Protein AF-A0A955WZU4-F1 (afdb_monomer_lite)

Secondary structure (DSSP, 8-state):
-THHHHHHHHHS-SHHHHHHHHHHHHHHHHSTT--HHHHHHHHHTS---HHHHHHHHHHHHHHHT-TT--TTHHHHS----S--HHHHHHHHHHTT---TTHHHHHHH-HHHHHHHHHHHHHHHHTTT-HHHHHHHHTT---------HHHHHHHHHHT-TT--S-HHHHHHHHHHHSSSHHHHHHHHHHHHHH---S-HHHHHHHHHHHHTT--HHHHHHHHHHHHHHHHT---TT--HHHHHHHHHHTTSTT-S-HHHHHHHHHHHGGGG-SSHHHHHHHHHHHSHHHHHHHHHHHHHHTT----HHHHHHHHHHTTT-HHHHHHHHHHHHHTT-HHHHHH-PPPPPP-HHHHHHHHHHTT-S-TTHHHHHHHHTT-

Sequence (379 aa):
VRGHAVDVCLSAPEVGGRACLGACRLANACQDEADVIDCLDACGDGRLGTGPTVAYLAGQTCFASDPNGACAALGDCPPAGPADCAAWCDAQVACGLPRPDCEARCAADPLATLRAHTQGACLADADGDCGAVRACVTGGVDDRVDTSQANFCRLYQRCGARLELPCEDFYNIARQEGGDGDAVVACMIRSLEAGCPEFEWDLFEQCIEQGRGVDPRRARCDALCDLRGLCEGLGPDADLRACKTRCALDFGPNGAPEAQARRAEAALACDDAWTCVELNTCVAESAPETQCQRFCDARLACGADLDRAECLAACGARFDYDRATAWRGCVRQAGEDCAAVAACRPPPAPDCSDWCATGRRCGLVGDDCERACDDADFA

pLDDT: mean 72.43, std 17.33, range [35.25, 97.62]

Foldseek 3Di:
DLVPQLCCLVVPPAPLSVLQLVVLVLCCVLPVPRDSSVSSSCSSVCVDDLQVLLLSVLVVLLCVLEVPSDSVSVVVLPSLDQLPQVVLVVLCVLLVNDDPPSSVQLNVFSLLRSLSSNLVVQSVVCVSVSVSSVCSLQVNPVLPPVLDLVLQQVLLCVLPDLEPDRSNVLLVCCLPLFPHSSQLSSQLSSNSVNHRDNYSVVSNCVSRVCRRFVDPQLVLQLLLLSLCCSQPNPPPPDHSCNSSVLLSLCPHPNHDDLQSVQLSVLLSVLSSPNGSVSSVVSNVCSHQQNLQQLLLVLCVLLPNPDDSVVSSVVCSVCVSAPLSVVLSVQSVVCPNVSVSNVVRDRDDFDPQVVVVVVCVVVVNDDPCSSRCRRNVVVD

Radius of gyration: 24.68 Å; chains: 1; bounding box: 60×54×73 Å

Structure (mmCIF, N/CA/C/O backbone):
data_AF-A0A955WZU4-F1
#
_entry.id   AF-A0A955WZU4-F1
#
loop_
_atom_site.group_PDB
_atom_site.id
_atom_site.type_symbol
_atom_site.label_atom_id
_atom_site.label_alt_id
_atom_site.label_comp_id
_atom_site.label_asym_id
_atom_site.label_entity_id
_atom_site.label_seq_id
_atom_site.pdbx_PDB_ins_code
_atom_site.Cartn_x
_atom_site.Cartn_y
_atom_site.Cartn_z
_atom_site.occupancy
_atom_site.B_iso_or_equiv
_atom_site.auth_seq_id
_atom_site.auth_comp_id
_atom_site.auth_asym_id
_atom_site.auth_atom_id
_atom_site.pdbx_PDB_model_num
ATOM 1 N N . VAL A 1 1 ? -7.962 13.607 -42.234 1.00 47.38 1 VAL A N 1
ATOM 2 C CA . VAL A 1 1 ? -8.382 12.743 -41.106 1.00 47.38 1 VAL A CA 1
ATOM 3 C C . VAL A 1 1 ? -7.192 12.342 -40.231 1.00 47.38 1 VAL A C 1
ATOM 5 O O . VAL A 1 1 ? -7.315 12.518 -39.036 1.00 47.38 1 VAL A O 1
ATOM 8 N N . ARG A 1 2 ? -6.020 11.982 -40.787 1.00 38.72 2 ARG A N 1
ATOM 9 C CA . ARG A 1 2 ? -4.783 11.658 -40.026 1.00 38.72 2 ARG A CA 1
ATOM 10 C C . ARG A 1 2 ? -4.241 12.738 -39.064 1.00 38.72 2 ARG A C 1
ATOM 12 O O . ARG A 1 2 ? -3.599 12.424 -38.085 1.00 38.72 2 ARG A O 1
ATOM 19 N N . GLY A 1 3 ? -4.511 14.024 -39.303 1.00 35.25 3 GLY A N 1
ATOM 20 C CA . GLY A 1 3 ? -4.029 15.090 -38.407 1.00 35.25 3 GLY A CA 1
ATOM 21 C C . GLY A 1 3 ? -4.782 15.205 -37.074 1.00 35.25 3 GLY A C 1
ATOM 22 O O . GLY A 1 3 ? -4.263 15.797 -36.141 1.00 35.25 3 GLY A O 1
ATOM 23 N N . HIS A 1 4 ? -5.997 14.652 -36.965 1.00 45.59 4 HIS A N 1
ATOM 24 C CA . HIS A 1 4 ? -6.843 14.883 -35.789 1.00 45.59 4 HIS A CA 1
ATOM 25 C C . HIS A 1 4 ? -6.533 13.955 -34.605 1.00 45.59 4 HIS A C 1
ATOM 27 O O . HIS A 1 4 ? -6.748 14.373 -33.474 1.00 45.59 4 HIS A O 1
ATOM 33 N N . ALA A 1 5 ? -6.023 12.740 -34.831 1.00 42.94 5 ALA A N 1
ATOM 34 C CA . ALA A 1 5 ? -5.736 11.779 -33.761 1.00 42.94 5 ALA A CA 1
ATOM 35 C C . ALA A 1 5 ? -4.397 12.065 -33.056 1.00 42.94 5 ALA A C 1
ATOM 37 O O . ALA A 1 5 ? -4.342 12.042 -31.828 1.00 42.94 5 ALA A O 1
ATOM 38 N N . VAL A 1 6 ? -3.358 12.471 -33.797 1.00 39.84 6 VAL A N 1
ATOM 39 C CA . VAL A 1 6 ? -2.096 12.983 -33.225 1.00 39.84 6 VAL A CA 1
ATOM 40 C C . VAL A 1 6 ? -2.332 14.220 -32.359 1.00 39.84 6 VAL A C 1
ATOM 42 O O . VAL A 1 6 ? -1.837 14.286 -31.235 1.00 39.84 6 VAL A O 1
ATOM 45 N N . ASP A 1 7 ? -3.135 15.173 -32.840 1.00 40.09 7 ASP A N 1
ATOM 46 C CA . ASP A 1 7 ? -3.482 16.356 -32.053 1.00 40.09 7 ASP A CA 1
ATOM 47 C C . ASP A 1 7 ? -4.287 15.973 -30.807 1.00 40.09 7 ASP A C 1
ATOM 49 O O . ASP A 1 7 ? -4.042 16.544 -29.754 1.00 40.09 7 ASP A O 1
ATOM 53 N N . VAL A 1 8 ? -5.173 14.971 -30.858 1.00 44.44 8 VAL A N 1
ATOM 54 C CA . VAL A 1 8 ? -5.883 14.447 -29.674 1.00 44.44 8 VAL A CA 1
ATOM 55 C C . VAL A 1 8 ? -4.930 13.749 -28.696 1.00 44.44 8 VAL A C 1
ATOM 57 O O . VAL A 1 8 ? -5.011 14.022 -27.507 1.00 44.44 8 VAL A O 1
ATOM 60 N N . CYS A 1 9 ? -3.970 12.937 -29.148 1.00 39.75 9 CYS A N 1
ATOM 61 C CA . CYS A 1 9 ? -2.959 12.320 -28.275 1.00 39.75 9 CYS A CA 1
ATOM 62 C C . CYS A 1 9 ? -2.016 13.346 -27.622 1.00 39.75 9 CYS A C 1
ATOM 64 O O . CYS A 1 9 ? -1.623 13.176 -26.468 1.00 39.75 9 CYS A O 1
ATOM 66 N N . LEU A 1 10 ? -1.641 14.403 -28.349 1.00 39.88 10 LEU A N 1
ATOM 67 C CA . LEU A 1 10 ? -0.729 15.448 -27.870 1.00 39.88 10 LEU A CA 1
ATOM 68 C C . LEU A 1 10 ? -1.436 16.546 -27.059 1.00 39.88 10 LEU A C 1
ATOM 70 O O . LEU A 1 10 ? -0.788 17.196 -26.236 1.00 39.88 10 LEU A O 1
ATOM 74 N N . SER A 1 11 ? -2.738 16.760 -27.278 1.00 38.56 11 SER A N 1
ATOM 75 C CA . SER A 1 11 ? -3.565 17.733 -26.544 1.00 38.56 11 SER A CA 1
ATOM 76 C C . SER A 1 11 ? -4.417 17.117 -25.433 1.00 38.56 11 SER A C 1
ATOM 78 O O . SER A 1 11 ? -4.929 17.861 -24.594 1.00 38.56 11 SER A O 1
ATOM 80 N N . ALA A 1 12 ? -4.536 15.785 -25.368 1.00 41.06 12 ALA A N 1
ATOM 81 C CA . ALA A 1 12 ? -5.152 15.102 -24.240 1.00 41.06 12 ALA A CA 1
ATOM 82 C C . ALA A 1 12 ? -4.330 15.369 -22.962 1.00 41.06 12 ALA A C 1
ATOM 84 O O . ALA A 1 12 ? -3.115 15.152 -22.943 1.00 41.06 12 ALA A O 1
ATOM 85 N N . PRO A 1 13 ? -4.961 15.809 -21.860 1.00 36.00 13 PRO A N 1
ATOM 86 C CA . PRO A 1 13 ? -4.275 16.109 -20.596 1.00 36.00 13 PRO A CA 1
ATOM 87 C C . PRO A 1 13 ? -3.675 14.878 -19.870 1.00 36.00 13 PRO A C 1
ATOM 89 O O . PRO A 1 13 ? -3.070 15.016 -18.798 1.00 36.00 13 PRO A O 1
ATOM 92 N N . GLU A 1 14 ? -3.791 13.683 -20.450 1.00 43.59 14 GLU A N 1
ATOM 93 C CA . GLU A 1 14 ? -3.620 12.397 -19.778 1.00 43.59 14 GLU A CA 1
ATOM 94 C C . GLU A 1 14 ? -2.227 11.765 -19.914 1.00 43.59 14 GLU A C 1
ATOM 96 O O . GLU A 1 14 ? -1.478 11.972 -20.872 1.00 43.59 14 GLU A O 1
ATOM 101 N N . VAL A 1 15 ? -1.917 10.905 -18.939 1.00 43.25 15 VAL A N 1
ATOM 102 C CA . VAL A 1 15 ? -0.773 9.984 -18.948 1.00 43.25 15 VAL A CA 1
ATOM 103 C C . VAL A 1 15 ? -0.801 9.098 -20.196 1.00 43.25 15 VAL A C 1
ATOM 105 O O . VAL A 1 15 ? 0.259 8.901 -20.770 1.00 43.25 15 VAL A O 1
ATOM 108 N N . GLY A 1 16 ? -1.977 8.684 -20.692 1.00 41.25 16 GLY A N 1
ATOM 109 C CA . GLY A 1 16 ? -2.137 7.849 -21.894 1.00 41.25 16 GLY A CA 1
ATOM 110 C C . GLY A 1 16 ? -1.573 8.452 -23.191 1.00 41.25 16 GLY A C 1
ATOM 111 O O . GLY A 1 16 ? -0.964 7.740 -23.988 1.00 41.25 16 GLY A O 1
ATOM 112 N N . GLY A 1 17 ? -1.685 9.771 -23.386 1.00 44.00 17 GLY A N 1
ATOM 113 C CA . GLY A 1 17 ? -1.134 10.455 -24.564 1.00 44.00 17 GLY A CA 1
ATOM 114 C C . GLY A 1 17 ? 0.396 10.539 -24.547 1.00 44.00 17 GLY A C 1
ATOM 115 O O . GLY A 1 17 ? 1.053 10.270 -25.552 1.00 44.00 17 GLY A O 1
ATOM 116 N N . ARG A 1 18 ? 0.992 10.837 -23.380 1.00 48.78 18 ARG A N 1
ATOM 117 C CA . ARG A 1 18 ? 2.462 10.864 -23.205 1.00 48.78 18 ARG A CA 1
ATOM 118 C C . ARG A 1 18 ? 3.074 9.466 -23.150 1.00 48.78 18 ARG A C 1
ATOM 120 O O . ARG A 1 18 ? 4.168 9.276 -23.664 1.00 48.78 18 ARG A O 1
ATOM 127 N N . ALA A 1 19 ? 2.358 8.523 -22.550 1.00 48.31 19 ALA A N 1
ATOM 128 C CA . ALA A 1 19 ? 2.629 7.092 -22.527 1.00 48.31 19 ALA A CA 1
ATOM 129 C C . ALA A 1 19 ? 2.738 6.527 -23.940 1.00 48.31 19 ALA A C 1
ATOM 131 O O . ALA A 1 19 ? 3.768 5.967 -24.310 1.00 48.31 19 ALA A O 1
ATOM 132 N N . CYS A 1 20 ? 1.699 6.751 -24.747 1.00 52.41 20 CYS A N 1
ATOM 133 C CA . CYS A 1 20 ? 1.694 6.318 -26.129 1.00 52.41 20 CYS A CA 1
ATOM 134 C C . CYS A 1 20 ? 2.768 7.043 -26.949 1.00 52.41 20 CYS A C 1
ATOM 136 O O . CYS A 1 20 ? 3.497 6.408 -27.700 1.00 52.41 20 CYS A O 1
ATOM 138 N N . LEU A 1 21 ? 2.962 8.351 -26.752 1.00 53.09 21 LEU A N 1
ATOM 139 C CA . LEU A 1 21 ? 4.059 9.087 -27.386 1.00 53.09 21 LEU A CA 1
ATOM 140 C C . LEU A 1 21 ? 5.440 8.532 -27.021 1.00 53.09 21 LEU A C 1
ATOM 142 O O . LEU A 1 21 ? 6.296 8.441 -27.896 1.00 53.09 21 LEU A O 1
ATOM 146 N N . GLY A 1 22 ? 5.660 8.159 -25.760 1.00 53.34 22 GLY A N 1
ATOM 147 C CA . GLY A 1 22 ? 6.886 7.512 -25.301 1.00 53.34 22 GLY A CA 1
ATOM 148 C C . GLY A 1 22 ? 7.089 6.156 -25.971 1.00 53.34 22 GLY A C 1
ATOM 149 O O . GLY A 1 22 ? 8.120 5.950 -26.602 1.00 53.34 22 GLY A O 1
ATOM 150 N N . ALA A 1 23 ? 6.081 5.281 -25.917 1.00 56.09 23 ALA A N 1
ATOM 151 C CA . ALA A 1 23 ? 6.114 3.956 -26.532 1.00 56.09 23 ALA A CA 1
ATOM 152 C C . ALA A 1 23 ? 6.319 4.020 -28.054 1.00 56.09 23 ALA A C 1
ATOM 154 O O . ALA A 1 23 ? 7.177 3.324 -28.583 1.00 56.09 23 ALA A O 1
ATOM 155 N N . CYS A 1 24 ? 5.604 4.900 -28.758 1.00 58.44 24 CYS A N 1
ATOM 156 C CA . CYS A 1 24 ? 5.739 5.072 -30.203 1.00 58.44 24 CYS A CA 1
ATOM 157 C C . CYS A 1 24 ? 7.095 5.658 -30.602 1.00 58.44 24 CYS A C 1
ATOM 159 O O . CYS A 1 24 ? 7.670 5.237 -31.602 1.00 58.44 24 CYS A O 1
ATOM 161 N N . ARG A 1 25 ? 7.642 6.601 -29.821 1.00 59.06 25 ARG A N 1
ATOM 162 C CA . ARG A 1 25 ? 8.999 7.124 -30.047 1.00 59.06 25 ARG A CA 1
ATOM 163 C C . ARG A 1 25 ? 10.065 6.068 -29.795 1.00 59.06 25 ARG A C 1
ATOM 165 O O . ARG A 1 25 ? 11.023 6.011 -30.552 1.00 59.06 25 ARG A O 1
ATOM 172 N N . LEU A 1 26 ? 9.898 5.247 -28.763 1.00 52.38 26 LEU A N 1
ATOM 173 C CA . LEU A 1 26 ? 10.838 4.185 -28.421 1.00 52.38 26 LEU A CA 1
ATOM 174 C C . LEU A 1 26 ? 10.787 3.045 -29.452 1.00 52.38 26 LEU A C 1
ATOM 176 O O . LEU A 1 26 ? 11.825 2.609 -29.935 1.00 52.38 26 LEU A O 1
ATOM 180 N N . ALA A 1 27 ? 9.586 2.633 -29.866 1.00 54.50 27 ALA A N 1
ATOM 181 C CA . ALA A 1 27 ? 9.382 1.659 -30.936 1.00 54.50 27 ALA A CA 1
ATOM 182 C C . ALA A 1 27 ? 9.996 2.138 -32.260 1.00 54.50 27 ALA A C 1
ATOM 184 O O . ALA A 1 27 ? 10.684 1.368 -32.917 1.00 54.50 27 ALA A O 1
ATOM 185 N N . ASN A 1 28 ? 9.820 3.415 -32.614 1.00 61.25 28 ASN A N 1
ATOM 186 C CA . ASN A 1 28 ? 10.456 4.018 -33.788 1.00 61.25 28 ASN A CA 1
ATOM 187 C C . ASN A 1 28 ? 11.983 4.128 -33.655 1.00 61.25 28 ASN A C 1
ATOM 189 O O . ASN A 1 28 ? 12.692 3.889 -34.623 1.00 61.25 28 ASN A O 1
ATOM 193 N N . ALA A 1 29 ? 12.496 4.459 -32.467 1.00 56.09 29 ALA A N 1
ATOM 194 C CA . ALA A 1 29 ? 13.935 4.543 -32.222 1.00 56.09 29 ALA A CA 1
ATOM 195 C C . ALA A 1 29 ? 14.633 3.171 -32.274 1.00 56.09 29 ALA A C 1
ATOM 197 O O . ALA A 1 29 ? 15.828 3.108 -32.549 1.00 56.09 29 ALA A O 1
ATOM 198 N N . CYS A 1 30 ? 13.899 2.087 -32.007 1.00 51.97 30 CYS A N 1
ATOM 199 C CA . CYS A 1 30 ? 14.441 0.731 -31.932 1.00 51.97 30 CYS A CA 1
ATOM 200 C C . CYS A 1 30 ? 14.108 -0.159 -33.136 1.00 51.97 30 CYS A C 1
ATOM 202 O O . CYS A 1 30 ? 14.818 -1.131 -33.389 1.00 51.97 30 CYS A O 1
ATOM 204 N N . GLN A 1 31 ? 13.050 0.150 -33.882 1.00 52.47 31 GLN A N 1
ATOM 205 C CA . GLN A 1 31 ? 12.671 -0.524 -35.118 1.00 52.47 31 GLN A CA 1
ATOM 206 C C . GLN A 1 31 ? 12.577 0.549 -36.203 1.00 52.47 31 GLN A C 1
ATOM 208 O O . GLN A 1 31 ? 11.582 1.269 -36.266 1.00 52.47 31 GLN A O 1
ATOM 213 N N . ASP A 1 32 ? 13.608 0.643 -37.049 1.00 53.41 32 ASP A N 1
ATOM 214 C CA . ASP A 1 32 ? 13.825 1.640 -38.123 1.00 53.41 32 ASP A CA 1
ATOM 215 C C . ASP A 1 32 ? 12.675 1.777 -39.168 1.00 53.41 32 ASP A C 1
ATOM 217 O O . ASP A 1 32 ? 12.842 2.418 -40.205 1.00 53.41 32 ASP A O 1
ATOM 221 N N . GLU A 1 33 ? 11.495 1.189 -38.939 1.00 44.03 33 GLU A N 1
ATOM 222 C CA . GLU A 1 33 ? 10.384 1.097 -39.895 1.00 44.03 33 GLU A CA 1
ATOM 223 C C . GLU A 1 33 ? 8.992 1.482 -39.345 1.00 44.03 33 GLU A C 1
ATOM 225 O O . GLU A 1 33 ? 8.051 1.597 -40.133 1.00 44.03 33 GLU A O 1
ATOM 230 N N . ALA A 1 34 ? 8.807 1.724 -38.041 1.00 54.03 34 ALA A N 1
ATOM 231 C CA . ALA A 1 34 ? 7.482 2.074 -37.505 1.00 54.03 34 ALA A CA 1
ATOM 232 C C . ALA A 1 34 ? 7.241 3.594 -37.526 1.00 54.03 34 ALA A C 1
ATOM 234 O O . ALA A 1 34 ? 7.832 4.315 -36.727 1.00 54.03 34 ALA A O 1
ATOM 235 N N . ASP A 1 35 ? 6.367 4.107 -38.402 1.00 68.62 35 ASP A N 1
ATOM 236 C CA . ASP A 1 35 ? 5.980 5.529 -38.396 1.00 68.62 35 ASP A CA 1
ATOM 237 C C . ASP A 1 35 ? 5.327 5.888 -37.044 1.00 68.62 35 ASP A C 1
ATOM 239 O O . ASP A 1 35 ? 4.272 5.360 -36.681 1.00 68.62 35 ASP A O 1
ATOM 243 N N . VAL A 1 36 ? 5.962 6.795 -36.287 1.00 59.16 36 VAL A N 1
ATOM 244 C CA . VAL A 1 36 ? 5.459 7.307 -34.997 1.00 59.16 36 VAL A CA 1
ATOM 245 C C . VAL A 1 36 ? 4.023 7.808 -35.132 1.00 59.16 36 VAL A C 1
ATOM 247 O O . VAL A 1 36 ? 3.245 7.673 -34.192 1.00 59.16 36 VAL A O 1
ATOM 250 N N . ILE A 1 37 ? 3.659 8.365 -36.289 1.00 57.41 37 ILE A N 1
ATOM 251 C CA . ILE A 1 37 ? 2.313 8.869 -36.558 1.00 57.41 37 ILE A CA 1
ATOM 252 C C . ILE A 1 37 ? 1.309 7.721 -36.688 1.00 57.41 37 ILE A C 1
ATOM 254 O O . ILE A 1 37 ? 0.249 7.805 -36.079 1.00 57.41 37 ILE A O 1
ATOM 258 N N . ASP A 1 38 ? 1.638 6.629 -37.383 1.00 60.47 38 ASP A N 1
ATOM 259 C CA . ASP A 1 38 ? 0.744 5.465 -37.496 1.00 60.47 38 ASP A CA 1
ATOM 260 C C . ASP A 1 38 ? 0.575 4.749 -36.142 1.00 60.47 38 ASP A C 1
ATOM 262 O O . ASP A 1 38 ? -0.515 4.279 -35.807 1.00 60.47 38 ASP A O 1
ATOM 266 N N . CYS A 1 39 ? 1.632 4.720 -35.324 1.00 60.50 39 CYS A N 1
ATOM 267 C CA . CYS A 1 39 ? 1.577 4.217 -33.951 1.00 60.50 39 CYS A CA 1
ATOM 268 C C . CYS A 1 39 ? 0.687 5.094 -33.049 1.00 60.50 39 CYS A C 1
ATOM 270 O O . CYS A 1 39 ? -0.144 4.583 -32.294 1.00 60.50 39 CYS A O 1
ATOM 272 N N . LEU A 1 40 ? 0.808 6.421 -33.158 1.00 56.91 40 LEU A N 1
ATOM 273 C CA . LEU A 1 40 ? -0.023 7.360 -32.403 1.00 56.91 40 LEU A CA 1
ATOM 274 C C . LEU A 1 40 ? -1.481 7.359 -32.865 1.00 56.91 40 LEU A C 1
ATOM 276 O O . LEU A 1 40 ? -2.367 7.442 -32.020 1.00 56.91 40 LEU A O 1
ATOM 280 N N . ASP A 1 41 ? -1.746 7.216 -34.165 1.00 56.19 41 ASP A N 1
ATOM 281 C CA . ASP A 1 41 ? -3.100 7.071 -34.712 1.00 56.19 41 ASP A CA 1
ATOM 282 C C . ASP A 1 41 ? -3.757 5.778 -34.191 1.00 56.19 41 ASP A C 1
ATOM 284 O O . ASP A 1 41 ? -4.919 5.795 -33.780 1.00 56.19 41 ASP A O 1
ATOM 288 N N . ALA A 1 42 ? -3.006 4.670 -34.102 1.00 53.25 42 ALA A N 1
ATOM 289 C CA . ALA A 1 42 ? -3.492 3.422 -33.510 1.00 53.25 42 ALA A CA 1
ATOM 290 C C . ALA A 1 42 ? -3.854 3.565 -32.018 1.00 53.25 42 ALA A C 1
ATOM 292 O O . ALA A 1 42 ? -4.833 2.961 -31.573 1.00 53.25 42 ALA A O 1
ATOM 293 N N . CYS A 1 43 ? -3.118 4.388 -31.266 1.00 52.78 43 CYS A N 1
ATOM 294 C CA . CYS A 1 43 ? -3.471 4.754 -29.893 1.00 52.78 43 CYS A CA 1
ATOM 295 C C . CYS A 1 43 ? -4.669 5.701 -29.787 1.00 52.78 43 CYS A C 1
ATOM 297 O O . CYS A 1 43 ? -5.543 5.489 -28.947 1.00 52.78 43 CYS A O 1
ATOM 299 N N . GLY A 1 44 ? -4.688 6.766 -30.592 1.00 45.03 44 GLY A N 1
ATOM 300 C CA . GLY A 1 44 ? -5.653 7.861 -30.498 1.00 45.03 44 GLY A CA 1
ATOM 301 C C . GLY A 1 44 ? -7.064 7.489 -30.955 1.00 45.03 44 GLY A C 1
ATOM 302 O O . GLY A 1 44 ? -8.035 8.048 -30.450 1.00 45.03 44 GLY A O 1
ATOM 303 N N . ASP A 1 45 ? -7.207 6.505 -31.847 1.00 45.88 45 ASP A N 1
ATOM 304 C CA . ASP A 1 45 ? -8.503 6.068 -32.387 1.00 45.88 45 ASP A CA 1
ATOM 305 C C . ASP A 1 45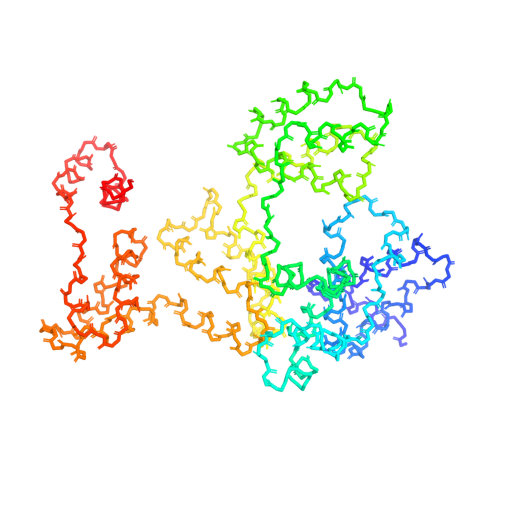 ? -9.386 5.285 -31.388 1.00 45.88 45 ASP A C 1
ATOM 307 O O . ASP A 1 45 ? -10.442 4.772 -31.767 1.00 45.88 45 ASP A O 1
ATOM 311 N N . GLY A 1 46 ? -8.984 5.131 -30.118 1.00 37.66 46 GLY A N 1
ATOM 312 C CA . GLY A 1 46 ? -9.773 4.406 -29.108 1.00 37.66 46 GLY A CA 1
ATOM 313 C C . GLY A 1 46 ? -10.008 2.925 -29.444 1.00 37.66 46 GLY A C 1
ATOM 314 O O . GLY A 1 46 ? -10.765 2.235 -28.765 1.00 37.66 46 GLY A O 1
ATOM 315 N N . ARG A 1 47 ? -9.331 2.400 -30.476 1.00 39.28 47 ARG A N 1
ATOM 316 C CA . ARG A 1 47 ? -9.241 0.960 -30.774 1.00 39.28 47 ARG A CA 1
ATOM 317 C C . ARG A 1 47 ? -8.489 0.195 -29.697 1.00 39.28 47 ARG A C 1
ATOM 319 O O . ARG A 1 47 ? -8.521 -1.034 -29.668 1.00 39.28 47 ARG A O 1
ATOM 326 N N . LEU A 1 48 ? -7.839 0.931 -28.811 1.00 39.69 48 LEU A N 1
ATOM 327 C CA . LEU A 1 48 ? -7.181 0.407 -27.654 1.00 39.69 48 LEU A CA 1
ATOM 328 C C . LEU A 1 48 ? -8.171 0.340 -26.474 1.00 39.69 48 LEU A C 1
ATOM 330 O O . LEU A 1 48 ? -8.291 1.278 -25.697 1.00 39.69 48 LEU A O 1
ATOM 334 N N . GLY A 1 49 ? -8.908 -0.772 -26.369 1.00 42.81 49 GLY A N 1
ATOM 335 C CA . GLY A 1 49 ? -9.704 -1.115 -25.180 1.00 42.81 49 GLY A CA 1
ATOM 336 C C . GLY A 1 49 ? -8.838 -1.380 -23.936 1.00 42.81 49 GLY A C 1
ATOM 337 O O . GLY A 1 49 ? -7.659 -1.047 -23.898 1.00 42.81 49 GLY A O 1
ATOM 338 N N . THR A 1 50 ? -9.390 -2.038 -22.915 1.00 49.50 50 THR A N 1
ATOM 339 C CA . THR A 1 50 ? -8.664 -2.410 -21.679 1.00 49.50 50 THR A CA 1
ATOM 340 C C . THR A 1 50 ? -7.324 -3.120 -21.929 1.00 49.50 50 THR A C 1
ATOM 342 O O . THR A 1 50 ? -6.361 -2.874 -21.210 1.00 49.50 50 THR A O 1
ATOM 345 N N . GLY A 1 51 ? -7.228 -3.955 -22.969 1.00 47.78 51 GLY A N 1
ATOM 346 C CA . GLY A 1 51 ? -6.015 -4.718 -23.301 1.00 47.78 51 GLY A CA 1
ATOM 347 C C . GLY A 1 51 ? -4.752 -3.864 -23.520 1.00 47.78 51 GLY A C 1
ATOM 348 O O . GLY A 1 51 ? -3.717 -4.159 -22.946 1.00 47.78 51 GLY A O 1
ATOM 349 N N . PRO A 1 52 ? -4.789 -2.800 -24.321 1.00 45.56 52 PRO A N 1
ATOM 350 C CA . PRO A 1 52 ? -3.627 -1.924 -24.516 1.00 45.56 52 PRO A CA 1
ATOM 351 C C . PRO A 1 52 ? -3.266 -0.985 -23.357 1.00 45.56 52 PRO A C 1
ATOM 353 O O . PRO A 1 52 ? -2.091 -0.656 -23.213 1.00 45.56 52 PRO A O 1
ATOM 356 N N . THR A 1 53 ? -4.207 -0.590 -22.492 1.00 52.53 53 THR A N 1
ATOM 357 C CA . THR A 1 53 ? -3.847 0.038 -21.202 1.00 52.53 53 THR A CA 1
ATOM 358 C C . THR A 1 53 ? -3.091 -0.956 -20.322 1.00 52.53 53 THR A C 1
ATOM 360 O O . THR A 1 53 ? -2.083 -0.606 -19.713 1.00 52.53 53 THR A O 1
ATOM 363 N N . VAL A 1 54 ? -3.537 -2.214 -20.313 1.00 52.56 54 VAL A N 1
ATOM 364 C CA . VAL A 1 54 ? -2.845 -3.324 -19.654 1.00 52.56 54 VAL A CA 1
ATOM 365 C C . VAL A 1 54 ? -1.463 -3.569 -20.271 1.00 52.56 54 VAL A C 1
ATOM 367 O O . VAL A 1 54 ? -0.483 -3.660 -19.539 1.00 52.56 54 VAL A O 1
ATOM 370 N N . ALA A 1 55 ? -1.356 -3.596 -21.600 1.00 50.44 55 ALA A N 1
ATOM 371 C CA . ALA A 1 55 ? -0.090 -3.740 -22.313 1.00 50.44 55 ALA A CA 1
ATOM 372 C C . ALA A 1 55 ? 0.891 -2.611 -21.980 1.00 50.44 55 ALA A C 1
ATOM 374 O O . ALA A 1 55 ? 2.081 -2.856 -21.801 1.00 50.44 55 ALA A O 1
ATOM 375 N N . TYR A 1 56 ? 0.387 -1.379 -21.866 1.00 56.09 56 TYR A N 1
ATOM 376 C CA . TYR A 1 56 ? 1.185 -0.226 -21.476 1.00 56.09 56 TYR A CA 1
ATOM 377 C C . TYR A 1 56 ? 1.678 -0.324 -20.033 1.00 56.09 56 TYR A C 1
ATOM 379 O O . TYR A 1 56 ? 2.865 -0.123 -19.800 1.00 56.09 56 TYR A O 1
ATOM 387 N N . LEU A 1 57 ? 0.800 -0.632 -19.072 1.00 55.31 57 LEU A N 1
ATOM 388 C CA . LEU A 1 57 ? 1.195 -0.782 -17.669 1.00 55.31 57 LEU A CA 1
ATOM 389 C C . LEU A 1 57 ? 2.191 -1.937 -17.503 1.00 55.31 57 LEU A C 1
ATOM 391 O O . LEU A 1 57 ? 3.201 -1.764 -16.830 1.00 55.31 57 LEU A O 1
ATOM 395 N N . ALA A 1 58 ? 1.973 -3.062 -18.191 1.00 54.25 58 ALA A N 1
ATOM 396 C CA . ALA A 1 58 ? 2.916 -4.178 -18.220 1.00 54.25 58 ALA A CA 1
ATOM 397 C C . ALA A 1 58 ? 4.270 -3.769 -18.820 1.00 54.25 58 ALA A C 1
ATOM 399 O O . ALA A 1 58 ? 5.317 -4.086 -18.258 1.00 54.25 58 ALA A O 1
ATOM 400 N N . GLY A 1 59 ? 4.249 -3.004 -19.915 1.00 51.12 59 GLY A N 1
ATOM 401 C CA . GLY A 1 59 ? 5.442 -2.413 -20.510 1.00 51.12 59 GLY A CA 1
ATOM 402 C C . GLY A 1 59 ? 6.152 -1.462 -19.549 1.00 51.12 59 GLY A C 1
ATOM 403 O O . GLY A 1 59 ? 7.354 -1.580 -19.370 1.00 51.12 59 GLY A O 1
ATOM 404 N N . GLN A 1 60 ? 5.431 -0.566 -18.869 1.00 54.75 60 GLN A N 1
ATOM 405 C CA . GLN A 1 60 ? 6.000 0.345 -17.871 1.00 54.75 60 GLN A CA 1
ATOM 406 C C . GLN A 1 60 ? 6.662 -0.402 -16.715 1.00 54.75 60 GLN A C 1
ATOM 408 O O . GLN A 1 60 ? 7.748 -0.008 -16.306 1.00 54.75 60 GLN A O 1
ATOM 413 N N . THR A 1 61 ? 6.039 -1.467 -16.204 1.00 53.28 61 THR A N 1
ATOM 414 C CA . THR A 1 61 ? 6.646 -2.321 -15.175 1.00 53.28 61 THR A CA 1
ATOM 415 C C . THR A 1 61 ? 7.923 -2.977 -15.701 1.00 53.28 61 THR A C 1
ATOM 417 O O . THR A 1 61 ? 8.937 -2.933 -15.015 1.00 53.28 61 THR A O 1
ATOM 420 N N . CYS A 1 62 ? 7.904 -3.489 -16.937 1.00 50.66 62 CYS A N 1
ATOM 421 C CA . CYS A 1 62 ? 9.075 -4.081 -17.594 1.00 50.66 62 CYS A CA 1
ATOM 422 C C . CYS A 1 62 ? 10.208 -3.056 -17.837 1.00 50.66 62 CYS A C 1
ATOM 424 O O . CYS A 1 62 ? 11.383 -3.366 -17.666 1.00 50.66 62 CYS A O 1
ATOM 426 N N . PHE A 1 63 ? 9.872 -1.803 -18.162 1.00 49.38 63 PHE A N 1
ATOM 427 C CA . PHE A 1 63 ? 10.843 -0.714 -18.331 1.00 49.38 63 PHE A CA 1
ATOM 428 C C . PHE A 1 63 ? 11.359 -0.145 -17.012 1.00 49.38 63 PHE A C 1
ATOM 430 O O . PHE A 1 63 ? 12.509 0.267 -16.934 1.00 49.38 63 PHE A O 1
ATOM 437 N N . ALA A 1 64 ? 10.535 -0.099 -15.965 1.00 47.81 64 ALA A N 1
ATOM 438 C CA . ALA A 1 64 ? 10.985 0.321 -14.641 1.00 47.81 64 ALA A CA 1
ATOM 439 C C . ALA A 1 64 ? 12.063 -0.629 -14.094 1.00 47.81 64 ALA A C 1
ATOM 441 O O . ALA A 1 64 ? 12.923 -0.197 -13.330 1.00 47.81 64 ALA A O 1
ATOM 442 N N . SER A 1 65 ? 12.043 -1.893 -14.530 1.00 44.25 65 SER A N 1
ATOM 443 C CA . SER A 1 65 ? 13.110 -2.860 -14.286 1.00 44.25 65 SER A CA 1
ATOM 444 C C . SER A 1 65 ? 14.321 -2.746 -15.220 1.00 44.25 65 SER A C 1
ATOM 446 O O . SER A 1 65 ? 15.275 -3.457 -14.959 1.00 44.25 65 SER A O 1
ATOM 448 N N . ASP A 1 66 ? 14.337 -1.878 -16.245 1.00 43.75 66 ASP A N 1
ATOM 449 C CA . ASP A 1 66 ? 15.529 -1.565 -17.063 1.00 43.75 66 ASP A CA 1
ATOM 450 C C . ASP A 1 66 ? 15.599 -0.068 -17.454 1.00 43.75 66 ASP A C 1
ATOM 452 O O . ASP A 1 66 ? 15.143 0.340 -18.531 1.00 43.75 66 ASP A O 1
ATOM 456 N N . PRO A 1 67 ? 16.191 0.785 -16.593 1.00 44.62 67 PRO A N 1
ATOM 457 C CA . PRO A 1 67 ? 16.249 2.230 -16.809 1.00 44.62 67 PRO A CA 1
ATOM 458 C C . PRO A 1 67 ? 17.202 2.662 -17.936 1.00 44.62 67 PRO A C 1
ATOM 460 O O . PRO A 1 67 ? 17.166 3.829 -18.328 1.00 44.62 67 PRO A O 1
ATOM 463 N N . ASN A 1 68 ? 18.033 1.759 -18.473 1.00 45.94 68 ASN A N 1
ATOM 464 C CA . ASN A 1 68 ? 19.028 2.091 -19.497 1.00 45.94 68 ASN A CA 1
ATOM 465 C C . ASN A 1 68 ? 18.501 1.952 -20.933 1.00 45.94 68 ASN A C 1
ATOM 467 O O . ASN A 1 68 ? 19.218 2.285 -21.878 1.00 45.94 68 ASN A O 1
ATOM 471 N N . GLY A 1 69 ? 17.250 1.512 -21.118 1.00 45.06 69 GLY A N 1
ATOM 472 C CA . GLY A 1 69 ? 16.533 1.647 -22.388 1.00 45.06 69 GLY A CA 1
ATOM 473 C C . GLY A 1 69 ? 17.247 1.025 -23.590 1.00 45.06 69 GLY A C 1
ATOM 474 O O . GLY A 1 69 ? 17.173 1.563 -24.698 1.00 45.06 69 GLY A O 1
ATOM 475 N N . ALA A 1 70 ? 17.961 -0.089 -23.405 1.00 47.53 70 ALA A N 1
ATOM 476 C CA . ALA A 1 70 ? 18.560 -0.784 -24.531 1.00 47.53 70 ALA A CA 1
ATOM 477 C C . ALA A 1 70 ? 17.439 -1.341 -25.421 1.00 47.53 70 ALA A C 1
ATOM 479 O O . ALA A 1 70 ? 16.579 -2.083 -24.958 1.00 47.53 70 ALA A O 1
ATOM 480 N N . CYS A 1 71 ? 17.465 -1.053 -26.725 1.00 43.69 71 CYS A N 1
ATOM 481 C CA . CYS A 1 71 ? 16.508 -1.608 -27.693 1.00 43.69 71 CYS A CA 1
ATOM 482 C C . CYS A 1 71 ? 16.421 -3.152 -27.683 1.00 43.69 71 CYS A C 1
ATOM 484 O O . CYS A 1 71 ? 15.464 -3.709 -28.212 1.00 43.69 71 CYS A O 1
ATOM 486 N N . ALA A 1 72 ? 17.395 -3.840 -27.075 1.00 45.50 72 ALA A N 1
ATOM 487 C CA . ALA A 1 72 ? 17.350 -5.274 -26.800 1.00 45.50 72 ALA A CA 1
ATOM 488 C C . ALA A 1 72 ? 16.268 -5.650 -25.765 1.00 45.50 72 ALA A C 1
ATOM 490 O O . ALA A 1 72 ? 15.510 -6.583 -26.008 1.00 45.50 72 ALA A O 1
ATOM 491 N N . ALA A 1 73 ? 16.108 -4.869 -24.690 1.00 42.94 73 ALA A N 1
ATOM 492 C CA . ALA A 1 73 ? 15.082 -5.085 -23.669 1.00 42.94 73 ALA A CA 1
ATOM 493 C C . ALA A 1 73 ? 13.658 -4.888 -24.212 1.00 42.94 73 ALA A C 1
ATOM 495 O O . ALA A 1 73 ? 12.716 -5.483 -23.716 1.00 42.94 73 ALA A O 1
ATOM 496 N N . LEU A 1 74 ? 13.488 -4.123 -25.294 1.00 40.66 74 LEU A N 1
ATOM 497 C CA . LEU A 1 74 ? 12.220 -4.027 -26.030 1.00 40.66 74 LEU A CA 1
ATOM 498 C C . LEU A 1 74 ? 11.843 -5.318 -26.776 1.00 40.66 74 LEU A C 1
ATOM 500 O O . LEU A 1 74 ? 10.669 -5.528 -27.063 1.00 40.66 74 LEU A O 1
ATOM 504 N N . GLY A 1 75 ? 12.828 -6.147 -27.135 1.00 41.12 75 GLY A N 1
ATOM 505 C CA . GLY A 1 75 ? 12.599 -7.478 -27.699 1.00 41.12 75 GLY A CA 1
ATOM 506 C C . GLY A 1 75 ? 12.284 -8.524 -26.627 1.00 41.12 75 GLY A C 1
ATOM 507 O O . GLY A 1 75 ? 11.512 -9.444 -26.898 1.00 41.12 75 GLY A O 1
ATOM 508 N N . ASP A 1 76 ? 12.847 -8.344 -25.427 1.00 41.75 76 ASP A N 1
ATOM 509 C CA . ASP A 1 76 ? 12.688 -9.240 -24.274 1.00 41.75 76 ASP A CA 1
ATOM 510 C C . ASP A 1 76 ? 11.498 -8.879 -23.374 1.00 41.75 76 ASP A C 1
ATOM 512 O O . ASP A 1 76 ? 10.962 -9.753 -22.701 1.00 41.75 76 ASP A O 1
ATOM 516 N N . CYS A 1 77 ? 11.037 -7.626 -23.384 1.00 40.50 77 CYS A N 1
ATOM 517 C CA . CYS A 1 77 ? 9.713 -7.242 -22.912 1.00 40.50 77 CYS A CA 1
ATOM 518 C C . CYS A 1 77 ? 8.738 -7.685 -24.005 1.00 40.50 77 CYS A C 1
ATOM 520 O O . CYS A 1 77 ? 8.596 -6.964 -25.000 1.00 40.50 77 CYS A O 1
ATOM 522 N N . PRO A 1 78 ? 8.094 -8.864 -23.890 1.00 41.97 78 PRO A N 1
ATOM 523 C CA . PRO A 1 78 ? 7.234 -9.344 -24.953 1.00 41.97 78 PRO A CA 1
ATOM 524 C C . PRO A 1 78 ? 6.207 -8.247 -25.250 1.00 41.97 78 PRO A C 1
ATOM 526 O O . PRO A 1 78 ? 5.636 -7.700 -24.296 1.00 41.97 78 PRO A O 1
ATOM 529 N N . PRO A 1 79 ? 5.959 -7.894 -26.531 1.00 40.84 79 PRO A N 1
ATOM 530 C CA . PRO A 1 79 ? 4.812 -7.059 -26.854 1.00 40.84 79 PRO A CA 1
ATOM 531 C C . PRO A 1 79 ? 3.646 -7.753 -26.181 1.00 40.84 79 PRO A C 1
ATOM 533 O O . PRO A 1 79 ? 3.456 -8.935 -26.466 1.00 40.84 79 PRO A O 1
ATOM 536 N N . ALA A 1 80 ? 3.000 -7.090 -25.214 1.00 42.91 80 ALA A N 1
ATOM 537 C CA . ALA A 1 80 ? 2.041 -7.748 -24.342 1.00 42.91 80 ALA A CA 1
ATOM 538 C C . ALA A 1 80 ? 1.098 -8.551 -25.232 1.00 42.91 80 ALA A C 1
ATOM 540 O O . ALA A 1 80 ? 0.308 -7.985 -25.995 1.00 42.91 80 ALA A O 1
ATOM 541 N N . GLY A 1 81 ? 1.295 -9.872 -25.244 1.00 45.81 81 GLY A N 1
ATOM 542 C CA . GLY A 1 81 ? 0.477 -10.752 -26.052 1.00 45.81 81 GLY A CA 1
ATOM 543 C C . GLY A 1 81 ? -0.956 -10.660 -25.538 1.00 45.81 81 GLY A C 1
ATOM 544 O O . GLY A 1 81 ? -1.262 -9.891 -24.630 1.00 45.81 81 GLY A O 1
ATOM 545 N N . PRO A 1 82 ? -1.887 -11.473 -26.021 1.00 51.66 82 PRO A N 1
ATOM 546 C CA . PRO A 1 82 ? -2.966 -11.841 -25.115 1.00 51.66 82 PRO A CA 1
ATOM 547 C C . PRO A 1 82 ? -2.323 -12.405 -23.833 1.00 51.66 82 PRO A C 1
ATOM 549 O O . PRO A 1 82 ? -1.407 -13.224 -23.932 1.00 51.66 82 PRO A O 1
ATOM 552 N N . ALA A 1 83 ? -2.738 -11.942 -22.649 1.00 59.97 83 ALA A N 1
ATOM 553 C CA . ALA A 1 83 ? -2.322 -12.569 -21.398 1.00 59.97 83 ALA A CA 1
ATOM 554 C C . ALA A 1 83 ? -2.562 -14.073 -21.532 1.00 59.97 83 ALA A C 1
ATOM 556 O O . ALA A 1 83 ? -3.687 -14.484 -21.836 1.00 59.97 83 ALA A O 1
ATOM 557 N N . ASP A 1 84 ? -1.526 -14.893 -21.336 1.00 71.62 84 ASP A N 1
ATOM 558 C CA . ASP A 1 84 ? -1.693 -16.345 -21.321 1.00 71.62 84 ASP A CA 1
ATOM 559 C C . ASP A 1 84 ? -2.258 -16.757 -19.960 1.00 71.62 84 ASP A C 1
ATOM 561 O O . ASP A 1 84 ? -1.607 -17.366 -19.110 1.00 71.62 84 ASP A O 1
ATOM 565 N N . CYS A 1 85 ? -3.499 -16.324 -19.732 1.00 73.25 85 CYS A N 1
ATOM 566 C CA . CYS A 1 85 ? -4.270 -16.637 -18.546 1.00 73.25 85 CYS A CA 1
ATOM 567 C C . CYS A 1 85 ? -4.338 -18.153 -18.332 1.00 73.25 85 CYS A C 1
ATOM 569 O O . CYS A 1 85 ? -4.340 -18.584 -17.185 1.00 73.25 85 CYS A O 1
ATOM 571 N N . ALA A 1 86 ? -4.349 -18.945 -19.410 1.00 79.38 86 ALA A N 1
ATOM 572 C CA . ALA A 1 86 ? -4.325 -20.400 -19.337 1.00 79.38 86 ALA A CA 1
ATOM 573 C C . ALA A 1 86 ? -3.002 -20.903 -18.749 1.00 79.38 86 ALA A C 1
ATOM 575 O O . ALA A 1 86 ? -3.015 -21.534 -17.695 1.00 79.38 86 ALA A O 1
ATOM 576 N N . ALA A 1 87 ? -1.856 -20.526 -19.328 1.00 74.31 87 ALA A N 1
ATOM 577 C CA . ALA A 1 87 ? -0.549 -20.935 -18.808 1.00 74.31 87 ALA A CA 1
ATOM 578 C C . ALA A 1 87 ? -0.312 -20.478 -17.356 1.00 74.31 87 ALA A C 1
ATOM 580 O O . ALA A 1 87 ? 0.207 -21.238 -16.536 1.00 74.31 87 ALA A O 1
ATOM 581 N N . TRP A 1 88 ? -0.734 -19.258 -17.004 1.00 76.00 88 TRP A N 1
ATOM 582 C CA . TRP A 1 88 ? -0.617 -18.739 -15.636 1.00 76.00 88 TRP A CA 1
ATOM 583 C C . TRP A 1 88 ? -1.504 -19.506 -14.636 1.00 76.00 88 TRP A C 1
ATOM 585 O O . TRP A 1 88 ? -1.091 -19.797 -13.505 1.00 76.00 88 TRP A O 1
ATOM 595 N N . CYS A 1 89 ? -2.728 -19.853 -15.036 1.00 79.69 89 CYS A N 1
ATOM 596 C CA . CYS A 1 89 ? -3.639 -20.643 -14.213 1.00 79.69 89 CYS A CA 1
ATOM 597 C C . CYS A 1 89 ? -3.168 -22.096 -14.070 1.00 79.69 89 CYS A C 1
ATOM 599 O O . CYS A 1 89 ? -3.188 -22.631 -12.959 1.00 79.69 89 CYS A O 1
ATOM 601 N N . ASP A 1 90 ? -2.668 -22.702 -15.146 1.00 81.19 90 ASP A N 1
ATOM 602 C CA . ASP A 1 90 ? -2.104 -24.051 -15.143 1.00 81.19 90 ASP A CA 1
ATOM 603 C C . ASP A 1 90 ? -0.893 -24.158 -14.209 1.00 81.19 90 ASP A C 1
ATOM 605 O O . ASP A 1 90 ? -0.816 -25.099 -13.416 1.00 81.19 90 ASP A O 1
ATOM 609 N N . ALA A 1 91 ? 0.007 -23.166 -14.213 1.00 77.69 91 ALA A N 1
ATOM 610 C CA . ALA A 1 91 ? 1.161 -23.127 -13.311 1.00 77.69 91 ALA A CA 1
ATOM 611 C C . ALA A 1 91 ? 0.747 -23.115 -11.826 1.00 77.69 91 ALA A C 1
ATOM 613 O O . ALA A 1 91 ? 1.322 -23.821 -10.995 1.00 77.69 91 ALA A O 1
ATOM 614 N N . GLN A 1 92 ? -0.297 -22.363 -11.473 1.00 76.44 92 GLN A N 1
ATOM 615 C CA . GLN A 1 92 ? -0.822 -22.340 -10.106 1.00 76.44 92 GLN A CA 1
ATOM 616 C C . GLN A 1 92 ? -1.498 -23.645 -9.702 1.00 76.44 92 GLN A C 1
ATOM 618 O O . GLN A 1 92 ? -1.270 -24.133 -8.591 1.00 76.44 92 GLN A O 1
ATOM 623 N N . VAL A 1 93 ? -2.315 -24.216 -10.591 1.00 82.00 93 VAL A N 1
ATOM 624 C CA . VAL A 1 93 ? -2.981 -25.502 -10.352 1.00 82.00 93 VAL A CA 1
ATOM 625 C C . VAL A 1 93 ? -1.943 -26.608 -10.180 1.00 82.00 93 VAL A C 1
ATOM 627 O O . VAL A 1 93 ? -2.050 -27.393 -9.235 1.00 82.00 93 VAL A O 1
ATOM 630 N N . ALA A 1 94 ? -0.904 -26.629 -11.020 1.00 83.06 94 ALA A N 1
ATOM 631 C CA . ALA A 1 94 ? 0.219 -27.558 -10.906 1.00 83.06 94 ALA A CA 1
ATOM 632 C C . ALA A 1 94 ? 0.915 -27.464 -9.536 1.00 83.06 94 ALA A C 1
ATOM 634 O O . ALA A 1 94 ? 1.356 -28.476 -8.992 1.00 83.06 94 ALA A O 1
ATOM 635 N N . CYS A 1 95 ? 0.924 -26.273 -8.933 1.00 82.31 95 CYS A N 1
ATOM 636 C CA . CYS A 1 95 ? 1.484 -26.013 -7.608 1.00 82.31 95 CYS A CA 1
ATOM 637 C C . CYS A 1 95 ? 0.485 -26.089 -6.446 1.00 82.31 95 CYS A C 1
ATOM 639 O O . CYS A 1 95 ? 0.805 -25.699 -5.317 1.00 82.31 95 CYS A O 1
ATOM 641 N N . GLY A 1 96 ? -0.717 -26.617 -6.698 1.00 81.62 96 GLY A N 1
ATOM 642 C CA . GLY A 1 96 ? -1.746 -26.830 -5.683 1.00 81.62 96 GLY A CA 1
ATOM 643 C C . GLY A 1 96 ? -2.315 -25.536 -5.099 1.00 81.62 96 GLY A C 1
ATOM 644 O O . GLY A 1 96 ? -2.823 -25.557 -3.979 1.00 81.62 96 GLY A O 1
ATOM 645 N N . LEU A 1 97 ? -2.212 -24.415 -5.821 1.00 74.12 97 LEU A N 1
ATOM 646 C CA . LEU A 1 97 ? -2.819 -23.142 -5.445 1.00 74.12 97 LEU A CA 1
ATOM 647 C C . LEU A 1 97 ? -4.278 -23.141 -5.936 1.00 74.12 97 LEU A C 1
ATOM 649 O O . LEU A 1 97 ? -4.522 -23.120 -7.143 1.00 74.12 97 LEU A O 1
ATOM 653 N N . PRO A 1 98 ? -5.275 -23.215 -5.036 1.00 61.94 98 PRO A N 1
ATOM 654 C CA . PRO A 1 98 ? -6.666 -23.329 -5.448 1.00 61.94 98 PRO A CA 1
ATOM 655 C C . PRO A 1 98 ? -7.176 -21.991 -5.994 1.00 61.94 98 PRO A C 1
ATOM 657 O O . PRO A 1 98 ? -7.292 -21.021 -5.247 1.00 61.94 98 PRO A O 1
ATOM 660 N N . ARG A 1 99 ? -7.555 -21.951 -7.277 1.00 64.44 99 ARG A N 1
ATOM 661 C CA . ARG A 1 99 ? -8.336 -20.847 -7.857 1.00 64.44 99 ARG A CA 1
ATOM 662 C C . ARG A 1 99 ? -9.451 -21.379 -8.767 1.00 64.44 99 ARG A C 1
ATOM 664 O O . ARG A 1 99 ? -9.194 -21.639 -9.942 1.00 64.44 99 ARG A O 1
ATOM 671 N N . PRO A 1 100 ? -10.686 -21.560 -8.264 1.00 55.00 100 PRO A N 1
ATOM 672 C CA . PRO A 1 100 ? -11.822 -21.815 -9.146 1.00 55.00 100 PRO A CA 1
ATOM 673 C C . PRO A 1 100 ? -11.986 -20.650 -10.137 1.00 55.00 100 PRO A C 1
ATOM 675 O O . PRO A 1 100 ? -11.807 -19.486 -9.772 1.00 55.00 100 PRO A O 1
ATOM 678 N N . ASP A 1 101 ? -12.297 -20.986 -11.389 1.00 67.44 101 ASP A N 1
ATOM 679 C CA . ASP A 1 101 ? -12.570 -20.047 -12.488 1.00 67.44 101 ASP A CA 1
ATOM 680 C C . ASP A 1 101 ? -11.418 -19.086 -12.838 1.00 67.44 101 ASP A C 1
ATOM 682 O O . ASP A 1 101 ? -11.644 -17.989 -13.347 1.00 67.44 101 ASP A O 1
ATOM 686 N N . CYS A 1 102 ? -10.174 -19.499 -12.576 1.00 73.31 102 CYS A N 1
ATOM 687 C CA . CYS A 1 102 ? -8.971 -18.689 -12.774 1.00 73.31 102 CYS A CA 1
ATOM 688 C C . CYS A 1 102 ? -8.880 -18.064 -14.181 1.00 73.31 102 CYS A C 1
ATOM 690 O O . CYS A 1 102 ? -8.741 -16.846 -14.295 1.00 73.31 102 CYS A O 1
ATOM 692 N N . GLU A 1 103 ? -9.038 -18.859 -15.245 1.00 73.75 103 GLU A N 1
ATOM 693 C CA . GLU A 1 103 ? -8.936 -18.367 -16.628 1.00 73.75 103 GLU A CA 1
ATOM 694 C C . GLU A 1 103 ? -10.041 -17.363 -16.967 1.00 73.75 103 GLU A C 1
ATOM 696 O O . GLU A 1 103 ? -9.777 -16.289 -17.509 1.00 73.75 103 GLU A O 1
ATOM 701 N N . ALA A 1 104 ? -11.285 -17.688 -16.600 1.00 73.06 104 ALA A N 1
ATOM 702 C CA . ALA A 1 104 ? -12.443 -16.846 -16.873 1.00 73.06 104 ALA A CA 1
ATOM 703 C C . ALA A 1 104 ? -12.356 -15.503 -16.131 1.00 73.06 104 ALA A C 1
ATOM 705 O O . ALA A 1 104 ? -12.700 -14.465 -16.695 1.00 73.06 104 ALA A O 1
ATOM 706 N N . ARG A 1 105 ? -11.859 -15.503 -14.886 1.00 69.81 105 ARG A N 1
ATOM 707 C CA . ARG A 1 105 ? -11.632 -14.275 -14.108 1.00 69.81 105 ARG A CA 1
ATOM 708 C C . ARG A 1 105 ? -10.446 -13.478 -14.645 1.00 69.81 105 ARG A C 1
ATOM 710 O O . ARG A 1 105 ? -10.535 -12.260 -14.693 1.00 69.81 105 ARG A O 1
ATOM 717 N N . CYS A 1 106 ? -9.383 -14.145 -15.091 1.00 75.12 106 CYS A N 1
ATOM 718 C CA . CYS A 1 106 ? -8.218 -13.490 -15.680 1.00 75.12 106 CYS A CA 1
ATOM 719 C C . CYS A 1 106 ? -8.564 -12.740 -16.974 1.00 75.12 106 CYS A C 1
ATOM 721 O O . CYS A 1 106 ? -8.195 -11.580 -17.122 1.00 75.12 106 CYS A O 1
ATOM 723 N N . ALA A 1 107 ? -9.338 -13.363 -17.866 1.00 74.44 107 ALA A N 1
ATOM 724 C CA . ALA A 1 107 ? -9.710 -12.764 -19.148 1.00 74.44 107 ALA A CA 1
ATOM 725 C C . ALA A 1 107 ? -10.782 -11.661 -19.039 1.00 74.44 107 ALA A C 1
ATOM 727 O O . ALA A 1 107 ? -10.878 -10.806 -19.919 1.00 74.44 107 ALA A O 1
ATOM 728 N N . ALA A 1 108 ? -11.619 -11.691 -17.997 1.00 78.88 108 ALA A N 1
ATOM 729 C CA . ALA A 1 108 ? -12.708 -10.729 -17.811 1.00 78.88 108 ALA A CA 1
ATOM 730 C C . ALA A 1 108 ? -12.322 -9.507 -16.960 1.00 78.88 108 ALA A C 1
ATOM 732 O O . ALA A 1 108 ? -13.046 -8.511 -16.971 1.00 78.88 108 ALA A O 1
ATOM 733 N N . ASP A 1 109 ? -11.216 -9.580 -16.218 1.00 82.12 109 ASP A N 1
ATOM 734 C CA . ASP A 1 109 ? -10.779 -8.546 -15.285 1.00 82.12 109 ASP A CA 1
ATOM 735 C C . ASP A 1 109 ? -9.462 -7.906 -15.766 1.00 82.12 109 ASP A C 1
ATOM 737 O O . ASP A 1 109 ? -8.457 -8.605 -15.928 1.00 82.12 109 ASP A O 1
ATOM 741 N N . PRO A 1 110 ? -9.434 -6.583 -16.011 1.00 76.81 110 PRO A N 1
ATOM 742 C CA . PRO A 1 110 ? -8.265 -5.935 -16.593 1.00 76.81 110 PRO A CA 1
ATOM 743 C C . PRO A 1 110 ? -7.055 -5.945 -15.650 1.00 76.81 110 PRO A C 1
ATOM 745 O O . PRO A 1 110 ? -5.924 -6.031 -16.125 1.00 76.81 110 PRO A O 1
ATOM 748 N N . LEU A 1 111 ? -7.262 -5.916 -14.328 1.00 79.75 111 LEU A N 1
ATOM 749 C CA . LEU A 1 111 ? -6.167 -6.034 -13.367 1.00 79.75 111 LEU A CA 1
ATOM 750 C C . LEU A 1 111 ? -5.601 -7.452 -13.358 1.00 79.75 111 LEU A C 1
ATOM 752 O O . LEU A 1 111 ? -4.385 -7.622 -13.390 1.00 79.75 111 LEU A O 1
ATOM 756 N N . ALA A 1 112 ? -6.461 -8.466 -13.413 1.00 77.12 112 ALA A N 1
ATOM 757 C CA . ALA A 1 112 ? -6.008 -9.849 -13.503 1.00 77.12 112 ALA A CA 1
ATOM 758 C C . ALA A 1 112 ? -5.223 -10.107 -14.801 1.00 77.12 112 ALA A C 1
ATOM 760 O O . ALA A 1 112 ? -4.200 -10.791 -14.773 1.00 77.12 112 ALA A O 1
ATOM 761 N N . THR A 1 113 ? -5.647 -9.501 -15.918 1.00 73.06 113 THR A N 1
ATOM 762 C CA . THR A 1 113 ? -4.901 -9.522 -17.187 1.00 73.06 113 THR A CA 1
ATOM 763 C C . THR A 1 113 ? -3.532 -8.841 -17.037 1.00 73.06 113 THR A C 1
ATOM 765 O O . THR A 1 113 ? -2.519 -9.403 -17.451 1.00 73.06 113 THR A O 1
ATOM 768 N N . LEU A 1 114 ? -3.472 -7.658 -16.408 1.00 72.88 114 LEU A N 1
ATOM 769 C CA . LEU A 1 114 ? -2.216 -6.943 -16.143 1.00 72.88 114 LEU A CA 1
ATOM 770 C C . LEU A 1 114 ? -1.249 -7.767 -15.304 1.00 72.88 114 LEU A C 1
ATOM 772 O O . LEU A 1 114 ? -0.067 -7.847 -15.625 1.00 72.88 114 LEU A O 1
ATOM 776 N N . ARG A 1 115 ? -1.747 -8.402 -14.249 1.00 75.75 115 ARG A N 1
ATOM 777 C CA . ARG A 1 115 ? -0.917 -9.213 -13.369 1.00 75.75 115 ARG A CA 1
ATOM 778 C C . ARG A 1 115 ? -0.426 -10.490 -14.033 1.00 75.75 115 ARG A C 1
ATOM 780 O O . ARG A 1 115 ? 0.734 -10.847 -13.866 1.00 75.75 115 ARG A O 1
ATOM 787 N N . ALA A 1 116 ? -1.272 -11.151 -14.821 1.00 71.81 116 ALA A N 1
ATOM 788 C CA . ALA A 1 116 ? -0.850 -12.296 -15.622 1.00 71.81 116 ALA A CA 1
ATOM 789 C C . ALA A 1 116 ? 0.262 -11.907 -16.611 1.00 71.81 116 ALA A C 1
ATOM 791 O O . ALA A 1 116 ? 1.200 -12.675 -16.808 1.00 71.81 116 ALA A O 1
ATOM 792 N N . HIS A 1 117 ? 0.212 -10.693 -17.172 1.00 69.38 117 HIS A N 1
ATOM 793 C CA . HIS A 1 117 ? 1.298 -10.162 -17.994 1.00 69.38 117 HIS A CA 1
ATOM 794 C C . HIS A 1 117 ? 2.582 -9.908 -17.213 1.00 69.38 117 HIS A C 1
ATOM 796 O O . HIS A 1 117 ? 3.633 -10.411 -17.603 1.00 69.38 117 HIS A O 1
ATOM 802 N N . THR A 1 118 ? 2.515 -9.136 -16.129 1.00 65.06 118 THR A N 1
ATOM 803 C CA . THR A 1 118 ? 3.716 -8.740 -15.379 1.00 65.06 118 THR A CA 1
ATOM 804 C C . THR A 1 118 ? 4.369 -9.915 -14.660 1.00 65.06 118 THR A C 1
ATOM 806 O O . THR A 1 118 ? 5.585 -9.937 -14.507 1.00 65.06 118 THR A O 1
ATOM 809 N N . GLN A 1 119 ? 3.594 -10.928 -14.272 1.00 71.06 119 GLN A N 1
ATOM 810 C CA . GLN A 1 119 ? 4.112 -12.131 -13.617 1.00 71.06 119 GLN A CA 1
ATOM 811 C C . GLN A 1 119 ? 4.408 -13.283 -14.581 1.00 71.06 119 GLN A C 1
ATOM 813 O O . GLN A 1 119 ? 5.031 -14.260 -14.171 1.00 71.06 119 GLN A O 1
ATOM 818 N N . GLY A 1 120 ? 3.994 -13.194 -15.849 1.00 66.56 120 GLY A N 1
ATOM 819 C CA . GLY A 1 120 ? 4.237 -14.237 -16.847 1.00 66.56 120 GLY A CA 1
ATOM 820 C C . GLY A 1 120 ? 5.726 -14.508 -17.071 1.00 66.56 120 GLY A C 1
ATOM 821 O O . GLY A 1 120 ? 6.123 -15.666 -17.167 1.00 66.56 120 GLY A O 1
ATOM 822 N N . ALA A 1 121 ? 6.558 -13.460 -17.059 1.00 63.88 121 ALA A N 1
ATOM 823 C CA . ALA A 1 121 ? 8.016 -13.594 -17.125 1.00 63.88 121 ALA A CA 1
ATOM 824 C C . ALA A 1 121 ? 8.577 -14.328 -15.893 1.00 63.88 121 ALA A C 1
ATOM 826 O O . ALA A 1 121 ? 9.316 -15.297 -16.033 1.00 63.88 121 ALA A O 1
ATOM 827 N N . CYS A 1 122 ? 8.121 -13.955 -14.692 1.00 67.56 122 CYS A N 1
ATOM 828 C CA . CYS A 1 122 ? 8.501 -14.619 -13.442 1.00 67.56 122 CYS A CA 1
ATOM 829 C C . CYS A 1 122 ? 8.139 -16.117 -13.449 1.00 67.56 122 CYS A C 1
ATOM 831 O O . CYS A 1 122 ? 8.911 -16.956 -12.993 1.00 67.56 122 CYS A O 1
ATOM 833 N N . LEU A 1 123 ? 6.975 -16.478 -14.004 1.00 68.19 123 LEU A N 1
ATOM 834 C CA . LEU A 1 123 ? 6.575 -17.881 -14.142 1.00 68.19 123 LEU A CA 1
ATOM 835 C C . LEU A 1 123 ? 7.388 -18.649 -15.186 1.00 68.19 123 LEU A C 1
ATOM 837 O O . LEU A 1 123 ? 7.618 -19.842 -14.992 1.00 68.19 123 LEU A O 1
ATOM 841 N N . ALA A 1 124 ? 7.807 -17.996 -16.273 1.00 69.75 124 ALA A N 1
ATOM 842 C CA . ALA A 1 124 ? 8.680 -18.615 -17.266 1.00 69.75 124 ALA A CA 1
ATOM 843 C C . ALA A 1 124 ? 10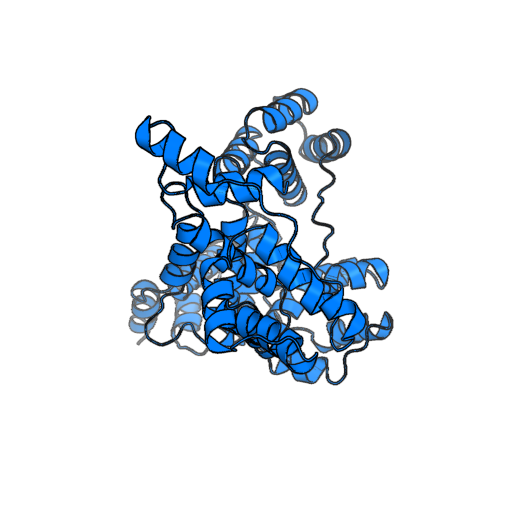.037 -18.988 -16.645 1.00 69.75 124 ALA A C 1
ATOM 845 O O . ALA A 1 124 ? 10.534 -20.088 -16.882 1.00 69.75 124 ALA A O 1
ATOM 846 N N . ASP A 1 125 ? 10.572 -18.122 -15.781 1.00 66.62 125 ASP A N 1
ATOM 847 C CA . ASP A 1 125 ? 11.828 -18.355 -15.060 1.00 66.62 125 ASP A CA 1
ATOM 848 C C . ASP A 1 125 ? 11.700 -19.376 -13.921 1.00 66.62 125 ASP A C 1
ATOM 850 O O . ASP A 1 125 ? 12.683 -20.008 -13.534 1.00 66.62 125 ASP A O 1
ATOM 854 N N . ALA A 1 126 ? 10.491 -19.566 -13.383 1.00 70.69 126 ALA A N 1
ATOM 855 C CA . ALA A 1 126 ? 10.248 -20.514 -12.302 1.00 70.69 126 ALA A CA 1
ATOM 856 C C . ALA A 1 126 ? 10.428 -21.985 -12.725 1.00 70.69 126 ALA A C 1
ATOM 858 O O . ALA A 1 126 ? 10.572 -22.830 -11.846 1.00 70.69 126 ALA A O 1
ATOM 859 N N . ASP A 1 127 ? 10.393 -22.310 -14.026 1.00 78.00 127 ASP A N 1
ATOM 860 C CA . ASP A 1 127 ? 10.595 -23.664 -14.592 1.00 78.00 127 ASP A CA 1
ATOM 861 C C . ASP A 1 127 ? 9.826 -24.784 -13.845 1.00 78.00 127 ASP A C 1
ATOM 863 O O . ASP A 1 127 ? 10.302 -25.901 -13.637 1.00 78.00 127 ASP A O 1
ATOM 867 N N . GLY A 1 128 ? 8.615 -24.468 -13.370 1.00 75.31 128 GLY A N 1
ATOM 868 C CA . GLY A 1 128 ? 7.766 -25.393 -12.610 1.00 75.31 128 GLY A CA 1
ATOM 869 C C . GLY A 1 128 ? 8.140 -25.596 -11.132 1.00 75.31 128 GLY A C 1
ATOM 870 O O . GLY A 1 128 ? 7.505 -26.414 -10.462 1.00 75.31 128 GLY A O 1
ATOM 871 N N . ASP A 1 129 ? 9.115 -24.863 -10.585 1.00 81.06 129 ASP A N 1
ATOM 872 C CA . ASP A 1 129 ? 9.392 -24.831 -9.146 1.00 81.06 129 ASP A CA 1
ATOM 873 C C . ASP A 1 129 ? 8.247 -24.130 -8.407 1.00 81.06 129 ASP A C 1
ATOM 875 O O . ASP A 1 129 ? 8.061 -22.915 -8.469 1.00 81.06 129 ASP A O 1
ATOM 879 N N . CYS A 1 130 ? 7.480 -24.904 -7.644 1.00 78.56 130 CYS A N 1
ATOM 880 C CA . CYS A 1 130 ? 6.328 -24.387 -6.920 1.00 78.56 130 CYS A CA 1
ATOM 881 C C . CYS A 1 130 ? 6.647 -23.418 -5.779 1.00 78.56 130 CYS A C 1
ATOM 883 O O . CYS A 1 130 ? 5.748 -22.699 -5.340 1.00 78.56 130 CYS A O 1
ATOM 885 N N . GLY A 1 131 ? 7.890 -23.374 -5.297 1.00 70.56 131 GLY A N 1
ATOM 886 C CA . GLY A 1 131 ? 8.373 -22.315 -4.416 1.00 70.56 131 GLY A CA 1
ATOM 887 C C . GLY A 1 131 ? 8.511 -20.990 -5.166 1.00 70.56 131 GLY A C 1
ATOM 888 O O . GLY A 1 131 ? 7.983 -19.979 -4.705 1.00 70.56 131 GLY A O 1
ATOM 889 N N . ALA A 1 132 ? 9.130 -21.017 -6.348 1.00 67.19 132 ALA A N 1
ATOM 890 C CA . ALA A 1 132 ? 9.297 -19.847 -7.211 1.00 67.19 132 ALA A CA 1
ATOM 891 C C . ALA A 1 132 ? 7.959 -19.361 -7.795 1.00 67.19 132 ALA A C 1
ATOM 893 O O . ALA A 1 132 ? 7.643 -18.180 -7.698 1.00 67.19 132 ALA A O 1
ATOM 894 N N . VAL A 1 133 ? 7.103 -20.268 -8.280 1.00 66.38 133 VAL A N 1
ATOM 895 C CA . VAL A 1 133 ? 5.734 -19.946 -8.730 1.00 66.38 133 VAL A CA 1
ATOM 896 C C . VAL A 1 133 ? 4.932 -19.296 -7.604 1.00 66.38 133 VAL A C 1
ATOM 898 O O . VAL A 1 133 ? 4.240 -18.305 -7.827 1.00 66.38 133 VAL A O 1
ATOM 901 N N . ARG A 1 134 ? 5.026 -19.818 -6.373 1.00 69.38 134 ARG A N 1
ATOM 902 C CA . ARG A 1 134 ? 4.336 -19.221 -5.225 1.00 69.38 134 ARG A CA 1
ATOM 903 C C . ARG A 1 134 ? 4.868 -17.823 -4.919 1.00 69.38 134 ARG A C 1
ATOM 905 O O . ARG A 1 134 ? 4.043 -16.941 -4.721 1.00 69.38 134 ARG A O 1
ATOM 912 N N . ALA A 1 135 ? 6.186 -17.625 -4.934 1.00 64.19 135 ALA A N 1
ATOM 913 C CA . ALA A 1 135 ? 6.812 -16.314 -4.759 1.00 64.19 135 ALA A CA 1
ATOM 914 C C . ALA A 1 135 ? 6.325 -15.306 -5.819 1.00 64.19 135 ALA A C 1
ATOM 916 O O . ALA A 1 135 ? 5.836 -14.233 -5.465 1.00 64.19 135 ALA A O 1
ATOM 917 N N . CYS A 1 136 ? 6.321 -15.699 -7.099 1.00 66.19 136 CYS A N 1
ATOM 918 C CA . CYS A 1 136 ? 5.788 -14.889 -8.196 1.00 66.19 136 CYS A CA 1
ATOM 919 C C . CYS A 1 136 ? 4.312 -14.512 -7.977 1.00 66.19 136 CYS A C 1
ATOM 921 O O . CYS A 1 136 ? 3.932 -13.354 -8.127 1.00 66.19 136 CYS A O 1
ATOM 923 N N . VAL A 1 137 ? 3.466 -15.483 -7.608 1.00 63.16 137 VAL A N 1
ATOM 924 C CA . VAL A 1 137 ? 2.005 -15.307 -7.524 1.00 63.16 137 VAL A CA 1
ATOM 925 C C . VAL A 1 137 ? 1.572 -14.507 -6.298 1.00 63.16 137 VAL A C 1
ATOM 927 O O . VAL A 1 137 ? 0.609 -13.746 -6.383 1.00 63.16 137 VAL A O 1
ATOM 930 N N . THR A 1 138 ? 2.237 -14.658 -5.151 1.00 57.69 138 THR A N 1
ATOM 931 C CA . THR A 1 138 ? 1.837 -13.948 -3.925 1.00 57.69 138 THR A CA 1
ATOM 932 C C . THR A 1 138 ? 2.308 -12.497 -3.886 1.00 57.69 138 THR A C 1
ATOM 934 O O . THR A 1 138 ? 2.188 -11.874 -2.838 1.00 57.69 138 THR A O 1
ATOM 937 N N . GLY A 1 139 ? 2.894 -11.972 -4.973 1.00 50.47 139 GLY A N 1
ATOM 938 C CA . GLY A 1 139 ? 3.557 -10.659 -4.970 1.00 50.47 139 GLY A CA 1
ATOM 939 C C . GLY A 1 139 ? 4.778 -10.616 -4.047 1.00 50.47 139 GLY A C 1
ATOM 940 O O . GLY A 1 139 ? 5.436 -9.594 -3.921 1.00 50.47 139 GLY A O 1
ATOM 941 N N . GLY A 1 140 ? 5.106 -11.756 -3.437 1.00 41.69 140 GLY A N 1
ATOM 942 C CA . GLY A 1 140 ? 6.286 -11.963 -2.632 1.00 41.69 140 GLY A CA 1
ATOM 943 C C . GLY A 1 140 ? 7.416 -12.382 -3.546 1.00 41.69 140 GLY A C 1
ATOM 944 O O . GLY A 1 140 ? 7.976 -13.462 -3.369 1.00 41.69 140 GLY A O 1
ATOM 945 N N . VAL A 1 141 ? 7.799 -11.508 -4.480 1.00 38.03 141 VAL A N 1
ATOM 946 C CA . VAL A 1 141 ? 9.243 -11.343 -4.617 1.00 38.03 141 VAL A CA 1
ATOM 947 C C . VAL A 1 141 ? 9.661 -11.013 -3.190 1.00 38.03 141 VAL A C 1
ATOM 949 O O . VAL A 1 141 ? 9.097 -10.101 -2.581 1.00 38.03 141 VAL A O 1
ATOM 952 N N . ASP A 1 142 ? 10.496 -11.841 -2.568 1.00 39.62 142 ASP A N 1
ATOM 953 C CA . ASP A 1 142 ? 11.177 -11.404 -1.358 1.00 39.62 142 ASP A CA 1
ATOM 954 C C . ASP A 1 142 ? 12.031 -10.227 -1.843 1.00 39.62 142 ASP A C 1
ATOM 956 O O . ASP A 1 142 ? 13.175 -10.389 -2.249 1.00 39.62 142 ASP A O 1
ATOM 960 N N . ASP A 1 143 ? 11.416 -9.040 -1.908 1.00 46.16 143 ASP A N 1
ATOM 961 C CA . ASP A 1 143 ? 11.974 -7.782 -2.412 1.00 46.16 143 ASP A CA 1
ATOM 962 C C . ASP A 1 143 ? 13.128 -7.313 -1.519 1.00 46.16 143 ASP A C 1
ATOM 964 O O . ASP A 1 143 ? 13.748 -6.270 -1.742 1.00 46.16 143 ASP A O 1
ATOM 968 N N . ARG A 1 144 ? 13.459 -8.129 -0.512 1.00 54.09 144 ARG A N 1
ATOM 969 C CA . ARG A 1 144 ? 14.787 -8.274 0.057 1.00 54.09 144 ARG A CA 1
ATOM 970 C C . ARG A 1 144 ? 15.751 -8.753 -1.019 1.00 54.09 144 ARG A C 1
ATOM 972 O O . ARG A 1 144 ? 16.285 -9.859 -0.992 1.00 54.09 144 ARG A O 1
ATOM 979 N N . VAL A 1 145 ? 16.037 -7.825 -1.918 1.00 66.69 145 VAL A N 1
ATOM 980 C CA . VAL A 1 145 ? 17.308 -7.741 -2.608 1.00 66.69 145 VAL A CA 1
ATOM 981 C C . VAL A 1 145 ? 18.393 -8.053 -1.578 1.00 66.69 145 VAL A C 1
ATOM 983 O O . VAL A 1 145 ? 18.444 -7.409 -0.529 1.00 66.69 145 VAL A O 1
ATOM 986 N N . ASP A 1 146 ? 19.217 -9.073 -1.832 1.00 83.50 146 ASP A N 1
ATOM 987 C CA . ASP A 1 146 ? 20.363 -9.380 -0.978 1.00 83.50 146 ASP A CA 1
ATOM 988 C C . ASP A 1 146 ? 21.306 -8.177 -1.016 1.00 83.50 146 ASP A C 1
ATOM 990 O O . ASP A 1 146 ? 22.144 -8.049 -1.907 1.00 83.50 146 ASP A O 1
ATOM 994 N N . THR A 1 147 ? 21.146 -7.273 -0.053 1.00 88.94 147 THR A N 1
ATOM 995 C CA . THR A 1 147 ? 21.922 -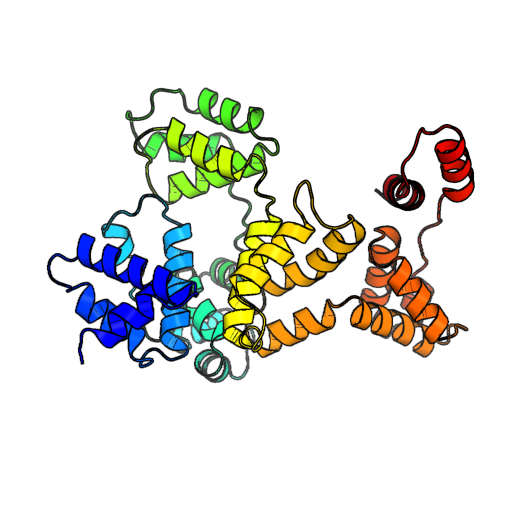6.041 0.058 1.00 88.94 147 THR A CA 1
ATOM 996 C C . THR A 1 147 ? 23.317 -6.299 0.611 1.00 88.94 147 THR A C 1
ATOM 998 O O . THR A 1 147 ? 24.003 -5.352 0.976 1.00 88.94 147 THR A O 1
ATOM 1001 N N . SER A 1 148 ? 23.783 -7.552 0.686 1.00 93.62 148 SER A N 1
ATOM 1002 C CA . SER A 1 148 ? 25.156 -7.837 1.080 1.00 93.62 148 SER A CA 1
ATOM 1003 C C . SER A 1 148 ? 26.161 -7.219 0.104 1.00 93.62 148 SER A C 1
ATOM 1005 O O . SER A 1 148 ? 26.002 -7.239 -1.120 1.00 93.62 148 SER A O 1
ATOM 1007 N N . GLN A 1 149 ? 27.273 -6.734 0.658 1.00 95.25 149 GLN A N 1
ATOM 1008 C CA . GLN A 1 149 ? 28.404 -6.231 -0.123 1.00 95.25 149 GLN A CA 1
ATOM 1009 C C . GLN A 1 149 ? 28.909 -7.271 -1.134 1.00 95.25 149 GLN A C 1
ATOM 1011 O O . GLN A 1 149 ? 29.300 -6.915 -2.241 1.00 95.25 149 GLN A O 1
ATOM 1016 N N . ALA A 1 150 ? 28.857 -8.561 -0.783 1.00 95.25 150 ALA A N 1
ATOM 1017 C CA . ALA A 1 150 ? 29.246 -9.647 -1.675 1.00 95.25 150 ALA A CA 1
ATOM 1018 C C . ALA A 1 150 ? 28.354 -9.718 -2.926 1.00 95.25 150 ALA A C 1
ATOM 1020 O O . ALA A 1 150 ? 28.879 -9.852 -4.034 1.00 95.25 150 ALA A O 1
ATOM 1021 N N . ASN A 1 151 ? 27.029 -9.598 -2.772 1.00 93.56 151 ASN A N 1
ATOM 1022 C CA . ASN A 1 151 ? 26.106 -9.592 -3.904 1.00 93.56 151 ASN A CA 1
ATOM 1023 C C . ASN A 1 151 ? 26.295 -8.348 -4.782 1.00 93.56 151 ASN A C 1
ATOM 1025 O O . ASN A 1 151 ? 26.482 -8.478 -5.995 1.00 93.56 151 ASN A O 1
ATOM 1029 N N . PHE A 1 152 ? 26.343 -7.165 -4.164 1.00 94.38 152 PHE A N 1
ATOM 1030 C CA . PHE A 1 152 ? 26.592 -5.906 -4.865 1.00 94.38 152 PHE A CA 1
ATOM 1031 C C . PHE A 1 152 ? 27.896 -5.955 -5.670 1.00 94.38 152 PHE A C 1
ATOM 1033 O O . PHE A 1 152 ? 27.890 -5.733 -6.877 1.00 94.38 152 PHE A O 1
ATOM 1040 N N . CYS A 1 153 ? 29.011 -6.322 -5.032 1.00 95.50 153 CYS A N 1
ATOM 1041 C CA . CYS A 1 153 ? 30.318 -6.396 -5.681 1.00 95.50 153 CYS A CA 1
ATOM 1042 C C . CYS A 1 153 ? 30.359 -7.427 -6.810 1.00 95.50 153 CYS A C 1
ATOM 1044 O O . CYS A 1 153 ? 30.976 -7.171 -7.841 1.00 95.50 153 CYS A O 1
ATOM 1046 N N . ARG A 1 154 ? 29.682 -8.572 -6.654 1.00 95.19 154 ARG A N 1
ATOM 1047 C CA . ARG A 1 154 ? 29.555 -9.576 -7.718 1.00 95.19 154 ARG A CA 1
ATOM 1048 C C . ARG A 1 154 ? 28.871 -8.993 -8.957 1.00 95.19 154 ARG A C 1
ATOM 1050 O O . ARG A 1 154 ? 29.334 -9.249 -10.065 1.00 95.19 154 ARG A O 1
ATOM 1057 N N . LEU A 1 155 ? 27.780 -8.246 -8.781 1.00 90.00 15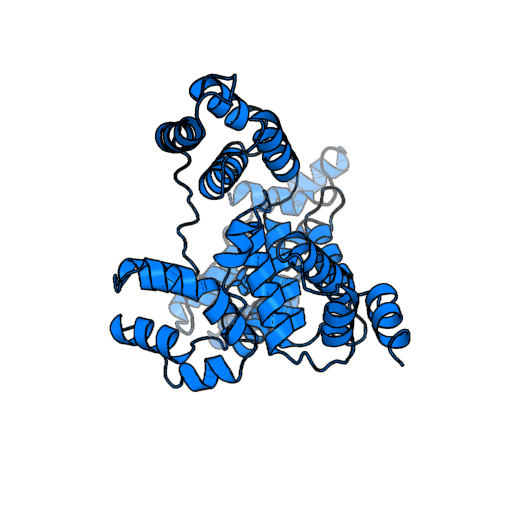5 LEU A N 1
ATOM 1058 C CA . LEU A 1 155 ? 27.038 -7.615 -9.878 1.00 90.00 155 LEU A CA 1
ATOM 1059 C C . LEU A 1 155 ? 27.824 -6.450 -10.489 1.00 90.00 155 LEU A C 1
ATOM 1061 O O . LEU A 1 155 ? 28.023 -6.410 -11.698 1.00 90.00 155 LEU A O 1
ATOM 1065 N N . TYR A 1 156 ? 28.381 -5.582 -9.650 1.00 91.19 156 TYR A N 1
ATOM 1066 C CA . TYR A 1 156 ? 29.225 -4.460 -10.056 1.00 91.19 156 TYR A CA 1
ATOM 1067 C C . TYR A 1 156 ? 30.429 -4.917 -10.898 1.00 91.19 156 TYR A C 1
ATOM 1069 O O . TYR A 1 156 ? 30.712 -4.361 -11.955 1.00 91.19 156 TYR A O 1
ATOM 1077 N N . GLN A 1 157 ? 31.103 -6.001 -10.496 1.00 91.19 157 GLN A N 1
ATOM 1078 C CA . GLN A 1 157 ? 32.237 -6.563 -11.240 1.00 91.19 157 GLN A CA 1
ATOM 1079 C C . GLN A 1 157 ? 31.841 -7.179 -12.591 1.00 91.19 157 GLN A C 1
ATOM 1081 O O . GLN A 1 157 ? 32.675 -7.214 -13.500 1.00 91.19 157 GLN A O 1
ATOM 1086 N N . ARG A 1 158 ? 30.590 -7.639 -12.770 1.00 89.81 158 ARG A N 1
ATOM 1087 C CA . ARG A 1 158 ? 30.105 -8.121 -14.081 1.00 89.81 158 ARG A CA 1
ATOM 1088 C C . ARG A 1 158 ? 30.066 -7.006 -15.123 1.00 89.81 158 ARG A C 1
ATOM 1090 O O . ARG A 1 158 ? 30.251 -7.292 -16.302 1.00 89.81 158 ARG A O 1
ATOM 1097 N N . CYS A 1 159 ? 29.912 -5.759 -14.689 1.00 83.62 159 CYS A N 1
ATOM 1098 C CA . CYS A 1 159 ? 29.940 -4.587 -15.559 1.00 83.62 159 CYS A CA 1
ATOM 1099 C C . CYS A 1 159 ? 31.341 -4.187 -16.038 1.00 83.62 159 CYS A C 1
ATOM 1101 O O . CYS A 1 159 ? 31.484 -3.361 -16.941 1.00 83.62 159 CYS A O 1
ATOM 1103 N N . GLY A 1 160 ? 32.378 -4.857 -15.527 1.00 80.06 160 GLY A N 1
ATOM 1104 C CA . GLY A 1 160 ? 33.745 -4.751 -16.019 1.00 80.06 160 GLY A CA 1
ATOM 1105 C C . GLY A 1 160 ? 34.451 -3.452 -15.625 1.00 80.06 160 GLY A C 1
ATOM 1106 O O . GLY A 1 160 ? 34.013 -2.706 -14.758 1.00 80.06 160 GLY A O 1
ATOM 1107 N N . ALA A 1 161 ? 35.588 -3.190 -16.275 1.00 59.72 161 ALA A N 1
ATOM 1108 C CA . ALA A 1 161 ? 36.535 -2.122 -15.927 1.00 59.72 161 ALA A CA 1
ATOM 1109 C C . ALA A 1 161 ? 36.071 -0.690 -16.270 1.00 59.72 161 ALA A C 1
ATOM 1111 O O . ALA A 1 161 ? 36.903 0.208 -16.361 1.00 59.72 161 ALA A O 1
ATOM 1112 N N . ARG A 1 162 ? 34.775 -0.481 -16.529 1.00 59.28 162 ARG A N 1
ATOM 1113 C CA . ARG A 1 162 ? 34.215 0.852 -16.805 1.00 59.28 162 ARG A CA 1
ATOM 1114 C C . ARG A 1 162 ? 33.994 1.674 -15.545 1.00 59.28 162 ARG A C 1
ATOM 1116 O O . ARG A 1 162 ? 33.802 2.874 -15.665 1.00 59.28 162 ARG A O 1
ATOM 1123 N N . LEU A 1 163 ? 34.032 1.021 -14.386 1.00 68.69 163 LEU A N 1
ATOM 1124 C CA . LEU A 1 163 ? 33.751 1.656 -13.117 1.00 68.69 163 LEU A CA 1
ATOM 1125 C C . LEU A 1 163 ? 35.063 1.903 -12.362 1.00 68.69 163 LEU A C 1
ATOM 1127 O O . LEU A 1 163 ? 35.842 0.969 -12.148 1.00 68.69 163 LEU A O 1
ATOM 1131 N N . GLU A 1 164 ? 35.350 3.165 -12.051 1.00 79.19 164 GLU A N 1
ATOM 1132 C CA . GLU A 1 164 ? 36.658 3.632 -11.570 1.00 79.19 164 GLU A CA 1
ATOM 1133 C C . GLU A 1 164 ? 36.868 3.354 -10.075 1.00 79.19 164 GLU A C 1
ATOM 1135 O O . GLU A 1 164 ? 37.996 3.110 -9.632 1.00 79.19 164 GLU A O 1
ATOM 1140 N N . LEU A 1 165 ? 35.787 3.352 -9.294 1.00 84.94 165 LEU A N 1
ATOM 1141 C CA . LEU A 1 165 ? 35.817 3.099 -7.861 1.00 84.94 165 LEU A CA 1
ATOM 1142 C C . LEU A 1 165 ? 35.873 1.596 -7.540 1.00 84.94 165 LEU A C 1
ATOM 1144 O O . LEU A 1 165 ? 35.098 0.806 -8.100 1.00 84.94 165 LEU A O 1
ATOM 1148 N N . PRO A 1 166 ? 36.723 1.177 -6.579 1.00 92.00 166 PRO A N 1
ATOM 1149 C CA . PRO A 1 166 ? 36.645 -0.159 -6.001 1.00 92.00 166 PRO A CA 1
ATOM 1150 C C . PRO A 1 166 ? 35.232 -0.426 -5.466 1.00 92.00 166 PRO A C 1
ATOM 1152 O O . PRO A 1 166 ? 34.662 0.411 -4.767 1.00 92.00 166 PRO A O 1
ATOM 1155 N N . CYS A 1 167 ? 34.664 -1.602 -5.762 1.00 93.56 167 CYS A N 1
ATOM 1156 C CA . CYS A 1 167 ? 33.266 -1.893 -5.409 1.00 93.56 167 CYS A CA 1
ATOM 1157 C C . CYS A 1 167 ? 32.990 -1.755 -3.904 1.00 93.56 167 CYS A C 1
ATOM 1159 O O . CYS A 1 167 ? 31.898 -1.357 -3.516 1.00 93.56 167 CYS A O 1
ATOM 1161 N N . GLU A 1 168 ? 33.975 -2.078 -3.060 1.00 95.62 168 GLU A N 1
ATOM 1162 C CA . GLU A 1 168 ? 33.861 -2.003 -1.604 1.00 95.62 168 GLU A CA 1
ATOM 1163 C C . GLU A 1 168 ? 33.681 -0.553 -1.147 1.00 95.62 168 GLU A C 1
ATOM 1165 O O . GLU A 1 168 ? 32.799 -0.271 -0.336 1.00 95.62 168 GLU A O 1
ATOM 1170 N N . ASP A 1 169 ? 34.468 0.362 -1.716 1.00 93.00 169 ASP A N 1
ATOM 1171 C CA . ASP A 1 169 ? 34.393 1.794 -1.435 1.00 93.00 169 ASP A CA 1
ATOM 1172 C C . ASP A 1 169 ? 33.067 2.367 -1.931 1.00 93.00 169 ASP A C 1
ATOM 1174 O O . ASP A 1 169 ? 32.371 3.057 -1.187 1.00 93.00 169 ASP A O 1
ATOM 1178 N N . PHE A 1 170 ? 32.666 2.017 -3.153 1.00 91.50 170 PHE A N 1
ATOM 1179 C CA . PHE A 1 170 ? 31.421 2.495 -3.744 1.00 91.50 170 PHE A CA 1
ATOM 1180 C C . PHE A 1 170 ? 30.173 1.988 -2.999 1.00 91.50 170 PHE A C 1
ATOM 1182 O O . PHE A 1 170 ? 29.257 2.761 -2.723 1.00 91.50 170 PHE A O 1
ATOM 1189 N N . TYR A 1 171 ? 30.170 0.724 -2.567 1.00 93.12 171 TYR A N 1
ATOM 1190 C CA . TYR A 1 171 ? 29.134 0.167 -1.692 1.00 93.12 171 TYR A CA 1
ATOM 1191 C C . TYR A 1 171 ? 29.052 0.907 -0.347 1.00 93.12 171 TYR A C 1
ATOM 1193 O O . TYR A 1 171 ? 27.965 1.216 0.143 1.00 93.12 171 TYR A O 1
ATOM 1201 N N . ASN A 1 172 ? 30.203 1.208 0.264 1.00 92.81 172 ASN A N 1
ATOM 1202 C CA . ASN A 1 172 ? 30.246 1.932 1.533 1.00 92.81 172 ASN A CA 1
ATOM 1203 C C . ASN A 1 172 ? 29.734 3.371 1.384 1.00 92.81 172 ASN A C 1
ATOM 1205 O O . ASN A 1 172 ? 29.016 3.846 2.262 1.00 92.81 172 ASN A O 1
ATOM 1209 N N . ILE A 1 173 ? 30.053 4.036 0.269 1.00 87.62 173 ILE A N 1
ATOM 1210 C CA . ILE A 1 173 ? 29.528 5.363 -0.074 1.00 87.62 173 ILE A CA 1
ATOM 1211 C C . ILE A 1 173 ? 27.997 5.306 -0.236 1.00 87.62 173 ILE A C 1
ATOM 1213 O O . ILE A 1 173 ? 27.292 6.086 0.403 1.00 87.62 173 ILE A O 1
ATOM 1217 N N . ALA A 1 174 ? 27.471 4.338 -0.998 1.00 86.62 174 ALA A N 1
ATOM 1218 C CA . ALA A 1 174 ? 26.030 4.102 -1.169 1.00 86.62 174 ALA A CA 1
ATOM 1219 C C . ALA A 1 174 ? 25.280 3.944 0.160 1.00 86.62 174 ALA A C 1
ATOM 1221 O O . ALA A 1 174 ? 24.219 4.539 0.350 1.00 86.62 174 ALA A O 1
ATOM 1222 N N . ARG A 1 175 ? 25.860 3.205 1.113 1.00 89.31 175 ARG A N 1
ATOM 1223 C CA . ARG A 1 175 ? 25.261 3.028 2.441 1.00 89.31 175 ARG A CA 1
ATOM 1224 C C . ARG A 1 175 ? 25.302 4.268 3.334 1.00 89.31 175 ARG A C 1
ATOM 1226 O O . ARG A 1 175 ? 24.486 4.357 4.245 1.00 89.31 175 ARG A O 1
ATOM 1233 N N . GLN A 1 176 ? 26.262 5.173 3.142 1.00 85.12 176 GLN A N 1
ATOM 1234 C CA . GLN A 1 176 ? 26.484 6.314 4.042 1.00 85.12 176 GLN A CA 1
ATOM 1235 C C . GLN A 1 176 ? 25.791 7.604 3.581 1.00 85.12 176 GLN A C 1
ATOM 1237 O O . GLN A 1 176 ? 25.417 8.421 4.418 1.00 85.12 176 GLN A O 1
ATOM 1242 N N . GLU A 1 177 ? 25.619 7.798 2.272 1.00 72.38 177 GLU A N 1
ATOM 1243 C CA . GLU A 1 177 ? 25.192 9.080 1.681 1.00 72.38 177 GLU A CA 1
ATOM 1244 C C . GLU A 1 177 ? 23.673 9.198 1.419 1.00 72.38 177 GLU A C 1
ATOM 1246 O O . GLU A 1 177 ? 23.180 10.278 1.059 1.00 72.38 177 GLU A O 1
ATOM 1251 N N . GLY A 1 178 ? 22.924 8.104 1.608 1.00 58.03 178 GLY A N 1
ATOM 1252 C CA . GLY A 1 178 ? 21.460 8.051 1.554 1.00 58.03 178 GLY A CA 1
ATOM 1253 C C . GLY A 1 178 ? 20.836 8.027 2.951 1.00 58.03 178 GLY A C 1
ATOM 1254 O O . GLY A 1 178 ? 21.352 7.365 3.845 1.00 58.03 178 GLY A O 1
ATOM 1255 N N . GLY A 1 179 ? 19.709 8.723 3.153 1.00 62.91 179 GLY A N 1
ATOM 1256 C CA . GLY A 1 179 ? 18.981 8.690 4.434 1.00 62.91 179 GLY A CA 1
ATOM 1257 C C . GLY A 1 179 ? 18.544 7.275 4.845 1.00 62.91 179 GLY A C 1
ATOM 1258 O O . GLY A 1 179 ? 18.477 6.979 6.034 1.00 62.91 179 GLY A O 1
ATOM 1259 N N . ASP A 1 180 ? 18.331 6.405 3.854 1.00 74.12 180 ASP A N 1
ATOM 1260 C CA . ASP A 1 180 ? 18.184 4.958 3.997 1.00 74.12 180 ASP A CA 1
ATOM 1261 C C . ASP A 1 180 ? 19.197 4.254 3.076 1.00 74.12 180 ASP A C 1
ATOM 1263 O O . ASP A 1 180 ? 18.957 4.036 1.885 1.00 74.12 180 ASP A O 1
ATOM 1267 N N . GLY A 1 181 ? 20.375 3.945 3.623 1.00 80.69 181 GLY A N 1
ATOM 1268 C CA . GLY A 1 181 ? 21.463 3.309 2.879 1.00 80.69 181 GLY A CA 1
ATOM 1269 C C . GLY A 1 181 ? 21.118 1.920 2.332 1.00 80.69 181 GLY A C 1
ATOM 1270 O O . GLY A 1 181 ? 21.667 1.519 1.306 1.00 80.69 181 GLY A O 1
ATOM 1271 N N . ASP A 1 182 ? 20.193 1.196 2.968 1.00 80.88 182 ASP A N 1
ATOM 1272 C CA . ASP A 1 182 ? 19.767 -0.129 2.508 1.00 80.88 182 ASP A CA 1
ATOM 1273 C C . ASP A 1 182 ? 18.841 -0.016 1.296 1.00 80.88 182 ASP A C 1
ATOM 1275 O O . ASP A 1 182 ? 18.987 -0.781 0.339 1.00 80.88 182 ASP A O 1
ATOM 1279 N N . ALA A 1 183 ? 17.958 0.987 1.280 1.00 73.00 183 ALA A N 1
ATOM 1280 C CA . ALA A 1 183 ? 17.130 1.293 0.117 1.00 73.00 183 ALA A CA 1
ATOM 1281 C C . ALA A 1 183 ? 17.966 1.735 -1.097 1.00 73.00 183 ALA A C 1
ATOM 1283 O O . ALA A 1 183 ? 17.700 1.289 -2.219 1.00 73.00 183 ALA A O 1
ATOM 1284 N N . VAL A 1 184 ? 19.004 2.557 -0.885 1.00 81.75 184 VAL A N 1
ATOM 1285 C CA . VAL A 1 184 ? 19.927 2.980 -1.956 1.00 81.75 184 VAL A CA 1
ATOM 1286 C C . VAL A 1 184 ? 20.658 1.773 -2.541 1.00 81.75 184 VAL A C 1
ATOM 1288 O O . VAL A 1 184 ? 20.638 1.572 -3.753 1.00 81.75 184 VAL A O 1
ATOM 1291 N N . VAL A 1 185 ? 21.237 0.914 -1.700 1.00 88.94 185 VAL A N 1
ATOM 1292 C CA . VAL A 1 185 ? 21.935 -0.299 -2.159 1.00 88.94 185 VAL A CA 1
ATOM 1293 C C . VAL A 1 185 ? 20.983 -1.247 -2.890 1.00 88.94 185 VAL A C 1
ATOM 1295 O O . VAL A 1 185 ? 21.345 -1.774 -3.941 1.00 88.94 185 VAL A O 1
ATOM 1298 N N . ALA A 1 186 ? 19.759 -1.438 -2.392 1.00 83.19 186 ALA A N 1
ATOM 1299 C CA . ALA A 1 186 ? 18.758 -2.265 -3.061 1.00 83.19 186 ALA A CA 1
ATOM 1300 C C . ALA A 1 186 ? 18.383 -1.716 -4.451 1.00 83.19 186 ALA A C 1
ATOM 1302 O O . ALA A 1 186 ? 18.266 -2.486 -5.404 1.00 83.19 186 ALA A O 1
ATOM 1303 N N . CYS A 1 187 ? 18.242 -0.392 -4.594 1.00 80.62 187 CYS A N 1
ATOM 1304 C CA . CYS A 1 187 ? 18.047 0.264 -5.892 1.00 80.62 187 CYS A CA 1
ATOM 1305 C C . CYS A 1 187 ? 19.215 -0.002 -6.846 1.00 80.62 187 CYS A C 1
ATOM 1307 O O . CYS A 1 187 ? 19.005 -0.372 -8.005 1.00 80.62 187 CYS A O 1
ATOM 1309 N N . MET A 1 188 ? 20.446 0.143 -6.353 1.00 87.12 188 MET A N 1
ATOM 1310 C CA . MET A 1 188 ? 21.631 -0.014 -7.187 1.00 87.12 188 MET A CA 1
ATOM 1311 C C . MET A 1 188 ? 21.828 -1.462 -7.631 1.00 87.12 188 MET A C 1
ATOM 1313 O O . MET A 1 188 ? 22.201 -1.703 -8.773 1.00 87.12 188 MET A O 1
ATOM 1317 N N . ILE A 1 189 ? 21.535 -2.431 -6.759 1.00 86.50 189 ILE A N 1
ATOM 1318 C CA . ILE A 1 189 ? 21.559 -3.854 -7.112 1.00 86.50 189 ILE A CA 1
ATOM 1319 C C . ILE A 1 189 ? 20.549 -4.151 -8.218 1.00 86.50 189 ILE A C 1
ATOM 1321 O O . ILE A 1 189 ? 20.950 -4.713 -9.231 1.00 86.50 189 ILE A O 1
ATOM 1325 N N . ARG A 1 190 ? 19.290 -3.714 -8.076 1.00 79.31 190 ARG A N 1
ATOM 1326 C CA . ARG A 1 190 ? 18.267 -3.903 -9.121 1.00 79.31 190 ARG A CA 1
ATOM 1327 C C . ARG A 1 190 ? 18.695 -3.290 -10.452 1.00 79.31 190 ARG A C 1
ATOM 1329 O O . ARG A 1 190 ? 18.541 -3.906 -11.498 1.00 79.31 190 ARG A O 1
ATOM 1336 N N . SER A 1 191 ? 19.291 -2.102 -10.406 1.00 76.25 191 SER A N 1
ATOM 1337 C CA . SER A 1 191 ? 19.794 -1.424 -11.602 1.00 76.25 191 SER A CA 1
ATOM 1338 C C . SER A 1 191 ? 20.964 -2.178 -12.246 1.00 76.25 191 SER A C 1
ATOM 1340 O O . SER A 1 191 ? 21.006 -2.290 -13.463 1.00 76.25 191 SER A O 1
ATOM 1342 N N . LEU A 1 192 ? 21.881 -2.749 -11.454 1.00 82.75 192 LEU A N 1
ATOM 1343 C CA . LEU A 1 192 ? 22.986 -3.579 -11.956 1.00 82.75 192 LEU A CA 1
ATOM 1344 C C . LEU A 1 192 ? 22.520 -4.942 -12.495 1.00 82.75 192 LEU A C 1
ATOM 1346 O O . LEU A 1 192 ? 23.158 -5.492 -13.392 1.00 82.75 192 LEU A O 1
ATOM 1350 N N . GLU A 1 193 ? 21.446 -5.508 -11.940 1.00 80.44 193 GLU A N 1
ATOM 1351 C CA . GLU A 1 193 ? 20.794 -6.718 -12.463 1.00 80.44 193 GLU A CA 1
ATOM 1352 C C . GLU A 1 193 ? 20.114 -6.449 -13.806 1.00 80.44 193 GLU A C 1
ATOM 1354 O O . GLU A 1 193 ? 20.186 -7.290 -14.700 1.00 80.44 193 GLU A O 1
ATOM 1359 N N . ALA A 1 194 ? 19.525 -5.262 -13.954 1.00 64.75 194 ALA A N 1
ATOM 1360 C CA . ALA A 1 194 ? 18.902 -4.800 -15.184 1.00 64.75 194 ALA A CA 1
ATOM 1361 C C . ALA A 1 194 ? 19.907 -4.542 -16.310 1.00 64.75 194 ALA A C 1
ATOM 1363 O O . ALA A 1 194 ? 19.670 -4.871 -17.469 1.00 64.75 194 ALA A O 1
ATOM 1364 N N . GLY A 1 195 ? 21.055 -3.959 -15.974 1.00 73.00 195 GLY A N 1
ATOM 1365 C CA . GLY A 1 195 ? 22.072 -3.643 -16.958 1.00 73.00 195 GLY A CA 1
ATOM 1366 C C . GLY A 1 195 ? 23.217 -2.832 -16.381 1.00 73.00 195 GLY A C 1
ATOM 1367 O O . GLY A 1 195 ? 23.150 -2.253 -15.301 1.00 73.00 195 GLY A O 1
ATOM 1368 N N . CYS A 1 196 ? 24.310 -2.777 -17.128 1.00 81.75 196 CYS A N 1
ATOM 1369 C CA . CYS A 1 196 ? 25.487 -2.053 -16.682 1.00 81.75 196 CYS A CA 1
ATOM 1370 C C . CYS A 1 196 ? 25.371 -0.568 -17.032 1.00 81.75 196 CYS A C 1
ATOM 1372 O O . CYS A 1 196 ? 25.272 -0.260 -18.224 1.00 81.75 196 CYS A O 1
ATOM 1374 N N . PRO A 1 197 ? 25.411 0.339 -16.037 1.00 76.44 197 PRO A N 1
ATOM 1375 C CA . PRO A 1 197 ? 25.393 1.770 -16.299 1.00 76.44 197 PRO A CA 1
ATOM 1376 C C . PRO A 1 197 ? 26.651 2.183 -17.071 1.00 76.44 197 PRO A C 1
ATOM 1378 O O . PRO A 1 197 ? 27.674 1.486 -17.054 1.00 76.44 197 PRO A O 1
ATOM 1381 N N . GLU A 1 198 ? 26.582 3.328 -17.748 1.00 75.44 198 GLU A N 1
ATOM 1382 C CA . GLU A 1 198 ? 27.749 3.888 -18.432 1.00 75.44 198 GLU A CA 1
ATOM 1383 C C . GLU A 1 198 ? 28.803 4.375 -17.423 1.00 75.44 198 GLU A C 1
ATOM 1385 O O . GLU A 1 198 ? 29.994 4.141 -17.638 1.00 75.44 198 GLU A O 1
ATOM 1390 N N . PHE A 1 199 ? 28.358 4.945 -16.295 1.00 78.25 199 PHE A N 1
ATOM 1391 C CA . PHE A 1 199 ? 29.197 5.462 -15.210 1.00 78.25 199 PHE A CA 1
ATOM 1392 C C . PHE A 1 199 ? 28.643 5.055 -13.834 1.00 78.25 199 PHE A C 1
ATOM 1394 O O . PHE A 1 199 ? 27.427 5.058 -13.633 1.00 78.25 199 PHE A O 1
ATOM 1401 N N . GLU A 1 200 ? 29.500 4.746 -12.844 1.00 79.06 200 GLU A N 1
ATOM 1402 C CA . GLU A 1 200 ? 29.005 4.412 -11.495 1.00 79.06 200 GLU A CA 1
ATOM 1403 C C . GLU A 1 200 ? 28.284 5.588 -10.827 1.00 79.06 200 GLU A C 1
ATOM 1405 O O . GLU A 1 200 ? 27.388 5.390 -10.011 1.00 79.06 200 GLU A O 1
ATOM 1410 N N . TRP A 1 201 ? 28.638 6.820 -11.185 1.00 78.50 201 TRP A N 1
ATOM 1411 C CA . TRP A 1 201 ? 28.045 7.998 -10.567 1.00 78.50 201 TRP A CA 1
ATOM 1412 C C . TRP A 1 201 ? 26.602 8.237 -11.004 1.00 78.50 201 TRP A C 1
ATOM 1414 O O . TRP A 1 201 ? 25.808 8.658 -10.174 1.00 78.50 201 TRP A O 1
ATOM 1424 N N . ASP A 1 202 ? 26.219 7.843 -12.221 1.00 74.69 202 ASP A N 1
ATOM 1425 C CA . ASP A 1 202 ? 24.821 7.899 -12.671 1.00 74.69 202 ASP A CA 1
ATOM 1426 C C . ASP A 1 202 ? 23.949 6.917 -11.881 1.00 74.69 202 ASP A C 1
ATOM 1428 O O . ASP A 1 202 ? 22.846 7.252 -11.460 1.00 74.69 202 ASP A O 1
ATOM 1432 N N . LEU A 1 203 ? 24.474 5.715 -11.617 1.00 78.50 203 LEU A N 1
ATOM 1433 C CA . LEU A 1 203 ? 23.823 4.709 -10.777 1.00 78.50 203 LEU A CA 1
ATOM 1434 C C . LEU A 1 203 ? 23.621 5.226 -9.347 1.00 78.50 203 LEU A C 1
ATOM 1436 O O . LEU A 1 203 ? 22.564 5.034 -8.744 1.00 78.50 203 LEU A O 1
ATOM 1440 N N . PHE A 1 204 ? 24.644 5.881 -8.801 1.00 80.38 204 PHE A N 1
ATOM 1441 C CA . PHE A 1 204 ? 24.587 6.478 -7.476 1.00 80.38 204 PHE A CA 1
ATOM 1442 C C . PHE A 1 204 ? 23.624 7.659 -7.430 1.00 80.38 204 PHE A C 1
ATOM 1444 O O . PHE A 1 204 ? 22.748 7.655 -6.578 1.00 80.38 204 PHE A O 1
ATOM 1451 N N . GLU A 1 205 ? 23.726 8.629 -8.341 1.00 75.88 205 GLU A N 1
ATOM 1452 C CA . GLU A 1 205 ? 22.845 9.799 -8.402 1.00 75.88 205 GLU A CA 1
ATOM 1453 C C . GLU A 1 205 ? 21.396 9.397 -8.657 1.00 75.88 205 GLU A C 1
ATOM 1455 O O . GLU A 1 205 ? 20.526 9.862 -7.936 1.00 75.88 205 GLU A O 1
ATOM 1460 N N . GLN A 1 206 ? 21.114 8.463 -9.566 1.00 72.94 206 GLN A N 1
ATOM 1461 C CA . GLN A 1 206 ? 19.759 7.956 -9.782 1.00 72.94 206 GLN A CA 1
ATOM 1462 C C . GLN A 1 206 ? 19.180 7.338 -8.503 1.00 72.94 206 GLN A C 1
ATOM 1464 O O . GLN A 1 206 ? 18.065 7.674 -8.097 1.00 72.94 206 GLN A O 1
ATOM 1469 N N . CYS A 1 207 ? 19.934 6.461 -7.836 1.00 77.94 207 CYS A N 1
ATOM 1470 C CA . CYS A 1 207 ? 19.461 5.783 -6.632 1.00 77.94 207 CYS A CA 1
ATOM 1471 C C . CYS A 1 207 ? 19.490 6.668 -5.383 1.00 77.94 207 CYS A C 1
ATOM 1473 O O . CYS A 1 207 ? 18.728 6.425 -4.453 1.00 77.94 207 CYS A O 1
ATOM 1475 N N . ILE A 1 208 ? 20.313 7.715 -5.354 1.00 73.94 208 ILE A N 1
ATOM 1476 C CA . ILE A 1 208 ? 20.329 8.735 -4.309 1.00 73.94 208 ILE A CA 1
ATOM 1477 C C . ILE A 1 208 ? 19.282 9.807 -4.558 1.00 73.94 208 ILE A C 1
ATOM 1479 O O . ILE A 1 208 ? 18.747 10.305 -3.591 1.00 73.94 208 ILE A O 1
ATOM 1483 N N . GLU A 1 209 ? 18.938 10.191 -5.777 1.00 64.88 209 GLU A N 1
ATOM 1484 C CA . GLU A 1 209 ? 17.818 11.103 -6.033 1.00 64.88 209 GLU A CA 1
ATOM 1485 C C . GLU A 1 209 ? 16.488 10.401 -5.767 1.00 64.88 209 GLU A C 1
ATOM 1487 O O . GLU A 1 209 ? 15.559 11.001 -5.227 1.00 64.88 209 GLU A O 1
ATOM 1492 N N . GLN A 1 210 ? 16.427 9.098 -6.045 1.00 56.53 210 GLN A N 1
ATOM 1493 C CA . GLN A 1 210 ? 15.348 8.240 -5.570 1.00 56.53 210 GLN A CA 1
ATOM 1494 C C . GLN A 1 210 ? 15.425 8.028 -4.041 1.00 56.53 210 GLN A C 1
ATOM 1496 O O . GLN A 1 210 ? 14.407 8.089 -3.360 1.00 56.53 210 GLN A O 1
ATOM 1501 N N . GLY A 1 211 ? 16.617 7.859 -3.462 1.00 47.25 211 GLY A N 1
ATOM 1502 C CA . GLY A 1 211 ? 16.823 7.581 -2.030 1.00 47.25 211 GLY A CA 1
ATOM 1503 C C . GLY A 1 211 ? 16.821 8.806 -1.101 1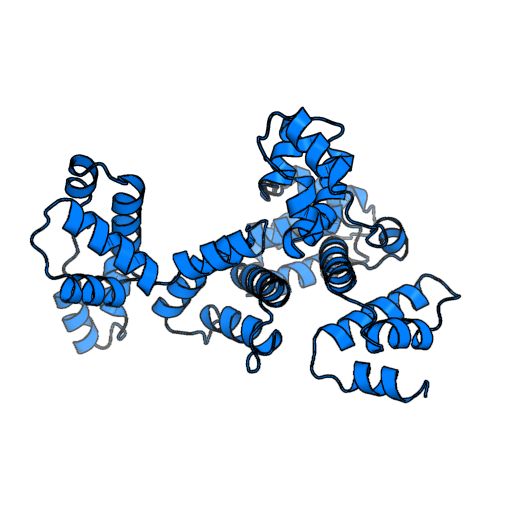.00 47.25 211 GLY A C 1
ATOM 1504 O O . GLY A 1 211 ? 16.528 8.695 0.088 1.00 47.25 211 GLY A O 1
ATOM 1505 N N . ARG A 1 212 ? 17.096 10.007 -1.615 1.00 42.97 212 ARG A N 1
ATOM 1506 C CA . ARG A 1 212 ? 17.025 11.309 -0.931 1.00 42.97 212 ARG A CA 1
ATOM 1507 C C . ARG A 1 212 ? 15.618 11.857 -1.112 1.00 42.97 212 ARG A C 1
ATOM 1509 O O . ARG A 1 212 ? 15.395 12.878 -1.753 1.00 42.97 212 ARG A O 1
ATOM 1516 N N . GLY A 1 213 ? 14.656 11.179 -0.497 1.00 46.00 213 GLY A N 1
ATOM 1517 C CA . GLY A 1 213 ? 13.333 11.752 -0.262 1.00 46.00 213 GLY A CA 1
ATOM 1518 C C . GLY A 1 213 ? 12.239 11.381 -1.259 1.00 46.00 213 GLY A C 1
ATOM 1519 O O . GLY A 1 213 ? 11.170 11.994 -1.202 1.00 46.00 213 GLY A O 1
ATOM 1520 N N . VAL A 1 214 ? 12.420 10.368 -2.115 1.00 53.28 214 VAL A N 1
ATOM 1521 C CA . VAL A 1 214 ? 11.247 9.660 -2.643 1.00 53.28 214 VAL A CA 1
ATOM 1522 C C . VAL A 1 214 ? 10.843 8.650 -1.586 1.00 53.28 214 VAL A C 1
ATOM 1524 O O . VAL A 1 214 ? 11.357 7.542 -1.509 1.00 53.28 214 VAL A O 1
ATOM 1527 N N . ASP A 1 215 ? 9.941 9.090 -0.719 1.00 61.75 215 ASP A N 1
ATOM 1528 C CA . ASP A 1 215 ? 9.226 8.215 0.192 1.00 61.75 215 ASP A CA 1
ATOM 1529 C C . ASP A 1 215 ? 8.806 6.922 -0.542 1.00 61.75 215 ASP A C 1
ATOM 1531 O O . ASP A 1 215 ? 8.119 7.033 -1.564 1.00 61.75 215 ASP A O 1
ATOM 1535 N N . PRO A 1 216 ? 9.188 5.712 -0.085 1.00 64.56 216 PRO A N 1
ATOM 1536 C CA . PRO A 1 216 ? 8.813 4.461 -0.751 1.00 64.56 216 PRO A CA 1
ATOM 1537 C C . PRO A 1 216 ? 7.290 4.314 -0.902 1.00 64.56 216 PRO A C 1
ATOM 1539 O O . PRO A 1 216 ? 6.804 3.671 -1.834 1.00 64.56 216 PRO A O 1
ATOM 1542 N N . ARG A 1 217 ? 6.509 4.993 -0.052 1.00 74.19 217 ARG A N 1
ATOM 1543 C CA . ARG A 1 217 ? 5.047 5.080 -0.150 1.00 74.19 217 ARG A CA 1
ATOM 1544 C C . ARG A 1 217 ? 4.584 5.802 -1.413 1.00 74.19 217 ARG A C 1
ATOM 1546 O O . ARG A 1 217 ? 3.484 5.538 -1.881 1.00 74.19 217 ARG A O 1
ATOM 1553 N N . ARG A 1 218 ? 5.408 6.658 -2.024 1.00 74.06 218 ARG A N 1
ATOM 1554 C CA . ARG A 1 218 ? 5.097 7.335 -3.291 1.00 74.06 218 ARG A CA 1
ATOM 1555 C C . ARG A 1 218 ? 5.030 6.366 -4.468 1.00 74.06 218 ARG A C 1
ATOM 1557 O O . ARG A 1 218 ? 4.111 6.479 -5.270 1.00 74.06 218 ARG A O 1
ATOM 1564 N N . ALA A 1 219 ? 5.938 5.392 -4.543 1.00 71.25 219 ALA A N 1
ATOM 1565 C CA . ALA A 1 219 ? 5.859 4.339 -5.558 1.00 71.25 219 ALA A CA 1
ATOM 1566 C C . ALA A 1 219 ? 4.575 3.508 -5.388 1.00 71.25 219 ALA A C 1
ATOM 1568 O O . ALA A 1 219 ? 3.878 3.223 -6.359 1.00 71.25 219 ALA A O 1
ATOM 1569 N N . ARG A 1 220 ? 4.203 3.212 -4.137 1.00 80.56 220 ARG A N 1
ATOM 1570 C CA . ARG A 1 220 ? 2.949 2.516 -3.808 1.00 80.56 220 ARG A CA 1
ATOM 1571 C C . ARG A 1 220 ? 1.703 3.350 -4.107 1.00 80.56 220 ARG A C 1
ATOM 1573 O O . ARG A 1 220 ? 0.707 2.818 -4.583 1.00 80.56 220 ARG A O 1
ATOM 1580 N N . CYS A 1 221 ? 1.757 4.663 -3.885 1.00 79.31 221 CYS A N 1
ATOM 1581 C CA . CYS A 1 221 ? 0.715 5.601 -4.300 1.00 79.31 221 CYS A CA 1
ATOM 1582 C C . CYS A 1 221 ? 0.511 5.574 -5.813 1.00 79.31 221 CYS A C 1
ATOM 1584 O O . CYS A 1 221 ? -0.628 5.535 -6.282 1.00 79.31 221 CYS A O 1
ATOM 1586 N N . ASP A 1 222 ? 1.611 5.601 -6.568 1.00 75.81 222 ASP A N 1
ATOM 1587 C CA . ASP A 1 222 ? 1.570 5.546 -8.022 1.00 75.81 222 ASP A CA 1
ATOM 1588 C C . ASP A 1 222 ? 0.947 4.232 -8.492 1.00 75.81 222 ASP A C 1
ATOM 1590 O O . ASP A 1 222 ? -0.019 4.276 -9.257 1.00 75.81 222 ASP A O 1
ATOM 1594 N N . ALA A 1 223 ? 1.411 3.103 -7.946 1.00 78.44 223 ALA A N 1
ATOM 1595 C CA . ALA A 1 223 ? 0.859 1.782 -8.218 1.00 78.44 223 ALA A CA 1
ATOM 1596 C C . ALA A 1 223 ? -0.644 1.726 -7.909 1.00 78.44 223 ALA A C 1
ATOM 1598 O O . ALA A 1 223 ? -1.443 1.466 -8.805 1.00 78.44 223 ALA A O 1
ATOM 1599 N N . LEU A 1 224 ? -1.061 2.054 -6.682 1.00 83.50 224 LEU A N 1
ATOM 1600 C CA . LEU A 1 224 ? -2.467 2.018 -6.274 1.00 83.50 224 LEU A CA 1
ATOM 1601 C C . LEU A 1 224 ? -3.354 2.891 -7.176 1.00 83.50 224 LEU A C 1
ATOM 1603 O O . LEU A 1 224 ? -4.427 2.456 -7.594 1.00 83.50 224 LEU A O 1
ATOM 1607 N N . CYS A 1 225 ? -2.924 4.114 -7.495 1.00 81.12 225 CYS A N 1
ATOM 1608 C CA . CYS A 1 225 ? -3.676 5.013 -8.369 1.00 81.12 225 CYS A CA 1
ATOM 1609 C C . CYS A 1 225 ? -3.771 4.492 -9.811 1.00 81.12 225 CYS A C 1
ATOM 1611 O O . CYS A 1 225 ? -4.830 4.637 -10.424 1.00 81.12 225 CYS A O 1
ATOM 1613 N N . ASP A 1 226 ? -2.714 3.865 -10.338 1.00 78.44 226 ASP A N 1
ATOM 1614 C CA . ASP A 1 226 ? -2.736 3.223 -11.657 1.00 78.44 226 ASP A CA 1
ATOM 1615 C C . ASP A 1 226 ? -3.721 2.047 -11.684 1.00 78.44 226 ASP A C 1
ATOM 1617 O O . ASP A 1 226 ? -4.555 1.966 -12.590 1.00 78.44 226 ASP A O 1
ATOM 1621 N N . LEU A 1 227 ? -3.710 1.191 -10.652 1.00 83.38 227 LEU A N 1
ATOM 1622 C CA . LEU A 1 227 ? -4.657 0.077 -10.544 1.00 83.38 227 LEU A CA 1
ATOM 1623 C C . LEU A 1 227 ? -6.107 0.571 -10.443 1.00 83.38 227 LEU A C 1
ATOM 1625 O O . LEU A 1 227 ? -7.001 0.037 -11.098 1.00 83.38 227 LEU A O 1
ATOM 1629 N N . ARG A 1 228 ? -6.358 1.630 -9.666 1.00 83.88 228 ARG A N 1
ATOM 1630 C CA . ARG A 1 228 ? -7.698 2.229 -9.555 1.00 83.88 228 ARG A CA 1
ATOM 1631 C C . ARG A 1 228 ? -8.162 2.855 -10.866 1.00 83.88 228 ARG A C 1
ATOM 1633 O O . ARG A 1 228 ? -9.327 2.700 -11.232 1.00 83.88 228 ARG A O 1
ATOM 1640 N N . GLY A 1 229 ? -7.259 3.517 -11.590 1.00 80.06 229 GLY A N 1
ATOM 1641 C CA . GLY A 1 229 ? -7.543 4.044 -12.923 1.00 80.06 229 GLY A CA 1
ATOM 1642 C C . GLY A 1 229 ? -7.909 2.954 -13.923 1.00 80.06 229 GLY A C 1
ATOM 1643 O O . GLY A 1 229 ? -8.819 3.157 -14.724 1.00 80.06 229 GLY A O 1
ATOM 1644 N N . LEU A 1 230 ? -7.273 1.786 -13.821 1.00 80.56 230 LEU A N 1
ATOM 1645 C CA . LEU A 1 230 ? -7.593 0.619 -14.637 1.00 80.56 230 LEU A CA 1
ATOM 1646 C C . LEU A 1 230 ? -8.963 0.006 -14.294 1.00 80.56 230 LEU A C 1
ATOM 1648 O O . LEU A 1 230 ? -9.688 -0.413 -15.194 1.00 80.56 230 LEU A O 1
ATOM 1652 N N . CYS A 1 231 ? -9.307 -0.064 -13.006 1.00 81.81 231 CYS A N 1
ATOM 1653 C CA . CYS A 1 231 ? -10.450 -0.836 -12.518 1.00 81.81 231 CYS A CA 1
ATOM 1654 C C . CYS A 1 231 ? -11.781 -0.088 -12.465 1.00 81.81 231 CYS A C 1
ATOM 1656 O O . CYS A 1 231 ? -12.816 -0.647 -12.823 1.00 81.81 231 CYS A O 1
ATOM 1658 N N . GLU A 1 232 ? -11.780 1.151 -11.983 1.00 76.94 232 GLU A N 1
ATOM 1659 C CA . GLU A 1 232 ? -13.013 1.927 -11.785 1.00 76.94 232 GLU A CA 1
ATOM 1660 C C . GLU A 1 232 ? -13.144 3.052 -12.819 1.00 76.94 232 GLU A C 1
ATOM 1662 O O . GLU A 1 232 ? -14.228 3.612 -13.004 1.00 76.94 232 GLU A O 1
ATOM 1667 N N . GLY A 1 233 ? -12.032 3.418 -13.471 1.00 65.00 233 GLY A N 1
ATOM 1668 C CA . GLY A 1 233 ? -11.826 4.797 -13.897 1.00 65.00 233 GLY A CA 1
ATOM 1669 C C . GLY A 1 233 ? -11.803 5.710 -12.665 1.00 65.00 233 GLY A C 1
ATOM 1670 O O . GLY A 1 233 ? -12.487 5.485 -11.671 1.00 65.00 233 GLY A O 1
ATOM 1671 N N . LEU A 1 234 ? -11.025 6.783 -12.669 1.00 56.97 234 LEU A N 1
ATOM 1672 C CA . LEU A 1 234 ? -10.866 7.614 -11.464 1.00 56.97 234 LEU A CA 1
ATOM 1673 C C . LEU A 1 234 ? -12.098 8.495 -11.134 1.00 56.97 234 LEU A C 1
ATOM 1675 O O . LEU A 1 234 ? -12.024 9.433 -10.348 1.00 56.97 234 LEU A O 1
ATOM 1679 N N . GLY A 1 235 ? -13.270 8.180 -11.685 1.00 55.12 235 GLY A N 1
ATOM 1680 C CA . GLY A 1 235 ? -14.429 9.064 -11.704 1.00 55.12 235 GLY A CA 1
ATOM 1681 C C . GLY A 1 235 ? -14.237 10.238 -12.678 1.00 55.12 235 GLY A C 1
ATOM 1682 O O . GLY A 1 235 ? -13.148 10.443 -13.210 1.00 55.12 235 GLY A O 1
ATOM 1683 N N . PRO A 1 236 ? -15.294 11.024 -12.944 1.00 47.22 236 PRO A N 1
ATOM 1684 C CA . PRO A 1 236 ? -15.255 12.103 -13.937 1.00 47.22 236 PRO A CA 1
ATOM 1685 C C . PRO A 1 236 ? -14.361 13.291 -13.540 1.00 47.22 236 PRO A C 1
ATOM 1687 O O . PRO A 1 236 ? -13.964 14.058 -14.412 1.00 47.22 236 PRO A O 1
ATOM 1690 N N . ASP A 1 237 ? -14.037 13.434 -12.250 1.00 41.59 237 ASP A N 1
ATOM 1691 C CA . ASP A 1 237 ? -13.355 14.613 -11.697 1.00 41.59 237 ASP A CA 1
ATOM 1692 C C . ASP A 1 237 ? -11.938 14.338 -11.161 1.00 41.59 237 ASP A C 1
ATOM 1694 O O . ASP A 1 237 ? -11.265 15.277 -10.727 1.00 41.59 237 ASP A O 1
ATOM 1698 N N . ALA A 1 238 ? -11.455 13.089 -11.156 1.00 55.34 238 ALA A N 1
ATOM 1699 C CA . ALA A 1 238 ? -10.107 12.796 -10.671 1.00 55.34 238 ALA A CA 1
ATOM 1700 C C . ALA A 1 238 ? -9.168 12.414 -11.824 1.00 55.34 238 ALA A C 1
ATOM 1702 O O . ALA A 1 238 ? -9.253 11.344 -12.414 1.00 55.34 238 ALA A O 1
ATOM 1703 N N . ASP A 1 239 ? -8.232 13.314 -12.125 1.00 70.06 239 ASP A N 1
ATOM 1704 C CA . ASP A 1 239 ? -7.068 13.022 -12.965 1.00 70.06 239 ASP A CA 1
ATOM 1705 C C . ASP A 1 239 ? -6.177 11.996 -12.234 1.00 70.06 239 ASP A C 1
ATOM 1707 O O . ASP A 1 239 ? -5.941 12.115 -11.029 1.00 70.06 239 ASP A O 1
ATOM 1711 N N . LEU A 1 240 ? -5.631 11.008 -12.948 1.00 67.12 240 LEU A N 1
ATOM 1712 C CA . LEU A 1 240 ? -4.616 10.076 -12.435 1.00 67.12 240 LEU A CA 1
ATOM 1713 C C . LEU A 1 240 ? -3.444 10.813 -11.804 1.00 67.12 240 LEU A C 1
ATOM 1715 O O . LEU A 1 240 ? -2.983 10.451 -10.721 1.00 67.12 240 LEU A O 1
ATOM 1719 N N . ARG A 1 241 ? -3.030 11.926 -12.410 1.00 65.56 241 ARG A N 1
ATOM 1720 C CA . ARG A 1 241 ? -2.034 12.816 -11.818 1.00 65.56 241 ARG A CA 1
ATOM 1721 C C . ARG A 1 241 ? -2.512 13.405 -10.496 1.00 65.56 241 ARG A C 1
ATOM 1723 O O . ARG A 1 241 ? -1.705 13.520 -9.579 1.00 65.56 241 ARG A O 1
ATOM 1730 N N . ALA A 1 242 ? -3.785 13.773 -10.376 1.00 67.94 242 ALA A N 1
ATOM 1731 C CA . ALA A 1 242 ? -4.345 14.288 -9.131 1.00 67.94 242 ALA A CA 1
ATOM 1732 C C . ALA A 1 242 ? -4.427 13.196 -8.054 1.00 67.94 242 ALA A C 1
ATOM 1734 O O . ALA A 1 242 ? -4.106 13.488 -6.907 1.00 67.94 242 ALA A O 1
ATOM 1735 N N . CYS A 1 243 ? -4.761 11.948 -8.411 1.00 76.25 243 CYS A N 1
ATOM 1736 C CA . CYS A 1 243 ? -4.706 10.805 -7.491 1.00 76.25 243 CYS A CA 1
ATOM 1737 C C . CYS A 1 243 ? -3.286 10.616 -6.943 1.00 76.25 243 CYS A C 1
ATOM 1739 O O . CYS A 1 243 ? -3.077 10.699 -5.733 1.00 76.25 243 CYS A O 1
ATOM 1741 N N . LYS A 1 244 ? -2.304 10.468 -7.843 1.00 77.50 244 LYS A N 1
ATOM 1742 C CA . LYS A 1 244 ? -0.886 10.277 -7.504 1.00 77.50 244 LYS A CA 1
ATOM 1743 C C . LYS A 1 244 ? -0.336 11.427 -6.675 1.00 77.50 244 LYS A C 1
ATOM 1745 O O . LYS A 1 244 ? 0.265 11.219 -5.628 1.00 77.50 244 LYS A O 1
ATOM 1750 N N . THR A 1 245 ? -0.606 12.658 -7.109 1.00 71.12 245 THR A N 1
ATOM 1751 C CA . THR A 1 245 ? -0.162 13.868 -6.408 1.00 71.12 245 THR A CA 1
ATOM 1752 C C . THR A 1 245 ? -0.794 13.952 -5.028 1.00 71.12 245 THR A C 1
ATOM 1754 O O . THR A 1 245 ? -0.086 14.225 -4.072 1.00 71.12 245 THR A O 1
ATOM 1757 N N . ARG A 1 246 ? -2.099 13.695 -4.888 1.00 77.69 246 ARG A N 1
ATOM 1758 C CA . ARG A 1 246 ? -2.781 13.766 -3.592 1.00 77.69 246 ARG A CA 1
ATOM 1759 C C . ARG A 1 246 ? -2.281 12.690 -2.634 1.00 77.69 246 ARG A C 1
ATOM 1761 O O . ARG A 1 246 ? -1.954 13.028 -1.507 1.00 77.69 246 ARG A O 1
ATOM 1768 N N . CYS A 1 247 ? -2.147 11.454 -3.107 1.00 79.38 247 CYS A N 1
ATOM 1769 C CA . CYS A 1 247 ? -1.590 10.365 -2.312 1.00 79.38 247 CYS A CA 1
ATOM 1770 C C . CYS A 1 247 ? -0.147 10.676 -1.891 1.00 79.38 247 CYS A C 1
ATOM 1772 O O . CYS A 1 247 ? 0.173 10.617 -0.713 1.00 79.38 247 CYS A O 1
ATOM 1774 N N . ALA A 1 248 ? 0.715 11.117 -2.813 1.00 75.19 248 ALA A N 1
ATOM 1775 C CA . ALA A 1 248 ? 2.091 11.496 -2.484 1.00 75.19 248 ALA A CA 1
ATOM 1776 C C . ALA A 1 248 ? 2.170 12.709 -1.537 1.00 75.19 248 ALA A C 1
ATOM 1778 O O . ALA A 1 248 ? 3.048 12.770 -0.678 1.00 75.19 248 ALA A O 1
ATOM 1779 N N . LEU A 1 249 ? 1.255 13.676 -1.672 1.00 73.50 249 LEU A N 1
ATOM 1780 C CA . LEU A 1 249 ? 1.137 14.811 -0.756 1.00 73.50 249 LEU A CA 1
ATOM 1781 C C . LEU A 1 249 ? 0.681 14.382 0.637 1.00 73.50 249 LEU A C 1
ATOM 1783 O O . LEU A 1 249 ? 0.996 15.087 1.583 1.00 73.50 249 LEU A O 1
ATOM 1787 N N . ASP A 1 250 ? 0.006 13.248 0.810 1.00 78.12 250 ASP A N 1
ATOM 1788 C CA . ASP A 1 250 ? -0.286 12.752 2.156 1.00 78.12 250 ASP A CA 1
ATOM 1789 C C . ASP A 1 250 ? 1.004 12.334 2.900 1.00 78.12 250 ASP A C 1
ATOM 1791 O O . ASP A 1 250 ? 0.989 12.283 4.124 1.00 78.12 250 ASP A O 1
ATOM 1795 N N . PHE A 1 251 ? 2.136 12.136 2.202 1.00 68.56 251 PHE A N 1
ATOM 1796 C CA . PHE A 1 251 ? 3.401 11.654 2.784 1.00 68.56 251 PHE A CA 1
ATOM 1797 C C . PHE A 1 251 ? 4.617 12.595 2.640 1.00 68.56 251 PHE A C 1
ATOM 1799 O O . PHE A 1 251 ? 5.678 12.328 3.200 1.00 68.56 251 PHE A O 1
ATOM 1806 N N . GLY A 1 252 ? 4.508 13.690 1.881 1.00 60.56 252 GLY A N 1
ATOM 1807 C CA . GLY A 1 252 ? 5.641 14.582 1.599 1.00 60.56 252 GLY A CA 1
ATOM 1808 C C . GLY A 1 252 ? 6.109 15.451 2.787 1.00 60.56 252 GLY A C 1
ATOM 1809 O O . GLY A 1 252 ? 5.416 15.567 3.793 1.00 60.56 252 GLY A O 1
ATOM 1810 N N . PRO A 1 253 ? 7.247 16.167 2.656 1.00 52.56 253 PRO A N 1
ATOM 1811 C CA . PRO A 1 253 ? 7.781 17.058 3.702 1.00 52.56 253 PRO A CA 1
ATOM 1812 C C . PRO A 1 253 ? 6.879 18.264 4.029 1.00 52.56 253 PRO A C 1
ATOM 1814 O O . PRO A 1 253 ? 7.017 18.867 5.086 1.00 52.56 253 PRO A O 1
ATOM 1817 N N . ASN A 1 254 ? 5.946 18.603 3.132 1.00 58.25 254 ASN A N 1
ATOM 1818 C CA . ASN A 1 254 ? 4.860 19.570 3.356 1.00 58.25 254 ASN A CA 1
ATOM 1819 C C . ASN A 1 254 ? 3.491 18.871 3.369 1.00 58.25 254 ASN A C 1
ATOM 1821 O O . ASN A 1 254 ? 2.491 19.452 2.941 1.00 58.25 254 ASN A O 1
ATOM 1825 N N . GLY A 1 255 ? 3.485 17.584 3.706 1.00 57.06 255 GLY A N 1
ATOM 1826 C CA . GLY A 1 255 ? 2.345 16.721 3.503 1.00 57.06 255 GLY A CA 1
ATOM 1827 C C . GLY A 1 255 ? 1.196 16.991 4.457 1.00 57.06 255 GLY A C 1
ATOM 1828 O O . GLY A 1 255 ? 1.246 17.878 5.313 1.00 57.06 255 GLY A O 1
ATOM 1829 N N . ALA A 1 256 ? 0.124 16.227 4.281 1.00 63.59 256 ALA A N 1
ATOM 1830 C CA . ALA A 1 256 ? -1.002 16.272 5.195 1.00 63.59 256 ALA A CA 1
ATOM 1831 C C . ALA A 1 256 ? -0.546 15.972 6.642 1.00 63.59 256 ALA A C 1
ATOM 1833 O O . ALA A 1 256 ? 0.498 15.346 6.840 1.00 63.59 256 ALA A O 1
ATOM 1834 N N . PRO A 1 257 ? -1.301 16.403 7.674 1.00 70.50 257 PRO A N 1
ATOM 1835 C CA . PRO A 1 257 ? -0.994 16.031 9.054 1.00 70.50 257 PRO A CA 1
ATOM 1836 C C . PRO A 1 257 ? -0.750 14.520 9.148 1.00 70.50 257 PRO A C 1
ATOM 1838 O O . PRO A 1 257 ? -1.453 13.769 8.483 1.00 70.50 257 PRO A O 1
ATOM 1841 N N . GLU A 1 258 ? 0.192 14.065 9.976 1.00 69.50 258 GLU A N 1
ATOM 1842 C CA . GLU A 1 258 ? 0.572 12.640 10.116 1.00 69.50 258 GLU A CA 1
ATOM 1843 C C . GLU A 1 258 ? -0.640 11.688 10.215 1.00 69.50 258 GLU A C 1
ATOM 1845 O O . GLU A 1 258 ? -0.648 10.596 9.649 1.00 69.50 258 GLU A O 1
ATOM 1850 N N . ALA A 1 259 ? -1.717 12.159 10.850 1.00 67.38 259 ALA A N 1
ATOM 1851 C CA . ALA A 1 259 ? -3.005 11.481 10.921 1.00 67.38 259 ALA A CA 1
ATOM 1852 C C . ALA A 1 259 ? -3.580 11.072 9.556 1.00 67.38 259 ALA A C 1
ATOM 1854 O O . ALA A 1 259 ? -4.144 9.992 9.386 1.00 67.38 259 ALA A O 1
ATOM 1855 N N . GLN A 1 260 ? -3.474 11.956 8.574 1.00 72.19 260 GLN A N 1
ATOM 1856 C CA . GLN A 1 260 ? -3.931 11.737 7.213 1.00 72.19 260 GLN A CA 1
ATOM 1857 C C . GLN A 1 260 ? -2.962 10.839 6.429 1.00 72.19 260 GLN A C 1
ATOM 1859 O O . GLN A 1 260 ? -3.437 9.980 5.689 1.00 72.19 260 GLN A O 1
ATOM 1864 N N . ALA A 1 261 ? -1.650 10.943 6.670 1.00 74.62 261 ALA A N 1
ATOM 1865 C CA . ALA A 1 261 ? -0.649 10.033 6.108 1.00 74.62 261 ALA A CA 1
ATOM 1866 C C . ALA A 1 261 ? -0.949 8.569 6.481 1.00 74.62 261 ALA A C 1
ATOM 1868 O O . ALA A 1 261 ? -1.086 7.711 5.611 1.00 74.62 261 ALA A O 1
ATOM 1869 N N . ARG A 1 262 ? -1.176 8.282 7.770 1.00 74.06 262 ARG A N 1
ATOM 1870 C CA . ARG A 1 262 ? -1.484 6.916 8.240 1.00 74.06 262 ARG A CA 1
ATOM 1871 C C . ARG A 1 262 ? -2.832 6.392 7.732 1.00 74.06 262 ARG A C 1
ATOM 1873 O O . ARG A 1 262 ? -2.996 5.193 7.509 1.00 74.06 262 ARG A O 1
ATOM 1880 N N . ARG A 1 263 ? -3.809 7.278 7.498 1.00 74.56 263 ARG A N 1
ATOM 1881 C CA . ARG A 1 263 ? -5.072 6.903 6.831 1.00 74.56 263 ARG A CA 1
ATOM 1882 C C . ARG A 1 263 ? -4.842 6.481 5.384 1.00 74.56 263 ARG A C 1
ATOM 1884 O O . ARG A 1 263 ? -5.424 5.488 4.958 1.00 74.56 263 ARG A O 1
ATOM 1891 N N . ALA A 1 264 ? -4.004 7.210 4.649 1.00 76.75 264 ALA A N 1
ATOM 1892 C CA . ALA A 1 264 ? -3.629 6.845 3.287 1.00 76.75 264 ALA A CA 1
ATOM 1893 C C . ALA A 1 264 ? -2.824 5.532 3.259 1.00 76.75 264 ALA A C 1
ATOM 1895 O O . ALA A 1 264 ? -3.054 4.687 2.397 1.00 76.75 264 ALA A O 1
ATOM 1896 N N . GLU A 1 265 ? -1.956 5.309 4.248 1.00 82.44 265 GLU A N 1
ATOM 1897 C CA . GLU A 1 265 ? -1.115 4.112 4.354 1.00 82.44 265 GLU A CA 1
ATOM 1898 C C . GLU A 1 265 ? -1.922 2.811 4.454 1.00 82.44 265 GLU A C 1
ATOM 1900 O O . GLU A 1 265 ? -1.563 1.813 3.832 1.00 82.44 265 GLU A O 1
ATOM 1905 N N . ALA A 1 266 ? -3.071 2.829 5.139 1.00 80.62 266 ALA A N 1
ATOM 1906 C CA . ALA A 1 266 ? -3.961 1.669 5.213 1.00 80.62 266 ALA A CA 1
ATOM 1907 C C . ALA A 1 266 ? -4.470 1.203 3.833 1.00 80.62 266 ALA A C 1
ATOM 1909 O O . ALA A 1 266 ? -4.720 0.012 3.635 1.00 80.62 266 ALA A O 1
ATOM 1910 N N . ALA A 1 267 ? -4.630 2.123 2.878 1.00 85.12 267 ALA A N 1
ATOM 1911 C CA . ALA A 1 267 ? -5.061 1.800 1.521 1.00 85.12 267 ALA A CA 1
ATOM 1912 C C . ALA A 1 267 ? -3.899 1.358 0.619 1.00 85.12 267 ALA A C 1
ATOM 1914 O O . ALA A 1 267 ? -4.144 0.658 -0.361 1.00 85.12 267 ALA A O 1
ATOM 1915 N N . LEU A 1 268 ? -2.651 1.719 0.945 1.00 86.06 268 LEU A N 1
ATOM 1916 C CA . LEU A 1 268 ? -1.489 1.350 0.132 1.00 86.06 268 LEU A CA 1
ATOM 1917 C C . LEU A 1 268 ? -1.323 -0.163 0.022 1.00 86.06 268 LEU A C 1
ATOM 1919 O O . LEU A 1 268 ? -0.971 -0.617 -1.048 1.00 86.06 268 LEU A O 1
ATOM 1923 N N . ALA A 1 269 ? -1.672 -0.942 1.052 1.00 83.06 269 ALA A N 1
ATOM 1924 C CA . ALA A 1 269 ? -1.647 -2.412 1.010 1.00 83.06 269 ALA A CA 1
ATOM 1925 C C . ALA A 1 269 ? -2.597 -3.048 -0.024 1.00 83.06 269 ALA A C 1
ATOM 1927 O O . ALA A 1 269 ? -2.520 -4.245 -0.283 1.00 83.06 269 ALA A O 1
ATOM 1928 N N . CYS A 1 270 ? -3.510 -2.269 -0.605 1.00 86.81 270 CYS A N 1
ATOM 1929 C CA . CYS A 1 270 ? -4.388 -2.740 -1.669 1.00 86.81 270 CYS A CA 1
ATOM 1930 C C . CYS A 1 270 ? -3.703 -2.767 -3.040 1.00 86.81 270 CYS A C 1
ATOM 1932 O O . CYS A 1 270 ? -4.287 -3.290 -3.990 1.00 86.81 270 CYS A O 1
ATOM 1934 N N . ASP A 1 271 ? -2.480 -2.237 -3.148 1.00 82.31 271 ASP A N 1
ATOM 1935 C CA . ASP A 1 271 ? -1.652 -2.327 -4.349 1.00 82.31 271 ASP A CA 1
ATOM 1936 C C . ASP A 1 271 ? -1.250 -3.761 -4.710 1.00 82.31 271 ASP A C 1
ATOM 1938 O O . ASP A 1 271 ? -0.753 -3.954 -5.810 1.00 82.31 271 ASP A O 1
ATOM 1942 N N . ASP A 1 272 ? -1.538 -4.754 -3.863 1.00 78.06 272 ASP A N 1
ATOM 1943 C CA . ASP A 1 272 ? -1.341 -6.187 -4.120 1.00 78.06 272 ASP A CA 1
ATOM 1944 C C . ASP A 1 272 ? -2.602 -6.913 -4.625 1.00 78.06 272 ASP A C 1
ATOM 1946 O O . ASP A 1 272 ? -2.571 -8.114 -4.904 1.00 78.06 272 ASP A O 1
ATOM 1950 N N . ALA A 1 273 ? -3.732 -6.212 -4.770 1.00 83.38 273 ALA A N 1
ATOM 1951 C CA . ALA A 1 273 ? -4.969 -6.831 -5.239 1.00 83.38 273 ALA A CA 1
ATOM 1952 C C . ALA A 1 273 ? -4.821 -7.434 -6.651 1.00 83.38 273 ALA A C 1
ATOM 1954 O O . ALA A 1 273 ? -4.152 -6.867 -7.528 1.00 83.38 273 ALA A O 1
ATOM 1955 N N . TRP A 1 274 ? -5.469 -8.587 -6.872 1.00 78.50 274 TRP A N 1
ATOM 1956 C CA . TRP A 1 274 ? -5.360 -9.337 -8.127 1.00 78.50 274 TRP A CA 1
ATOM 1957 C C . TRP A 1 274 ? -6.453 -8.992 -9.128 1.00 78.50 274 TRP A C 1
ATOM 1959 O O . TRP A 1 274 ? -6.216 -8.959 -10.331 1.00 78.50 274 TRP A O 1
ATOM 1969 N N . THR A 1 275 ? -7.667 -8.779 -8.633 1.00 82.31 275 THR A N 1
ATOM 1970 C CA . THR A 1 275 ? -8.822 -8.417 -9.459 1.00 82.31 275 THR A CA 1
ATOM 1971 C C . THR A 1 275 ? -9.316 -7.033 -9.087 1.00 82.31 275 THR A C 1
ATOM 1973 O O . THR A 1 275 ? -9.139 -6.585 -7.955 1.00 82.31 275 THR A O 1
ATOM 1976 N N . CYS A 1 276 ? -10.001 -6.366 -10.003 1.00 84.69 276 CYS A N 1
ATOM 1977 C CA . CYS A 1 276 ? -10.653 -5.096 -9.720 1.00 84.69 276 CYS A CA 1
ATOM 1978 C C . CYS A 1 276 ? -11.690 -5.210 -8.601 1.00 84.69 276 CYS A C 1
ATOM 1980 O O . CYS A 1 276 ? -11.811 -4.312 -7.773 1.00 84.69 276 CYS A O 1
ATOM 1982 N N . VAL A 1 277 ? -12.387 -6.346 -8.506 1.00 86.88 277 VAL A N 1
ATOM 1983 C CA . VAL A 1 277 ? -13.301 -6.618 -7.385 1.00 86.88 277 VAL A CA 1
ATOM 1984 C C . VAL A 1 277 ? -12.544 -6.663 -6.056 1.00 86.88 277 VAL A C 1
ATOM 1986 O O . VAL A 1 277 ? -12.990 -6.061 -5.079 1.00 86.88 277 VAL A O 1
ATOM 1989 N N . GLU A 1 278 ? -11.400 -7.346 -6.011 1.00 84.31 278 GLU A N 1
ATOM 1990 C CA . GLU A 1 278 ? -10.555 -7.421 -4.813 1.00 84.31 278 GLU A CA 1
ATOM 1991 C C . GLU A 1 278 ? -9.947 -6.067 -4.456 1.00 84.31 278 GLU A C 1
ATOM 1993 O O . GLU A 1 278 ? -9.955 -5.706 -3.283 1.00 84.31 278 GLU A O 1
ATOM 1998 N N . LEU A 1 279 ? -9.486 -5.297 -5.445 1.00 88.44 279 LEU A N 1
ATOM 1999 C CA . LEU A 1 279 ? -8.938 -3.959 -5.241 1.00 88.44 279 LEU A CA 1
ATOM 2000 C C . LEU A 1 279 ? -9.982 -3.043 -4.612 1.00 88.44 279 LEU A C 1
ATOM 2002 O O . LEU A 1 279 ? -9.737 -2.446 -3.567 1.00 88.44 279 LEU A O 1
ATOM 2006 N N . ASN A 1 280 ? -11.164 -2.967 -5.220 1.00 89.44 280 ASN A N 1
ATOM 2007 C CA . ASN A 1 280 ? -12.230 -2.082 -4.763 1.00 89.44 280 ASN A CA 1
ATOM 2008 C C . ASN A 1 280 ? -12.738 -2.501 -3.382 1.00 89.44 280 ASN A C 1
ATOM 2010 O O . ASN A 1 280 ? -12.979 -1.652 -2.525 1.00 89.44 280 ASN A O 1
ATOM 2014 N N . THR A 1 281 ? -12.839 -3.813 -3.143 1.00 88.75 281 THR A N 1
ATOM 2015 C CA . THR A 1 281 ? -13.158 -4.349 -1.816 1.00 88.75 281 THR A CA 1
ATOM 2016 C C . THR A 1 281 ? -12.084 -3.944 -0.814 1.00 88.75 281 THR A C 1
ATOM 2018 O O . THR A 1 281 ? -12.414 -3.349 0.202 1.00 88.75 281 THR A O 1
ATOM 2021 N N . CYS A 1 282 ? -10.804 -4.169 -1.112 1.00 90.88 282 CYS A N 1
ATOM 2022 C CA . CYS A 1 282 ? -9.704 -3.798 -0.226 1.00 90.88 282 CYS A CA 1
ATOM 2023 C C . CYS A 1 282 ? -9.717 -2.302 0.095 1.00 90.88 282 CYS A C 1
ATOM 2025 O O . CYS A 1 282 ? -9.709 -1.929 1.263 1.00 90.88 282 CYS A O 1
ATOM 2027 N N . VAL A 1 283 ? -9.817 -1.436 -0.917 1.00 89.50 283 VAL A N 1
ATOM 2028 C CA . VAL A 1 283 ? -9.828 0.021 -0.725 1.00 89.50 283 VAL A CA 1
ATOM 2029 C C . VAL A 1 283 ? -11.023 0.448 0.132 1.00 89.50 283 VAL A C 1
ATOM 2031 O O . VAL A 1 283 ? -10.862 1.251 1.052 1.00 89.50 283 VAL A O 1
ATOM 2034 N N . ALA A 1 284 ? -12.211 -0.111 -0.118 1.00 89.50 284 ALA A N 1
ATOM 2035 C CA . ALA A 1 284 ? -13.399 0.172 0.683 1.00 89.50 284 ALA A CA 1
ATOM 2036 C C . ALA A 1 284 ? -13.265 -0.330 2.132 1.00 89.50 284 ALA A C 1
ATOM 2038 O O . ALA A 1 284 ? -13.741 0.320 3.064 1.00 89.50 284 ALA A O 1
ATOM 2039 N N . GLU A 1 285 ? -12.609 -1.471 2.336 1.00 89.56 285 GLU A N 1
ATOM 2040 C CA . GLU A 1 285 ? -12.364 -2.066 3.650 1.00 89.56 285 GLU A CA 1
ATOM 2041 C C . GLU A 1 285 ? -11.264 -1.365 4.445 1.00 89.56 285 GLU A C 1
ATOM 2043 O O . GLU A 1 285 ? -11.341 -1.308 5.674 1.00 89.56 285 GLU A O 1
ATOM 2048 N N . SER A 1 286 ? -10.275 -0.807 3.751 1.00 89.50 286 SER A N 1
ATOM 2049 C CA . SER A 1 286 ? -9.193 -0.021 4.331 1.00 89.50 286 SER A CA 1
ATOM 2050 C C . SER A 1 286 ? -9.636 1.380 4.746 1.00 89.50 286 SER A C 1
ATOM 2052 O O . SER A 1 286 ? -8.937 2.007 5.543 1.00 89.50 286 SER A O 1
ATOM 2054 N N . ALA A 1 287 ? -10.798 1.858 4.285 1.00 88.81 287 ALA A N 1
ATOM 2055 C CA . ALA A 1 287 ? -11.338 3.154 4.681 1.00 88.81 287 ALA A CA 1
ATOM 2056 C C . ALA A 1 287 ? -11.516 3.251 6.214 1.00 88.81 287 ALA A C 1
ATOM 2058 O O . ALA A 1 287 ? -12.057 2.319 6.828 1.00 88.81 287 ALA A O 1
ATOM 2059 N N . PRO A 1 288 ? -11.110 4.369 6.850 1.00 89.38 288 PRO A N 1
ATOM 2060 C CA . PRO A 1 288 ? -11.222 4.546 8.298 1.00 89.38 288 PRO A CA 1
ATOM 2061 C C . PRO A 1 288 ? -12.628 4.290 8.842 1.00 89.38 288 PRO A C 1
ATOM 2063 O O . PRO A 1 288 ? -12.791 3.631 9.869 1.00 89.38 288 PRO A O 1
ATOM 2066 N N . GLU A 1 289 ? -13.650 4.754 8.125 1.00 90.81 289 GLU A N 1
ATOM 2067 C CA . GLU A 1 289 ? -15.055 4.581 8.479 1.00 90.81 289 GLU A CA 1
ATOM 2068 C C . GLU A 1 289 ? -15.438 3.096 8.518 1.00 90.81 289 GLU A C 1
ATOM 2070 O O . GLU A 1 289 ? -16.020 2.636 9.501 1.00 90.81 289 GLU A O 1
ATOM 2075 N N . THR A 1 290 ? -15.058 2.326 7.494 1.00 93.25 290 THR A N 1
ATOM 2076 C CA . THR A 1 290 ? -15.347 0.886 7.406 1.00 93.25 290 THR A CA 1
ATOM 2077 C C . THR A 1 290 ? -14.627 0.103 8.498 1.00 93.25 290 THR A C 1
ATOM 2079 O O . THR A 1 290 ? -15.229 -0.752 9.155 1.00 93.25 290 THR A O 1
ATOM 2082 N N . GLN A 1 291 ? -13.351 0.406 8.742 1.00 93.50 291 GLN A N 1
ATOM 2083 C CA . GLN A 1 291 ? -12.583 -0.238 9.806 1.00 93.50 291 GLN A CA 1
ATOM 2084 C C . GLN A 1 291 ? -13.168 0.059 11.194 1.00 93.50 291 GLN A C 1
ATOM 2086 O O . GLN A 1 291 ? -13.298 -0.850 12.017 1.00 93.50 291 GLN A O 1
ATOM 2091 N N . CYS A 1 292 ? -13.560 1.310 11.451 1.00 95.38 292 CYS A N 1
ATOM 2092 C CA . CYS A 1 292 ? -14.204 1.693 12.704 1.00 95.38 292 CYS A CA 1
ATOM 2093 C C . CYS A 1 292 ? -15.582 1.049 12.873 1.00 95.38 292 CYS A C 1
ATOM 2095 O O . CYS A 1 292 ? -15.895 0.576 13.966 1.00 95.38 292 CYS A O 1
ATOM 2097 N N . GLN A 1 293 ? -16.373 0.955 11.802 1.00 96.31 293 GLN A N 1
ATOM 2098 C CA . GLN A 1 293 ? -17.655 0.254 11.814 1.00 96.31 293 GLN A CA 1
ATOM 2099 C C . GLN A 1 293 ? -17.483 -1.216 12.194 1.00 96.31 293 GLN A C 1
ATOM 2101 O O . GLN A 1 293 ? -18.120 -1.675 13.139 1.00 96.31 293 GLN A O 1
ATOM 2106 N N . ARG A 1 294 ? -16.559 -1.931 11.539 1.00 94.88 294 ARG A N 1
ATOM 2107 C CA . ARG A 1 294 ? -16.252 -3.338 11.849 1.00 94.88 294 ARG A CA 1
ATOM 2108 C C . ARG A 1 294 ? -15.800 -3.527 13.293 1.00 94.88 294 ARG A C 1
ATOM 2110 O O . ARG A 1 294 ? -16.268 -4.437 13.970 1.00 94.88 294 ARG A O 1
ATOM 2117 N N . PHE A 1 295 ? -14.918 -2.652 13.771 1.00 96.12 295 PHE A N 1
ATOM 2118 C CA . PHE A 1 295 ? -14.441 -2.680 15.150 1.00 96.12 295 PHE A CA 1
ATOM 2119 C C . PHE A 1 295 ? -15.587 -2.510 16.159 1.00 96.12 295 PHE A C 1
ATOM 2121 O O . PHE A 1 295 ? -15.722 -3.315 17.081 1.00 96.12 295 PHE A O 1
ATOM 2128 N N . CYS A 1 296 ? -16.428 -1.488 15.984 1.00 97.12 296 CYS A N 1
ATOM 2129 C CA . CYS A 1 296 ? -17.545 -1.227 16.888 1.00 97.12 296 CYS A CA 1
ATOM 2130 C C . CYS A 1 296 ? -18.603 -2.335 16.825 1.00 97.12 296 CYS A C 1
ATOM 2132 O O . CYS A 1 296 ? -19.101 -2.760 17.866 1.00 97.12 296 CYS A O 1
ATOM 2134 N N . ASP A 1 297 ? -18.897 -2.854 15.633 1.00 96.88 297 ASP A N 1
ATOM 2135 C CA . ASP A 1 297 ? -19.866 -3.931 15.437 1.00 96.88 297 ASP A CA 1
ATOM 2136 C C . ASP A 1 297 ? -19.422 -5.238 16.087 1.00 96.88 297 ASP A C 1
ATOM 2138 O O . ASP A 1 297 ? -20.228 -5.869 16.768 1.00 96.88 297 ASP A O 1
ATOM 2142 N N . ALA A 1 298 ? -18.143 -5.607 15.965 1.00 96.62 298 ALA A N 1
ATOM 2143 C CA . ALA A 1 298 ? -17.594 -6.783 16.638 1.00 96.62 298 ALA A CA 1
ATOM 2144 C C . ALA A 1 298 ? -17.734 -6.677 18.166 1.00 96.62 298 ALA A C 1
ATOM 2146 O O . ALA A 1 298 ? -18.155 -7.621 18.834 1.00 96.62 298 ALA A O 1
ATOM 2147 N N . ARG A 1 299 ? -17.450 -5.500 18.740 1.00 96.19 299 ARG A N 1
ATOM 2148 C CA . ARG A 1 299 ? -17.590 -5.292 20.189 1.00 96.19 299 ARG A CA 1
ATOM 2149 C C . ARG A 1 299 ? -19.050 -5.305 20.648 1.00 96.19 299 ARG A C 1
ATOM 2151 O O . ARG A 1 299 ? -19.343 -5.919 21.673 1.00 96.19 299 ARG A O 1
ATOM 2158 N N . LEU A 1 300 ? -19.957 -4.678 19.896 1.00 96.38 300 LEU A N 1
ATOM 2159 C CA . LEU A 1 300 ? -21.399 -4.695 20.174 1.00 96.38 300 LEU A CA 1
ATOM 2160 C C . LEU A 1 300 ? -21.981 -6.108 20.088 1.00 96.38 300 LEU A C 1
ATOM 2162 O O . LEU A 1 300 ? -22.733 -6.513 20.972 1.00 96.38 300 LEU A O 1
ATOM 2166 N N . ALA A 1 301 ? -21.611 -6.875 19.059 1.00 96.44 301 ALA A N 1
ATOM 2167 C CA . ALA A 1 301 ? -22.049 -8.259 18.884 1.00 96.44 301 ALA A CA 1
ATOM 2168 C C . ALA A 1 301 ? -21.624 -9.150 20.063 1.00 96.44 301 ALA A C 1
ATOM 2170 O O . ALA A 1 301 ? -22.372 -10.034 20.475 1.00 96.44 301 ALA A O 1
ATOM 2171 N N . CYS A 1 302 ? -20.468 -8.855 20.662 1.00 97.25 302 CYS A N 1
ATOM 2172 C CA . CYS A 1 302 ? -19.961 -9.527 21.856 1.00 97.25 302 CYS A CA 1
ATOM 2173 C C . CYS A 1 302 ? -20.458 -8.936 23.185 1.00 97.25 302 CYS A C 1
ATOM 2175 O O . CYS A 1 302 ? -19.919 -9.258 24.246 1.00 97.25 302 CYS A O 1
ATOM 2177 N N . GLY A 1 303 ? -21.501 -8.102 23.146 1.00 94.38 303 GLY A N 1
ATOM 2178 C CA . GLY A 1 303 ? -22.208 -7.617 24.331 1.00 94.38 303 GLY A CA 1
ATOM 2179 C C . GLY A 1 303 ? -21.483 -6.514 25.095 1.00 94.38 303 GLY A C 1
ATOM 2180 O O . GLY A 1 303 ? -21.764 -6.310 26.275 1.00 94.38 303 GLY A O 1
ATOM 2181 N N . ALA A 1 304 ? -20.541 -5.812 24.462 1.00 91.12 304 ALA A N 1
ATOM 2182 C CA . ALA A 1 304 ? -19.936 -4.648 25.085 1.00 91.12 304 ALA A CA 1
ATOM 2183 C C . ALA A 1 304 ? -20.983 -3.530 25.229 1.00 91.12 304 ALA A C 1
ATOM 2185 O O . ALA A 1 304 ? -21.657 -3.170 24.265 1.00 91.12 304 ALA A O 1
ATOM 2186 N N . ASP A 1 305 ? -21.107 -2.989 26.440 1.00 93.25 305 ASP A N 1
ATOM 2187 C CA . ASP A 1 305 ? -22.022 -1.891 26.754 1.00 93.25 305 ASP A CA 1
ATOM 2188 C C . ASP A 1 305 ? -21.418 -0.567 26.268 1.00 93.25 305 ASP A C 1
ATOM 2190 O O . ASP A 1 305 ? -20.689 0.117 26.987 1.00 93.25 305 ASP A O 1
ATOM 2194 N N . LEU A 1 306 ? -21.612 -0.279 24.983 1.00 91.94 306 LEU A N 1
ATOM 2195 C CA . LEU A 1 306 ? -21.136 0.933 24.325 1.00 91.94 306 LEU A CA 1
ATOM 2196 C C . LEU A 1 306 ? -22.179 1.456 23.345 1.00 91.94 306 LEU A C 1
ATOM 2198 O O . LEU A 1 306 ? -22.847 0.684 22.663 1.00 91.94 306 LEU A O 1
ATOM 2202 N N . ASP A 1 307 ? -22.301 2.777 23.248 1.00 96.56 307 ASP A N 1
ATOM 2203 C CA . ASP A 1 307 ? -23.097 3.398 22.198 1.00 96.56 307 ASP A CA 1
ATOM 2204 C C . ASP A 1 307 ? -22.352 3.313 20.853 1.00 96.56 307 ASP A C 1
ATOM 2206 O O . ASP A 1 307 ? -21.145 3.570 20.765 1.00 96.56 307 ASP A O 1
ATOM 2210 N N . ARG A 1 308 ? -23.061 2.930 19.781 1.00 95.44 308 ARG A N 1
ATOM 2211 C CA . ARG A 1 308 ? -22.443 2.751 18.457 1.00 95.44 308 ARG A CA 1
ATOM 2212 C C . ARG A 1 308 ? -21.887 4.070 17.919 1.00 95.44 308 ARG A C 1
ATOM 2214 O O . ARG A 1 308 ? -20.794 4.070 17.359 1.00 95.44 308 ARG A O 1
ATOM 2221 N N . ALA A 1 309 ? -22.621 5.173 18.059 1.00 95.94 309 ALA A N 1
ATOM 2222 C CA . ALA A 1 309 ? -22.196 6.463 17.528 1.00 95.94 309 ALA A CA 1
ATOM 2223 C C . ALA A 1 309 ? -20.993 7.009 18.309 1.00 95.94 309 ALA A C 1
ATOM 2225 O O . ALA A 1 309 ? -20.034 7.479 17.696 1.00 95.94 309 ALA A O 1
ATOM 2226 N N . GLU A 1 310 ? -20.993 6.870 19.637 1.00 95.44 310 GLU A N 1
ATOM 2227 C CA . GLU A 1 310 ? -19.844 7.221 20.480 1.00 95.44 310 GLU A CA 1
ATOM 2228 C C . GLU A 1 310 ? -18.611 6.377 20.140 1.00 95.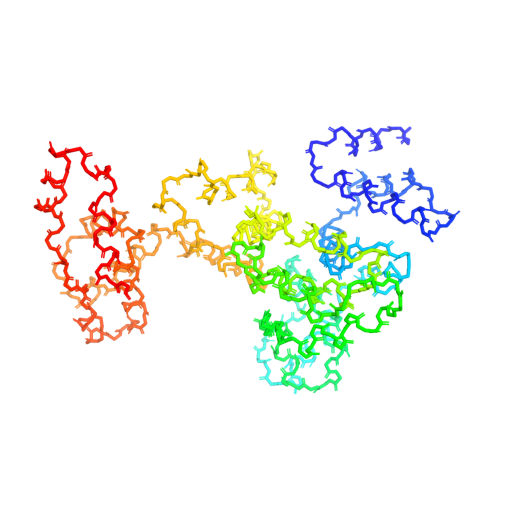44 310 GLU A C 1
ATOM 2230 O O . GLU A 1 310 ? -17.507 6.911 20.026 1.00 95.44 310 GLU A O 1
ATOM 2235 N N . CYS A 1 311 ? -18.789 5.073 19.908 1.00 95.88 311 CYS A N 1
ATOM 2236 C CA . CYS A 1 311 ? -17.701 4.193 19.496 1.00 95.88 311 CYS A CA 1
ATOM 2237 C C . CYS A 1 311 ? -17.097 4.602 18.149 1.00 95.88 311 CYS A C 1
ATOM 2239 O O . CYS A 1 311 ? -15.875 4.711 18.033 1.00 95.88 311 CYS A O 1
ATOM 2241 N N . LEU A 1 312 ? -17.939 4.866 17.145 1.00 95.81 312 LEU A N 1
ATOM 2242 C CA . LEU A 1 312 ? -17.496 5.305 15.821 1.00 95.81 312 LEU A CA 1
ATOM 2243 C C . LEU A 1 312 ? -16.746 6.637 15.895 1.00 95.81 312 LEU A C 1
ATOM 2245 O O . LEU A 1 312 ? -15.671 6.766 15.311 1.00 95.81 312 LEU A O 1
ATOM 2249 N N . ALA A 1 313 ? -17.275 7.601 16.653 1.00 93.19 313 ALA A N 1
ATOM 2250 C CA . ALA A 1 313 ? -16.641 8.899 16.848 1.00 93.19 313 ALA A CA 1
ATOM 2251 C C . ALA A 1 313 ? -15.280 8.768 17.551 1.00 93.19 313 ALA A C 1
ATOM 2253 O O . ALA A 1 313 ? -14.289 9.332 17.086 1.00 93.19 313 ALA A O 1
ATOM 2254 N N . ALA A 1 314 ? -15.205 7.980 18.629 1.00 91.25 314 ALA A N 1
ATOM 2255 C CA . ALA A 1 314 ? -13.963 7.745 19.361 1.00 91.25 314 ALA A CA 1
ATOM 2256 C C . ALA A 1 314 ? -12.920 6.999 18.515 1.00 91.25 314 ALA A C 1
ATOM 2258 O O . ALA A 1 314 ? -11.733 7.320 18.576 1.00 91.25 314 ALA A O 1
ATOM 2259 N N . CYS A 1 315 ? -13.358 6.025 17.713 1.00 93.81 315 CYS A N 1
ATOM 2260 C CA . CYS A 1 315 ? -12.492 5.295 16.798 1.00 93.81 315 CYS A CA 1
ATOM 2261 C C . CYS A 1 315 ? -11.938 6.206 15.695 1.00 93.81 315 CYS A C 1
ATOM 2263 O O . CYS A 1 315 ? -10.729 6.227 15.484 1.00 93.81 315 CYS A O 1
ATOM 2265 N N . GLY A 1 316 ? -12.790 7.000 15.036 1.00 91.50 316 GLY A N 1
ATOM 2266 C CA . GLY A 1 316 ? -12.370 7.910 13.968 1.00 91.50 316 GLY A CA 1
ATOM 2267 C C . GLY A 1 316 ? -11.430 9.019 14.453 1.00 91.50 316 GLY A C 1
ATOM 2268 O O . GLY A 1 316 ? -10.482 9.375 13.753 1.00 91.50 316 GLY A O 1
ATOM 2269 N N . ALA A 1 317 ? -11.648 9.523 15.673 1.00 88.06 317 ALA A N 1
ATOM 2270 C CA . ALA A 1 317 ? -10.809 10.554 16.286 1.00 88.06 317 ALA A CA 1
ATOM 2271 C C . ALA A 1 317 ? -9.385 10.080 16.615 1.00 88.06 317 ALA A C 1
ATOM 2273 O O . ALA A 1 317 ? -8.484 10.905 16.697 1.00 88.06 317 ALA A O 1
ATOM 2274 N N . ARG A 1 318 ? -9.188 8.770 16.809 1.00 88.38 318 ARG A N 1
ATOM 2275 C CA . ARG A 1 318 ? -7.887 8.164 17.135 1.00 88.38 318 ARG A CA 1
ATOM 2276 C C . ARG A 1 318 ? -7.452 7.141 16.098 1.00 88.38 318 ARG A C 1
ATOM 2278 O O . ARG A 1 318 ? -6.695 6.230 16.413 1.00 88.38 318 ARG A O 1
ATOM 2285 N N . PHE A 1 319 ? -7.990 7.217 14.884 1.00 87.31 319 PHE A N 1
ATOM 2286 C CA . PHE A 1 319 ? -7.792 6.163 13.896 1.00 87.31 319 PHE A CA 1
ATOM 2287 C C . PHE A 1 319 ? -6.303 5.935 13.608 1.00 87.31 319 PHE A C 1
ATOM 2289 O O . PHE A 1 319 ? -5.850 4.798 13.546 1.00 87.31 319 PHE A O 1
ATOM 2296 N N . ASP A 1 320 ? -5.554 7.019 13.497 1.00 82.56 320 ASP A N 1
ATOM 2297 C CA . ASP A 1 320 ? -4.138 7.078 13.156 1.00 82.56 320 ASP A CA 1
ATOM 2298 C C . ASP A 1 320 ? -3.177 6.692 14.288 1.00 82.56 320 ASP A C 1
ATOM 2300 O O . ASP A 1 320 ? -2.016 6.433 14.008 1.00 82.56 320 ASP A O 1
ATOM 2304 N N . TYR A 1 321 ? -3.637 6.604 15.536 1.00 85.44 321 TYR A N 1
ATOM 2305 C CA . TYR A 1 321 ? -2.773 6.327 16.686 1.00 85.44 321 TYR A CA 1
ATOM 2306 C C . TYR A 1 321 ? -2.307 4.867 16.645 1.00 85.44 321 TYR A C 1
ATOM 2308 O O . TYR A 1 321 ? -3.132 3.964 16.439 1.00 85.44 321 TYR A O 1
ATOM 2316 N N . ASP A 1 322 ? -1.028 4.599 16.911 1.00 84.56 322 ASP A N 1
ATOM 2317 C CA . ASP A 1 322 ? -0.468 3.243 16.803 1.00 84.56 322 ASP A CA 1
ATOM 2318 C C . ASP A 1 322 ? -1.157 2.269 17.758 1.00 84.56 322 ASP A C 1
ATOM 2320 O O . ASP A 1 322 ? -1.575 1.165 17.384 1.00 84.56 322 ASP A O 1
ATOM 2324 N N . ARG A 1 323 ? -1.428 2.744 18.974 1.00 85.19 323 ARG A N 1
ATOM 2325 C CA . ARG A 1 323 ? -2.201 2.002 19.964 1.00 85.19 323 ARG A CA 1
ATOM 2326 C C . ARG A 1 323 ? -3.601 1.632 19.466 1.00 85.19 323 ARG A C 1
ATOM 2328 O O . ARG A 1 323 ? -4.079 0.516 19.695 1.00 85.19 323 ARG A O 1
ATOM 2335 N N . ALA A 1 324 ? -4.297 2.575 18.836 1.00 88.44 324 ALA A N 1
ATOM 2336 C CA . ALA A 1 324 ? -5.647 2.341 18.337 1.00 88.44 324 ALA A CA 1
ATOM 2337 C C . ALA A 1 324 ? -5.629 1.360 17.158 1.00 88.44 324 ALA A C 1
ATOM 2339 O O . ALA A 1 324 ? -6.493 0.484 17.079 1.00 88.44 324 ALA A O 1
ATOM 2340 N N . THR A 1 325 ? -4.621 1.458 16.291 1.00 88.06 325 THR A N 1
ATOM 2341 C CA . THR A 1 325 ? -4.368 0.509 15.202 1.00 88.06 325 THR A CA 1
ATOM 2342 C C . THR A 1 325 ? -4.132 -0.902 15.733 1.00 88.06 325 THR A C 1
ATOM 2344 O O . THR A 1 325 ? -4.800 -1.837 15.286 1.00 88.06 325 THR A O 1
ATOM 2347 N N . ALA A 1 326 ? -3.282 -1.067 16.750 1.00 88.19 326 ALA A N 1
ATOM 2348 C CA . ALA A 1 326 ? -3.044 -2.358 17.393 1.00 88.19 326 ALA A CA 1
ATOM 2349 C C . ALA A 1 326 ? -4.318 -2.936 18.031 1.00 88.19 326 ALA A C 1
ATOM 2351 O O . ALA A 1 326 ? -4.609 -4.126 17.887 1.00 88.19 326 ALA A O 1
ATOM 2352 N N . TRP A 1 327 ? -5.131 -2.095 18.679 1.00 92.19 327 TRP A N 1
ATOM 2353 C CA . TRP A 1 327 ? -6.388 -2.538 19.280 1.00 92.19 327 TRP A CA 1
ATOM 2354 C C . TRP A 1 327 ? -7.409 -2.999 18.232 1.00 92.19 327 TRP A C 1
ATOM 2356 O O . TRP A 1 327 ? -7.996 -4.076 18.382 1.00 92.19 327 TRP A O 1
ATOM 2366 N N . ARG A 1 328 ? -7.581 -2.241 17.139 1.00 93.94 328 ARG A N 1
ATOM 2367 C CA . ARG A 1 328 ? -8.418 -2.665 16.003 1.00 93.94 328 ARG A CA 1
ATOM 2368 C C . ARG A 1 328 ? -7.885 -3.949 15.370 1.00 93.94 328 ARG A C 1
ATOM 2370 O O . ARG A 1 328 ? -8.673 -4.839 15.057 1.00 93.94 328 ARG A O 1
ATOM 2377 N N . GLY A 1 329 ? -6.564 -4.073 15.242 1.00 91.75 329 GLY A N 1
ATOM 2378 C CA . GLY A 1 329 ? -5.889 -5.279 14.768 1.00 91.75 329 GLY A CA 1
ATOM 2379 C C . GLY A 1 329 ? -6.208 -6.509 15.620 1.00 91.75 329 GLY A C 1
ATOM 2380 O O . GLY A 1 329 ? -6.574 -7.542 15.062 1.00 91.75 329 GLY A O 1
ATOM 2381 N N . CYS A 1 330 ? -6.160 -6.379 16.950 1.00 95.12 330 CYS A N 1
ATOM 2382 C CA . CYS A 1 330 ? -6.539 -7.443 17.882 1.00 95.12 330 CYS A CA 1
ATOM 2383 C C . CYS A 1 330 ? -7.999 -7.869 17.692 1.00 95.12 330 CYS A C 1
ATOM 2385 O O . CYS A 1 330 ? -8.275 -9.052 17.508 1.00 95.12 330 CYS A O 1
ATOM 2387 N N . VAL A 1 331 ? -8.939 -6.913 17.679 1.00 95.75 331 VAL A N 1
ATOM 2388 C CA . VAL A 1 331 ? -10.373 -7.220 17.519 1.00 95.75 331 VAL A CA 1
ATOM 2389 C C . VAL A 1 331 ? -10.647 -7.890 16.171 1.00 95.75 331 VAL A C 1
ATOM 2391 O O . VAL A 1 331 ? -11.410 -8.848 16.108 1.00 95.75 331 VAL A O 1
ATOM 2394 N N . ARG A 1 332 ? -9.975 -7.448 15.102 1.00 94.25 332 ARG A N 1
ATOM 2395 C CA . ARG A 1 332 ? -10.059 -8.089 13.785 1.00 94.25 332 ARG A CA 1
ATOM 2396 C C . ARG A 1 332 ? -9.547 -9.534 13.810 1.00 94.25 332 ARG A C 1
ATOM 2398 O O . ARG A 1 332 ? -10.183 -10.396 13.218 1.00 94.25 332 ARG A O 1
ATOM 2405 N N . GLN A 1 333 ? -8.421 -9.801 14.475 1.00 94.38 333 GLN A N 1
ATOM 2406 C CA . GLN A 1 333 ? -7.849 -11.153 14.585 1.00 94.38 333 GLN A CA 1
ATOM 2407 C C . GLN A 1 333 ? -8.702 -12.090 15.448 1.00 94.38 333 GLN A C 1
ATOM 2409 O O . GLN A 1 333 ? -8.771 -13.281 15.161 1.00 94.38 333 GLN A O 1
ATOM 2414 N N . ALA A 1 334 ? -9.365 -11.558 16.476 1.00 95.19 334 ALA A N 1
ATOM 2415 C CA . ALA A 1 334 ? -10.294 -12.311 17.313 1.00 95.19 334 ALA A CA 1
ATOM 2416 C C . ALA A 1 334 ? -11.537 -12.798 16.540 1.00 95.19 334 ALA A C 1
ATOM 2418 O O . ALA A 1 334 ? -12.134 -13.809 16.910 1.00 95.19 334 ALA A O 1
ATOM 2419 N N . GLY A 1 335 ? -11.915 -12.111 15.456 1.00 93.56 335 GLY A N 1
ATOM 2420 C CA . GLY A 1 335 ? -13.051 -12.488 14.619 1.00 93.56 335 GLY A CA 1
ATOM 2421 C C . GLY A 1 335 ? -14.358 -12.525 15.415 1.00 93.56 335 GLY A C 1
ATOM 2422 O O . GLY A 1 335 ? -14.726 -11.547 16.062 1.00 93.56 335 GLY A O 1
ATOM 2423 N N . GLU A 1 336 ? -15.056 -13.659 15.362 1.00 94.88 336 GLU A N 1
ATOM 2424 C CA . GLU A 1 336 ? -16.327 -13.882 16.069 1.00 94.88 336 GLU A CA 1
ATOM 2425 C C . GLU A 1 336 ? -16.147 -14.460 17.490 1.00 94.88 336 GLU A C 1
ATOM 2427 O O . GLU A 1 336 ? -17.131 -14.660 18.205 1.00 94.88 336 GLU A O 1
ATOM 2432 N N . ASP A 1 337 ? -14.912 -14.735 17.935 1.00 96.94 337 ASP A N 1
ATOM 2433 C CA . ASP A 1 337 ? -14.655 -15.234 19.290 1.00 96.94 337 ASP A CA 1
ATOM 2434 C C . ASP A 1 337 ? -14.785 -14.098 20.312 1.00 96.94 337 ASP A C 1
ATOM 2436 O O . ASP A 1 337 ? -13.856 -13.329 20.571 1.00 96.94 337 ASP A O 1
ATOM 2440 N N . CYS A 1 338 ? -15.952 -14.018 20.949 1.00 97.62 338 CYS A N 1
ATOM 2441 C CA . CYS A 1 338 ? -16.234 -12.977 21.926 1.00 97.62 338 CYS A CA 1
ATOM 2442 C C . CYS A 1 338 ? -15.351 -13.008 23.175 1.00 97.62 338 CYS A C 1
ATOM 2444 O O . CYS A 1 338 ? -15.165 -11.961 23.798 1.00 97.62 338 CYS A O 1
ATOM 2446 N N . ALA A 1 339 ? -14.769 -14.154 23.540 1.00 96.50 339 ALA A N 1
ATOM 2447 C CA . ALA A 1 339 ? -13.796 -14.197 24.626 1.00 96.50 339 ALA A CA 1
ATOM 2448 C C . ALA A 1 339 ? -12.477 -13.536 24.196 1.00 96.50 339 ALA A C 1
ATOM 2450 O O . ALA A 1 339 ? -11.903 -12.759 24.964 1.00 96.50 339 ALA A O 1
ATOM 2451 N N . ALA A 1 340 ? -12.038 -13.772 22.957 1.00 95.94 340 ALA A N 1
ATOM 2452 C CA . ALA A 1 340 ? -10.869 -13.114 22.381 1.00 95.94 340 ALA A CA 1
ATOM 2453 C C . ALA A 1 340 ? -11.106 -11.607 22.152 1.00 95.94 340 ALA A C 1
ATOM 2455 O O . ALA A 1 340 ? -10.261 -10.794 22.524 1.00 95.94 340 ALA A O 1
ATOM 2456 N N . VAL A 1 341 ? -12.284 -11.203 21.656 1.00 95.38 341 VAL A N 1
ATOM 2457 C CA . VAL A 1 341 ? -12.659 -9.781 21.521 1.00 95.38 341 VAL A CA 1
ATOM 2458 C C . VAL A 1 341 ? -12.672 -9.085 22.886 1.00 95.38 341 VAL A C 1
ATOM 2460 O O . VAL A 1 341 ? -12.174 -7.967 23.012 1.00 95.38 341 VAL A O 1
ATOM 2463 N N . ALA A 1 342 ? -13.188 -9.738 23.931 1.00 92.56 342 ALA A N 1
ATOM 2464 C CA . ALA A 1 342 ? -13.164 -9.201 25.294 1.00 92.56 342 ALA A CA 1
ATOM 2465 C C . ALA A 1 342 ? -11.745 -9.136 25.894 1.00 92.56 342 ALA A C 1
ATOM 2467 O O . ALA A 1 342 ? -11.477 -8.299 26.764 1.00 92.56 342 ALA A O 1
ATOM 2468 N N . ALA A 1 343 ? -10.830 -9.998 25.437 1.00 93.81 343 ALA A N 1
ATOM 2469 C CA . ALA A 1 343 ? -9.420 -9.964 25.815 1.00 93.81 343 ALA A CA 1
ATOM 2470 C C . ALA A 1 343 ? -8.649 -8.826 25.122 1.00 93.81 343 ALA A C 1
ATOM 2472 O O . ALA A 1 343 ? -7.670 -8.333 25.687 1.00 93.81 343 ALA A O 1
ATOM 2473 N N . CYS A 1 344 ? -9.107 -8.357 23.956 1.00 94.31 344 CYS A N 1
ATOM 2474 C CA . CYS A 1 344 ? -8.543 -7.196 23.273 1.00 94.31 344 CYS A CA 1
ATOM 2475 C C . CYS A 1 344 ? -8.799 -5.911 24.066 1.00 94.31 344 CYS A C 1
ATOM 2477 O O . CYS A 1 344 ? -9.862 -5.288 23.980 1.00 94.31 344 CYS A O 1
ATOM 2479 N N . ARG A 1 345 ? -7.791 -5.478 24.822 1.00 85.31 345 ARG A N 1
ATOM 2480 C CA . ARG A 1 345 ? -7.809 -4.209 25.552 1.00 85.31 345 ARG A CA 1
ATOM 2481 C C . ARG A 1 345 ? -6.976 -3.164 24.820 1.00 85.31 345 ARG A C 1
ATOM 2483 O O . ARG A 1 345 ? -5.942 -3.525 24.258 1.00 85.31 345 ARG A O 1
ATOM 2490 N N . PRO A 1 346 ? -7.382 -1.883 24.855 1.00 78.25 346 PRO A N 1
ATOM 2491 C CA . PRO A 1 346 ? -6.463 -0.827 24.480 1.00 78.25 346 PRO A CA 1
ATOM 2492 C C . PRO A 1 346 ? -5.264 -0.908 25.439 1.00 78.25 346 PRO A C 1
ATOM 2494 O O . PRO A 1 346 ? -5.475 -1.035 26.652 1.00 78.25 346 PRO A O 1
ATOM 2497 N N . PRO A 1 347 ? -4.023 -0.876 24.933 1.00 70.81 347 PRO A N 1
ATOM 2498 C CA . PRO A 1 347 ? -2.845 -0.708 25.771 1.00 70.81 347 PRO A CA 1
ATOM 2499 C C . PRO A 1 347 ? -3.030 0.466 26.754 1.00 70.81 347 PRO A C 1
ATOM 2501 O O . PRO A 1 347 ? -3.754 1.417 26.445 1.00 70.81 347 PRO A O 1
ATOM 2504 N N . PRO A 1 348 ? -2.462 0.405 27.968 1.00 73.62 348 PRO A N 1
ATOM 2505 C CA . PRO A 1 348 ? -2.581 1.507 28.916 1.00 73.62 348 PRO A CA 1
ATOM 2506 C C . PRO A 1 348 ? -2.053 2.796 28.281 1.00 73.62 348 PRO A C 1
ATOM 2508 O O . PRO A 1 348 ? -1.001 2.787 27.645 1.00 73.62 348 PRO A O 1
ATOM 2511 N N . ALA A 1 349 ? -2.809 3.884 28.428 1.00 70.06 349 ALA A N 1
ATOM 2512 C CA . ALA A 1 349 ? -2.388 5.180 27.928 1.00 70.06 349 ALA A CA 1
ATOM 2513 C C . ALA A 1 349 ? -1.494 5.884 28.948 1.00 70.06 349 ALA A C 1
ATOM 2515 O O . ALA A 1 349 ? -1.879 5.943 30.122 1.00 70.06 349 ALA A O 1
ATOM 2516 N N . PRO A 1 350 ? -0.337 6.422 28.537 1.00 72.62 350 PRO A N 1
ATOM 2517 C CA . PRO A 1 350 ? 0.375 7.388 29.360 1.00 72.62 350 PRO A CA 1
ATOM 2518 C C . PRO A 1 350 ? -0.475 8.642 29.594 1.00 72.62 350 PRO A C 1
ATOM 2520 O O . PRO A 1 350 ? -1.363 8.977 28.805 1.00 72.62 350 PRO A O 1
ATOM 2523 N N . ASP A 1 351 ? -0.208 9.355 30.690 1.00 81.25 351 ASP A N 1
ATOM 2524 C CA . ASP A 1 351 ? -0.868 10.632 30.988 1.00 81.25 351 ASP A CA 1
ATOM 2525 C C . ASP A 1 351 ? -0.255 11.764 30.150 1.00 81.25 351 ASP A C 1
ATOM 2527 O O . ASP A 1 351 ? 0.459 12.648 30.633 1.00 81.25 351 ASP A O 1
ATOM 2531 N N . CYS A 1 352 ? -0.501 11.700 28.842 1.00 84.31 352 CYS A N 1
ATOM 2532 C CA . CYS A 1 352 ? -0.005 12.682 27.888 1.00 84.31 352 CYS A CA 1
ATOM 2533 C C . CYS A 1 352 ? -0.664 14.046 28.062 1.00 84.31 352 CYS A C 1
ATOM 2535 O O . CYS A 1 352 ? -0.049 15.061 27.742 1.00 84.31 352 CYS A O 1
ATOM 2537 N N . SER A 1 353 ? -1.895 14.101 28.580 1.00 84.19 353 SER A N 1
ATOM 2538 C CA . SER A 1 353 ? -2.641 15.349 28.747 1.00 84.19 353 SER A CA 1
ATOM 2539 C C . SER A 1 353 ? -1.908 16.343 29.639 1.00 84.19 353 SER A C 1
ATOM 2541 O O . SER A 1 353 ? -1.701 17.492 29.239 1.00 84.19 353 SER A O 1
ATOM 2543 N N . ASP A 1 354 ? -1.468 15.907 30.819 1.00 83.00 354 ASP A N 1
ATOM 2544 C CA . ASP A 1 354 ? -0.828 16.792 31.793 1.00 83.00 354 ASP A CA 1
ATOM 2545 C C . ASP A 1 354 ? 0.569 17.229 31.335 1.00 83.00 354 ASP A C 1
ATOM 2547 O O . ASP A 1 354 ? 0.951 18.404 31.477 1.00 83.00 354 ASP A O 1
ATOM 2551 N N . TRP A 1 355 ? 1.312 16.311 30.710 1.00 86.56 355 TRP A N 1
ATOM 2552 C CA . TRP A 1 355 ? 2.613 16.608 30.121 1.00 86.56 355 TRP A CA 1
ATOM 2553 C C . TRP A 1 355 ? 2.487 17.598 28.956 1.00 86.56 355 TRP A C 1
ATOM 2555 O O . TRP A 1 355 ? 3.133 18.649 28.969 1.00 86.56 355 TRP A O 1
ATOM 2565 N N . CYS A 1 356 ? 1.580 17.352 28.008 1.00 90.81 356 CYS A N 1
ATOM 2566 C CA . CYS A 1 356 ? 1.365 18.209 26.843 1.00 90.81 356 CYS A CA 1
ATOM 2567 C C . CYS A 1 356 ? 0.753 19.563 27.184 1.00 90.81 356 CYS A C 1
ATOM 2569 O O . CYS A 1 356 ? 1.108 20.572 26.571 1.00 90.81 356 CYS A O 1
ATOM 2571 N N . ALA A 1 357 ? -0.147 19.633 28.167 1.00 88.31 357 ALA A N 1
ATOM 2572 C CA . ALA A 1 357 ? -0.669 20.904 28.661 1.00 88.31 357 ALA A CA 1
ATOM 2573 C C . ALA A 1 357 ? 0.440 21.755 29.299 1.00 88.31 357 ALA A C 1
ATOM 2575 O O . ALA A 1 357 ? 0.440 22.984 29.197 1.00 88.31 357 ALA A O 1
ATOM 2576 N N . THR A 1 358 ? 1.405 21.120 29.963 1.00 86.69 358 THR A N 1
ATOM 2577 C CA . THR A 1 358 ? 2.576 21.803 30.527 1.00 86.69 358 THR A CA 1
ATOM 2578 C C . THR A 1 358 ? 3.560 22.213 29.432 1.00 86.69 358 THR A C 1
ATOM 2580 O O . THR A 1 358 ? 3.939 23.382 29.374 1.00 86.69 358 THR A O 1
ATOM 2583 N N . GLY A 1 359 ? 3.882 21.315 28.498 1.00 86.88 359 GLY A N 1
ATOM 2584 C CA . GLY A 1 359 ? 4.734 21.599 27.343 1.00 86.88 359 GLY A CA 1
ATOM 2585 C C . GLY A 1 359 ? 4.209 22.752 26.485 1.00 86.88 359 GLY A C 1
ATOM 2586 O O . GLY A 1 359 ? 4.978 23.652 26.148 1.00 86.88 359 GLY A O 1
ATOM 2587 N N . ARG A 1 360 ? 2.896 22.794 26.200 1.00 92.31 360 ARG A N 1
ATOM 2588 C CA . ARG A 1 360 ? 2.263 23.881 25.426 1.00 92.31 360 ARG A CA 1
ATOM 2589 C C . ARG A 1 360 ? 2.351 25.220 26.146 1.00 92.31 360 ARG A C 1
ATOM 2591 O O . ARG A 1 360 ? 2.691 26.224 25.527 1.00 92.31 360 ARG A O 1
ATOM 2598 N N . ARG A 1 361 ? 2.119 25.247 27.465 1.00 89.62 361 ARG A N 1
ATOM 2599 C CA . ARG A 1 361 ? 2.289 26.466 28.282 1.00 89.62 361 ARG A CA 1
ATOM 2600 C C . ARG A 1 361 ? 3.725 26.992 28.257 1.00 89.62 361 ARG A C 1
ATOM 2602 O O . ARG A 1 361 ? 3.924 28.199 28.356 1.00 89.62 361 ARG A O 1
ATOM 2609 N N . CYS A 1 362 ? 4.704 26.104 28.114 1.00 91.38 362 CYS A N 1
ATOM 2610 C CA . CYS A 1 362 ? 6.117 26.457 28.003 1.00 91.38 362 CYS A CA 1
ATOM 2611 C C . CYS A 1 362 ? 6.587 26.705 26.556 1.00 91.38 362 CYS A C 1
ATOM 2613 O O . CYS A 1 362 ? 7.744 27.071 26.373 1.00 91.38 362 CYS A O 1
ATOM 2615 N N . GLY A 1 363 ? 5.732 26.509 25.543 1.00 90.62 363 GLY A N 1
ATOM 2616 C CA . GLY A 1 363 ? 6.113 26.597 24.127 1.00 90.62 363 GLY A CA 1
ATOM 2617 C C . GLY A 1 363 ? 7.108 25.518 23.679 1.00 90.62 363 GLY A C 1
ATOM 2618 O O . GLY A 1 363 ? 7.862 25.744 22.740 1.00 90.62 363 GLY A O 1
ATOM 2619 N N . LEU A 1 364 ? 7.153 24.378 24.380 1.00 86.25 364 LEU A N 1
ATOM 2620 C CA . LEU A 1 364 ? 8.124 23.298 24.155 1.00 86.25 364 LEU A CA 1
ATOM 2621 C C . LEU A 1 364 ? 7.621 22.200 23.213 1.00 86.25 364 LEU A C 1
ATOM 2623 O O . LEU A 1 364 ? 8.419 21.403 22.735 1.00 86.25 364 LEU A O 1
ATOM 2627 N N . VAL A 1 365 ? 6.311 22.127 22.986 1.00 86.69 365 VAL A N 1
ATOM 2628 C CA . VAL A 1 365 ? 5.666 21.068 22.198 1.00 86.69 365 VAL A CA 1
ATOM 2629 C C . VAL A 1 365 ? 4.616 21.679 21.274 1.00 86.69 365 VAL A C 1
ATOM 2631 O O . VAL A 1 365 ? 4.046 22.727 21.595 1.00 86.69 365 VAL A O 1
ATOM 2634 N N . GLY A 1 366 ? 4.379 21.029 20.135 1.00 85.00 366 GLY A N 1
ATOM 2635 C CA . GLY A 1 366 ? 3.365 21.421 19.160 1.00 85.00 366 GLY A CA 1
ATOM 2636 C C . GLY A 1 366 ? 1.949 20.977 19.536 1.00 85.00 366 GLY A C 1
ATOM 2637 O O . GLY A 1 366 ? 1.704 20.396 20.598 1.00 85.00 366 GLY A O 1
ATOM 2638 N N . ASP A 1 367 ? 1.008 21.247 18.632 1.00 81.56 367 ASP A N 1
ATOM 2639 C CA . ASP A 1 367 ? -0.398 20.837 18.757 1.00 81.56 367 ASP A CA 1
ATOM 2640 C C . ASP A 1 367 ? -0.590 19.311 18.646 1.00 81.56 367 ASP A C 1
ATOM 2642 O O . ASP A 1 367 ? -1.614 18.777 19.064 1.00 81.56 367 ASP A O 1
ATOM 2646 N N . ASP A 1 368 ? 0.411 18.601 18.131 1.00 80.56 368 ASP A N 1
ATOM 2647 C CA . ASP A 1 368 ? 0.477 17.148 17.957 1.00 80.56 368 ASP A CA 1
ATOM 2648 C C . ASP A 1 368 ? 1.055 16.397 19.166 1.00 80.56 368 ASP A C 1
ATOM 2650 O O . ASP A 1 368 ? 1.132 15.169 19.156 1.00 80.56 368 ASP A O 1
ATOM 2654 N N . CYS A 1 369 ? 1.417 17.115 20.230 1.00 83.38 369 CYS A N 1
ATOM 2655 C CA . CYS A 1 369 ? 2.054 16.559 21.419 1.00 83.38 369 CYS A CA 1
ATOM 2656 C C . CYS A 1 369 ? 1.340 15.328 21.994 1.00 83.38 369 CYS A C 1
ATOM 2658 O O . CYS A 1 369 ? 1.991 14.350 22.351 1.00 83.38 369 CYS A O 1
ATOM 2660 N N . GLU A 1 370 ? 0.007 15.371 22.103 1.00 82.06 370 GLU A N 1
ATOM 2661 C CA . GLU A 1 370 ? -0.757 14.276 22.713 1.00 82.06 370 GLU A CA 1
ATOM 2662 C C . GLU A 1 370 ? -0.691 13.004 21.868 1.00 82.06 370 GLU A C 1
ATOM 2664 O O . GLU A 1 370 ? -0.673 11.920 22.436 1.00 82.06 370 GLU A O 1
ATOM 2669 N N . ARG A 1 371 ? -0.606 13.128 20.537 1.00 78.06 371 ARG A N 1
ATOM 2670 C CA . ARG A 1 371 ? -0.381 11.993 19.634 1.00 78.06 371 ARG A CA 1
ATOM 2671 C C . ARG A 1 371 ? 1.051 11.482 19.762 1.00 78.06 371 ARG A C 1
ATOM 2673 O O . ARG A 1 371 ? 1.245 10.308 20.035 1.00 78.06 371 ARG A O 1
ATOM 2680 N N . ALA A 1 372 ? 2.036 12.374 19.650 1.00 79.50 372 ALA A N 1
ATOM 2681 C CA . ALA A 1 372 ? 3.450 12.004 19.715 1.00 79.50 372 ALA A CA 1
ATOM 2682 C C . ALA A 1 372 ? 3.818 11.310 21.039 1.00 79.50 372 ALA A C 1
ATOM 2684 O O . ALA A 1 372 ? 4.583 10.354 21.045 1.00 79.50 372 ALA A O 1
ATOM 2685 N N . CYS A 1 373 ? 3.252 11.769 22.156 1.00 82.31 373 CYS A N 1
ATOM 2686 C CA . CYS A 1 373 ? 3.414 11.132 23.461 1.00 82.31 373 CYS A CA 1
ATOM 2687 C C . CYS A 1 373 ? 2.741 9.749 23.520 1.00 82.31 373 CYS A C 1
ATOM 2689 O O . CYS A 1 373 ? 3.310 8.815 24.077 1.00 82.31 373 CYS A O 1
ATOM 2691 N N . ASP A 1 374 ? 1.559 9.601 22.917 1.00 80.12 374 ASP A N 1
ATOM 2692 C CA . ASP A 1 374 ? 0.841 8.327 22.888 1.00 80.12 374 ASP A CA 1
ATOM 2693 C C . ASP A 1 374 ? 1.574 7.252 22.080 1.00 80.12 374 ASP A C 1
ATOM 2695 O O . ASP A 1 374 ? 1.628 6.096 22.500 1.00 80.12 374 ASP A O 1
ATOM 2699 N N . ASP A 1 375 ? 2.140 7.648 20.939 1.00 77.00 375 ASP A N 1
ATOM 2700 C CA . ASP A 1 375 ? 2.863 6.754 20.036 1.00 77.00 375 ASP A CA 1
ATOM 2701 C C . ASP A 1 375 ? 4.268 6.420 20.578 1.00 77.00 375 ASP A C 1
ATOM 2703 O O . ASP A 1 375 ? 4.703 5.272 20.491 1.00 77.00 375 ASP A O 1
ATOM 2707 N N . ALA A 1 376 ? 4.964 7.382 21.203 1.00 70.00 376 ALA A N 1
ATOM 2708 C CA . ALA A 1 376 ? 6.317 7.182 21.735 1.00 70.00 376 ALA A CA 1
ATOM 2709 C C . ALA A 1 376 ? 6.397 6.156 22.877 1.00 70.00 376 ALA A C 1
ATOM 2711 O O . ALA A 1 376 ? 7.411 5.478 23.003 1.00 70.00 376 ALA A O 1
ATOM 2712 N N . ASP A 1 377 ? 5.348 6.031 23.693 1.00 65.19 377 ASP A N 1
ATOM 2713 C CA . ASP A 1 377 ? 5.289 5.031 24.770 1.00 65.19 377 ASP A CA 1
ATOM 2714 C C . ASP A 1 377 ? 4.764 3.662 24.291 1.00 65.19 377 ASP A C 1
ATOM 2716 O O . ASP A 1 377 ? 4.761 2.696 25.060 1.00 65.19 377 ASP A O 1
ATOM 2720 N N . PHE A 1 378 ? 4.287 3.567 23.044 1.00 55.88 378 PHE A N 1
ATOM 2721 C CA . PHE A 1 378 ? 3.805 2.319 22.447 1.00 55.88 378 PHE A CA 1
ATOM 2722 C C . PHE A 1 378 ? 4.873 1.583 21.617 1.00 55.88 378 PHE A C 1
ATOM 2724 O O . PHE A 1 378 ? 4.816 0.351 21.550 1.00 55.88 378 PHE A O 1
ATOM 2731 N N . ALA A 1 379 ? 5.804 2.315 20.993 1.00 52.91 379 ALA A N 1
ATOM 2732 C CA . ALA A 1 379 ? 6.934 1.772 20.226 1.00 52.91 379 ALA A CA 1
ATOM 2733 C C . ALA A 1 379 ? 7.984 1.095 21.124 1.00 52.91 379 ALA A C 1
ATOM 2735 O O . ALA A 1 379 ? 8.512 0.036 20.702 1.00 52.91 379 ALA A O 1
#